Protein AF-H0UPN7-F1 (afdb_monomer_lite)

Sequence (756 aa):
MMDLTPRKIVQYLDRYIVGQDKAKRAVAVALRNRMRRRRLPEELAREVYPKNILMVGPTGVGKTEIARRLAKLVGAPFVKVEATKFTEVGYVGRDVESMIRDLVEVAHQMVKARRLEDVKPEADRLAEERLLDALLPSPRPRGPERGFLRLLGLSEEQSSEEDGGQEAEERRSATREKLRELLRSGKLDDRVVEVEISESPSLGMAVMGPMGMEGLDLGEMLGGLFPKRTKRKSMTVAKAREALAIEEAEKLLDREALSREAVSLAQEEGIVFIDEIDKIASVGGSHGPDVSREGVQRDLLPLIEGSVVNTKHGAVSTEHVLFIAAGAFHKAKPSDLAPELQGRLPIRVELEPLGEEELYRILKEPAGSLTDQYRALLEVDQVSLVFDDSGLREVARLAFEMNRQMEDIGARRLHTLMELLLEEVSFDAPRRRERPGAGGWGLCETAFGRSFGGERSEKVSSLGSKIKDKFQGERSGGMSMNTPSDLVESRPKILDPSAMQDLLEKTRLVARALQNRKDRGAPDYAKLSRLLCDLSAANVYIVSRDGRILGYAWISSYDCPIMVDILSSNTLPSSYMDRLNQYHESVLNHTDNGMCAYTDQPCTYSNKHVLYVPINGGGDRLGTLILARFGCPFDTRDLVLAEYLATVVGLEILHDRSRSIEERGRERLVVQMAMRALSYSEVESVRHIIQDLGGSEGVVVASKVADRVGVTRSVIVNALRKLSSAGIIESRSLGMKGTYIKVISSLFLEELGIEE

Radius of gyration: 37.9 Å; chains: 1; bounding box: 115×78×96 Å

Organism: NCBI:txid926567

Secondary structure (DSSP, 8-state):
-----HHHHHHHHTTT--S-HHHHHHHHHHHHHHHHHTTS-HHHHHT-----EEEE--TTSSHHHHHHHHHHHHT--EEEEEGGGGT--SSS---TTHHHHHHHHHHHHHHHHHHHHHHHHHHHHHHHHHHHHHHSPPPPPP-THHHHHHHTT--------SSHHHHHHHHHHHHHHHHHHHHHTTTTTTSEEEEEEE----------PPS--TT--HHHHHHTTSPP-EEEEEEEHHHHHHHHHHHHHHHT--HHHHHHHHHHHHHHH-EEEEE-GGGSS--SS-SSTHHHHHHHHHHHHHHHH--EEEETTEEEE-TTPEEEEEE--SSS-GGGS-HHHHHH--EEEEPPPP-HHHHHHHHHSSTT-HHHHHHHHHHTTT------HHHHHHHHHHHHHHHHHS---TTHHHHHHHHHHHHHHHHHHHHHHT-TTS----SSSSSSTTTSSS-SSSSHHHHHHHHHHHHH--S-----S---HHHHHTSPP-S-HHHHHHHHHHHHHHHHHHHT--S-PPP-HHHHHHHHHHHHTSEEEEEETTSBEEEEE-SS----HHHHHHHHHTB--HHHHHHHHH--S-EEEE--TTB-SSSSSB-S-TTEEEEEEEEEETTEEEEEEEEEEESS---HHHHHHHHHHHHHHHHHHHHHHHHHHHHHHHHHHHHHHHHHTS-HHHHHHHHHHHHHH-SSEEEE-HHHHHHHHT--HHHHHHHHHHHHHTTSEEEEE-GGG-EEEEE--HHHHHHTT---

Structure (mmCIF, N/CA/C/O backbone):
data_AF-H0UPN7-F1
#
_entry.id   AF-H0UPN7-F1
#
loop_
_atom_site.group_PDB
_atom_site.id
_atom_site.type_symbol
_atom_site.label_atom_id
_atom_site.label_alt_id
_atom_site.label_comp_id
_atom_site.label_asym_id
_atom_site.label_entity_id
_atom_site.label_seq_id
_atom_site.pdbx_PDB_ins_code
_atom_site.Cartn_x
_atom_site.Cartn_y
_atom_site.Cartn_z
_atom_site.occupancy
_atom_site.B_iso_or_equiv
_atom_site.auth_seq_id
_atom_site.auth_comp_id
_atom_site.auth_asym_id
_atom_site.auth_atom_id
_atom_site.pdbx_PDB_model_num
ATOM 1 N N . MET A 1 1 ? -20.649 -23.785 6.262 1.00 47.03 1 MET A N 1
ATOM 2 C CA . MET A 1 1 ? -19.305 -23.465 5.729 1.00 47.03 1 MET A CA 1
ATOM 3 C C . MET A 1 1 ? -18.817 -24.678 4.941 1.00 47.03 1 MET A C 1
ATOM 5 O O . MET A 1 1 ? -18.725 -25.750 5.525 1.00 47.03 1 MET A O 1
ATOM 9 N N . MET A 1 2 ? -18.644 -24.570 3.618 1.00 46.78 2 MET A N 1
ATOM 10 C CA . MET A 1 2 ? -18.218 -25.704 2.779 1.00 46.78 2 MET A CA 1
ATOM 11 C C . MET A 1 2 ? -16.89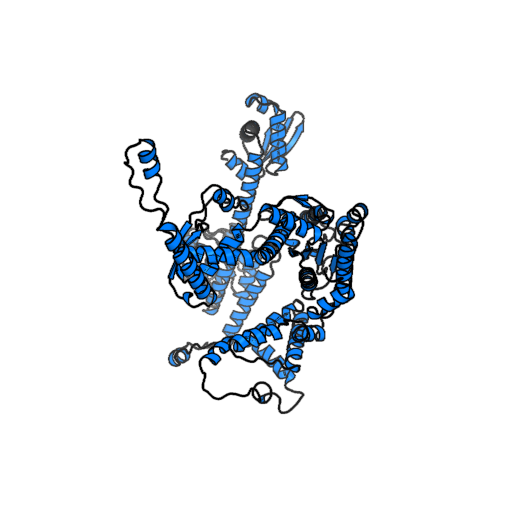9 -26.286 3.306 1.00 46.78 2 MET A C 1
ATOM 13 O O . MET A 1 2 ? -15.991 -25.525 3.631 1.00 46.78 2 MET A O 1
ATOM 17 N N . ASP A 1 3 ? -16.775 -27.616 3.384 1.00 74.38 3 ASP A N 1
ATOM 18 C CA . ASP A 1 3 ? -15.517 -28.264 3.774 1.00 74.38 3 ASP A CA 1
ATOM 19 C C . ASP A 1 3 ? -14.477 -28.062 2.654 1.00 74.38 3 ASP A C 1
ATOM 21 O O . ASP A 1 3 ? -14.363 -28.855 1.713 1.00 74.38 3 ASP A O 1
ATOM 25 N N . LEU A 1 4 ? -13.776 -26.925 2.700 1.00 87.88 4 LEU A N 1
ATOM 26 C CA . LEU A 1 4 ? -12.759 -26.543 1.726 1.00 87.88 4 LEU A CA 1
ATOM 27 C C . LEU A 1 4 ? -11.551 -27.469 1.888 1.00 87.88 4 LEU A C 1
ATOM 29 O O . LEU A 1 4 ? -10.789 -27.389 2.854 1.00 87.88 4 LEU A O 1
ATOM 33 N N . THR A 1 5 ? -11.389 -28.390 0.940 1.00 92.88 5 THR A N 1
ATOM 34 C CA . THR A 1 5 ? -10.208 -29.253 0.858 1.00 92.88 5 THR A CA 1
ATOM 35 C C . THR A 1 5 ? -9.060 -28.500 0.179 1.00 92.88 5 THR A C 1
ATOM 37 O O . THR A 1 5 ? -9.322 -27.630 -0.656 1.00 92.88 5 THR A O 1
ATOM 40 N N . PRO A 1 6 ? -7.786 -28.855 0.440 1.00 94.62 6 PRO A N 1
ATOM 41 C CA . PRO A 1 6 ? -6.653 -28.225 -0.239 1.00 94.62 6 PRO A CA 1
ATOM 42 C C . PRO A 1 6 ? -6.774 -28.242 -1.768 1.00 94.62 6 PRO A C 1
ATOM 44 O O . PRO A 1 6 ? -6.463 -27.256 -2.422 1.00 94.62 6 PRO A O 1
ATOM 47 N N . ARG A 1 7 ? -7.309 -29.329 -2.345 1.00 95.31 7 ARG A N 1
ATOM 48 C CA . ARG A 1 7 ? -7.553 -29.431 -3.793 1.00 95.31 7 ARG A CA 1
ATOM 49 C C . ARG A 1 7 ? -8.583 -28.413 -4.287 1.00 95.31 7 ARG A C 1
ATOM 51 O O . ARG A 1 7 ? -8.350 -27.790 -5.312 1.00 95.31 7 ARG A O 1
ATOM 58 N N . LYS A 1 8 ? -9.687 -28.215 -3.556 1.00 95.44 8 LYS A N 1
ATOM 59 C CA . LYS A 1 8 ? -10.699 -27.201 -3.899 1.00 95.44 8 LYS A CA 1
ATOM 60 C C . LYS A 1 8 ? -10.147 -25.779 -3.779 1.00 95.44 8 LYS A C 1
ATOM 62 O O . LYS A 1 8 ? -10.489 -24.934 -4.596 1.00 95.44 8 LYS A O 1
ATOM 67 N N . ILE A 1 9 ? -9.283 -25.525 -2.792 1.00 95.06 9 ILE A N 1
ATOM 68 C CA . ILE A 1 9 ? -8.608 -24.228 -2.642 1.00 95.06 9 ILE A CA 1
ATOM 69 C C . ILE A 1 9 ? -7.698 -23.968 -3.848 1.00 95.06 9 ILE A C 1
ATOM 71 O O . ILE A 1 9 ? -7.796 -22.908 -4.453 1.00 95.06 9 ILE A O 1
ATOM 75 N N . VAL A 1 10 ? -6.873 -24.944 -4.248 1.00 96.56 10 VAL A N 1
ATOM 76 C CA . VAL A 1 10 ? -6.023 -24.824 -5.448 1.00 96.56 10 VAL A CA 1
ATOM 77 C C . VAL A 1 10 ? -6.873 -24.586 -6.698 1.00 96.56 10 VAL A C 1
ATOM 79 O O . VAL A 1 10 ? -6.632 -23.610 -7.392 1.00 96.56 10 VAL A O 1
ATOM 82 N N . GLN A 1 11 ? -7.940 -25.364 -6.909 1.00 95.31 11 GLN A N 1
ATOM 83 C CA . GLN A 1 11 ? -8.864 -25.171 -8.037 1.00 95.31 11 GLN A CA 1
ATOM 84 C C . GLN A 1 11 ? -9.516 -23.785 -8.065 1.00 95.31 11 GLN A C 1
ATOM 86 O O . GLN A 1 11 ? -9.829 -23.271 -9.135 1.00 95.31 11 GLN A O 1
ATOM 91 N N . TYR A 1 12 ? -9.781 -23.187 -6.903 1.00 95.31 12 TYR A N 1
ATOM 92 C CA . TYR A 1 12 ? -10.262 -21.812 -6.840 1.00 95.31 12 TYR A CA 1
ATOM 93 C C . TYR A 1 12 ? -9.162 -20.823 -7.239 1.00 95.31 12 TYR A C 1
ATOM 95 O O . TYR A 1 12 ? -9.422 -19.916 -8.025 1.00 95.31 12 TYR A O 1
ATOM 103 N N . LEU A 1 13 ? -7.938 -21.005 -6.731 1.00 95.94 13 LEU A N 1
ATOM 104 C CA . LEU A 1 13 ? -6.791 -20.161 -7.076 1.00 95.94 13 LEU A CA 1
ATOM 105 C C . LEU A 1 13 ? -6.425 -20.271 -8.565 1.00 95.94 13 LEU A C 1
ATOM 107 O O . LEU A 1 13 ? -6.067 -19.264 -9.166 1.00 95.94 13 LEU A O 1
ATOM 111 N N . ASP A 1 14 ? -6.581 -21.443 -9.181 1.00 95.94 14 ASP A N 1
ATOM 112 C CA . ASP A 1 14 ? -6.337 -21.670 -10.614 1.00 95.94 14 ASP A CA 1
ATOM 113 C C . ASP A 1 14 ? -7.228 -20.814 -11.521 1.00 95.94 14 ASP A C 1
ATOM 115 O O . ASP A 1 14 ? -6.839 -20.503 -12.640 1.00 95.94 14 ASP A O 1
ATOM 119 N N . ARG A 1 15 ? -8.393 -20.363 -11.035 1.00 95.38 15 ARG A N 1
ATOM 120 C CA . ARG A 1 15 ? -9.272 -19.456 -11.794 1.00 95.38 15 ARG A CA 1
ATOM 121 C C . ARG A 1 15 ? -8.729 -18.036 -11.907 1.00 95.38 15 ARG A C 1
ATOM 123 O O . ARG A 1 15 ? -9.258 -17.268 -12.697 1.00 95.38 15 ARG A O 1
ATOM 130 N N . TYR A 1 16 ? -7.757 -17.655 -11.081 1.00 94.94 16 TYR A N 1
ATOM 131 C CA . TYR A 1 16 ? -7.263 -16.274 -11.001 1.00 94.94 16 TYR A CA 1
ATOM 132 C C . TYR A 1 16 ? -5.748 -16.164 -11.163 1.00 94.94 16 TYR A C 1
ATOM 134 O O . TYR A 1 16 ? -5.251 -15.102 -11.521 1.00 94.94 16 TYR A O 1
ATOM 142 N N . ILE A 1 17 ? -5.004 -17.230 -10.870 1.00 96.12 17 ILE A N 1
ATOM 143 C CA . ILE A 1 17 ? -3.545 -17.250 -10.921 1.00 96.12 17 ILE A CA 1
ATOM 144 C C . ILE A 1 17 ? -3.109 -18.342 -11.891 1.00 96.12 17 ILE A C 1
ATOM 146 O O . ILE A 1 17 ? -3.473 -19.505 -11.722 1.00 96.12 17 ILE A O 1
ATOM 150 N N . VAL A 1 18 ? -2.276 -17.988 -12.865 1.00 95.94 18 VAL A N 1
ATOM 151 C CA . VAL A 1 18 ? -1.658 -18.938 -13.799 1.00 95.94 18 VAL A CA 1
ATOM 152 C C . VAL A 1 18 ? -0.379 -19.513 -13.180 1.00 95.94 18 VAL A C 1
ATOM 154 O O . VAL A 1 18 ? 0.422 -18.778 -12.605 1.00 95.94 18 VAL A O 1
ATOM 157 N N . GLY A 1 19 ? -0.188 -20.832 -13.283 1.00 94.75 19 GLY A N 1
ATOM 158 C CA . GLY A 1 19 ? 1.012 -21.521 -12.785 1.00 94.75 19 GLY A CA 1
ATOM 159 C C . GLY A 1 19 ? 1.161 -21.484 -11.258 1.00 94.75 19 GLY A C 1
ATOM 160 O O . GLY A 1 19 ? 0.169 -21.489 -10.530 1.00 94.75 19 GLY A O 1
ATOM 161 N N . GLN A 1 20 ? 2.402 -21.442 -10.759 1.00 96.12 20 GLN A N 1
ATOM 162 C CA . GLN A 1 20 ? 2.728 -21.324 -9.325 1.00 96.12 20 GLN A CA 1
ATOM 163 C C . GLN A 1 20 ? 2.133 -22.435 -8.433 1.00 96.12 20 GLN A C 1
ATOM 165 O O . GLN A 1 20 ? 1.735 -22.202 -7.286 1.00 96.12 20 GLN A O 1
ATOM 170 N N . ASP A 1 21 ? 2.081 -23.671 -8.936 1.00 95.12 21 ASP A N 1
ATOM 171 C CA . ASP A 1 21 ? 1.388 -24.789 -8.279 1.00 95.12 21 ASP A CA 1
ATOM 172 C C . ASP A 1 21 ? 1.935 -25.117 -6.887 1.00 95.12 21 ASP A C 1
ATOM 174 O O . ASP A 1 21 ? 1.174 -25.458 -5.975 1.00 95.12 21 ASP A O 1
ATOM 178 N N . LYS A 1 22 ? 3.254 -24.995 -6.696 1.00 94.38 22 LYS A N 1
ATOM 179 C CA . LYS A 1 22 ? 3.906 -25.211 -5.395 1.00 94.38 22 LYS A CA 1
ATOM 180 C C . LYS A 1 22 ? 3.389 -24.212 -4.358 1.00 94.38 22 LYS A C 1
ATOM 182 O O . LYS A 1 22 ? 2.973 -24.621 -3.273 1.00 94.38 22 LYS A O 1
ATOM 187 N N . ALA A 1 23 ? 3.333 -22.926 -4.716 1.00 95.31 23 ALA A N 1
ATOM 188 C CA . ALA A 1 23 ? 2.827 -21.861 -3.852 1.00 95.31 23 ALA A CA 1
ATOM 189 C C . ALA A 1 23 ? 1.345 -22.052 -3.524 1.00 95.31 23 ALA A C 1
ATOM 191 O O . ALA A 1 23 ? 0.973 -22.027 -2.350 1.00 95.31 23 ALA A O 1
ATOM 192 N N . LYS A 1 24 ? 0.511 -22.353 -4.529 1.00 96.50 24 LYS A N 1
ATOM 193 C CA . LYS A 1 24 ? -0.921 -22.639 -4.335 1.00 96.50 24 LYS A CA 1
ATOM 194 C C . LYS A 1 24 ? -1.155 -23.812 -3.381 1.00 96.50 24 LYS A C 1
ATOM 196 O O . LYS A 1 24 ? -2.004 -23.731 -2.494 1.00 96.50 24 LYS A O 1
ATOM 201 N N . ARG A 1 25 ? -0.393 -24.901 -3.523 1.00 95.56 25 ARG A N 1
ATOM 202 C CA . ARG A 1 25 ? -0.486 -26.065 -2.625 1.00 95.56 25 ARG A CA 1
ATOM 203 C C . ARG A 1 25 ? -0.062 -25.716 -1.202 1.00 95.56 25 ARG A C 1
ATOM 205 O O . ARG A 1 25 ? -0.763 -26.098 -0.267 1.00 95.56 25 ARG A O 1
ATOM 212 N N . ALA A 1 26 ? 1.036 -24.982 -1.038 1.00 93.75 26 ALA A N 1
ATOM 213 C CA . ALA A 1 26 ? 1.541 -24.576 0.271 1.00 93.75 26 ALA A CA 1
ATOM 214 C C . ALA A 1 26 ? 0.510 -23.730 1.041 1.00 93.75 26 ALA A C 1
ATOM 216 O O . ALA A 1 26 ? 0.153 -24.076 2.171 1.00 93.75 26 ALA A O 1
ATOM 217 N N . VAL A 1 27 ? -0.053 -22.693 0.406 1.00 93.75 27 VAL A N 1
ATOM 218 C CA . VAL A 1 27 ? -1.079 -21.845 1.042 1.00 93.75 27 VAL A CA 1
ATOM 219 C C . VAL A 1 27 ? -2.374 -22.611 1.323 1.00 93.75 27 VAL A C 1
ATOM 221 O O . VAL A 1 27 ? -2.999 -22.413 2.364 1.00 93.75 27 VAL A O 1
ATOM 224 N N . ALA A 1 28 ? -2.761 -23.541 0.444 1.00 93.81 28 ALA A N 1
ATOM 225 C CA . ALA A 1 28 ? -3.949 -24.367 0.635 1.00 93.81 28 ALA A CA 1
ATOM 226 C C . ALA A 1 28 ? -3.816 -25.313 1.838 1.00 93.81 28 ALA A C 1
ATOM 228 O O . ALA A 1 28 ? -4.782 -25.530 2.573 1.00 93.81 28 ALA A O 1
ATOM 229 N N . VAL A 1 29 ? -2.622 -25.869 2.063 1.00 91.81 29 VAL A N 1
ATOM 230 C CA . VAL A 1 29 ? -2.330 -26.697 3.240 1.00 91.81 29 VAL A CA 1
ATOM 231 C C . VAL A 1 29 ? -2.314 -25.850 4.512 1.00 91.81 29 VAL A C 1
ATOM 233 O O . VAL A 1 29 ? -2.923 -26.260 5.501 1.00 91.81 29 VAL A O 1
ATOM 236 N N . ALA A 1 30 ? -1.688 -24.669 4.486 1.00 90.44 30 ALA A N 1
ATOM 237 C CA . ALA A 1 30 ? -1.672 -23.749 5.624 1.00 90.44 30 ALA A CA 1
ATOM 238 C C . ALA A 1 30 ? -3.097 -23.361 6.057 1.00 90.44 30 ALA A C 1
ATOM 240 O O . ALA A 1 30 ? -3.463 -23.517 7.224 1.00 90.44 30 ALA A O 1
ATOM 241 N N . LEU A 1 31 ? -3.945 -22.979 5.097 1.00 90.56 31 LEU A N 1
ATOM 242 C CA . LEU A 1 31 ? -5.344 -22.648 5.354 1.00 90.56 31 LEU A CA 1
ATOM 243 C C . LEU A 1 31 ? -6.143 -23.858 5.865 1.00 90.56 31 LEU A C 1
ATOM 245 O O . LEU A 1 31 ? -6.938 -23.742 6.798 1.00 90.56 31 LEU A O 1
ATOM 249 N N . ARG A 1 32 ? -5.911 -25.056 5.310 1.00 90.62 32 ARG A N 1
ATOM 250 C CA . ARG A 1 32 ? -6.562 -26.277 5.807 1.00 90.62 32 ARG A CA 1
ATOM 251 C C . ARG A 1 32 ? -6.145 -26.605 7.239 1.00 90.62 32 ARG A C 1
ATOM 253 O O . ARG A 1 32 ? -6.979 -27.083 8.002 1.00 90.62 32 ARG A O 1
ATOM 260 N N . ASN A 1 33 ? -4.892 -26.362 7.616 1.00 88.69 33 ASN A N 1
ATOM 261 C CA . ASN A 1 33 ? -4.426 -26.558 8.990 1.00 88.69 33 ASN A CA 1
ATOM 262 C C . ASN A 1 33 ? -5.130 -25.615 9.968 1.00 88.69 33 ASN A C 1
ATOM 264 O O . ASN A 1 33 ? -5.541 -26.067 11.034 1.00 88.69 33 ASN A O 1
ATOM 268 N N . ARG A 1 34 ? -5.393 -24.366 9.570 1.00 88.44 34 ARG A N 1
ATOM 269 C CA . ARG A 1 34 ? -6.234 -23.446 10.348 1.00 88.44 34 ARG A CA 1
ATOM 270 C C . ARG A 1 34 ? -7.633 -24.015 10.598 1.00 88.44 34 ARG A C 1
ATOM 272 O O . ARG A 1 34 ? -8.114 -24.034 11.726 1.00 88.44 34 ARG A O 1
ATOM 279 N N . MET A 1 35 ? -8.269 -24.556 9.559 1.00 88.44 35 MET A N 1
ATOM 280 C CA . MET A 1 35 ? -9.587 -25.193 9.689 1.00 88.44 35 MET A CA 1
ATOM 281 C C . MET A 1 35 ? -9.558 -26.451 10.562 1.00 88.44 35 MET A C 1
ATOM 283 O O . MET A 1 35 ? -10.526 -26.732 11.264 1.00 88.44 35 MET A O 1
ATOM 287 N N . ARG A 1 36 ? -8.462 -27.220 10.514 1.00 90.88 36 ARG A N 1
ATOM 288 C CA . ARG A 1 36 ? -8.258 -28.385 11.386 1.00 90.88 36 ARG A CA 1
ATOM 289 C C . ARG A 1 36 ? -8.157 -27.958 12.846 1.00 90.88 36 ARG A C 1
ATOM 291 O O . ARG A 1 36 ? -8.831 -28.573 13.662 1.00 90.88 36 ARG A O 1
ATOM 298 N N . ARG A 1 37 ? -7.405 -26.889 13.150 1.00 89.81 37 ARG A N 1
ATOM 299 C CA . ARG A 1 37 ? -7.254 -26.346 14.512 1.00 89.81 37 ARG A CA 1
ATOM 300 C C . ARG A 1 37 ? -8.604 -26.095 15.178 1.00 89.81 37 ARG A C 1
ATOM 302 O O . ARG A 1 37 ? -8.812 -26.520 16.300 1.00 89.81 37 ARG A O 1
ATOM 309 N N . ARG A 1 38 ? -9.551 -25.491 14.460 1.00 85.56 38 ARG A N 1
ATOM 310 C CA . ARG A 1 38 ? -10.899 -25.190 14.982 1.00 85.56 38 ARG A CA 1
ATOM 311 C C . ARG A 1 38 ? -11.735 -26.399 15.374 1.00 85.56 38 ARG A C 1
ATOM 313 O O . ARG A 1 38 ? -12.736 -26.246 16.060 1.00 85.56 38 ARG A O 1
ATOM 320 N N . ARG A 1 39 ? -11.384 -27.580 14.870 1.00 89.12 39 ARG A N 1
ATOM 321 C CA . ARG A 1 39 ? -12.060 -28.834 15.210 1.00 89.12 39 ARG A CA 1
ATOM 322 C C . ARG A 1 39 ? -11.338 -29.591 16.324 1.00 89.12 39 ARG A C 1
ATOM 324 O O . ARG A 1 39 ? -11.811 -30.656 16.709 1.00 89.12 39 ARG A O 1
ATOM 331 N N . LEU A 1 40 ? -10.191 -29.094 16.791 1.00 91.69 40 LEU A N 1
ATOM 332 C CA . LEU A 1 40 ? -9.480 -29.675 17.922 1.00 91.69 40 LEU A CA 1
ATOM 333 C C . LEU A 1 40 ? -10.138 -29.244 19.242 1.00 91.69 40 LEU A C 1
ATOM 335 O O . LEU A 1 40 ? -10.756 -28.179 19.294 1.00 91.69 40 LEU A O 1
ATOM 339 N N . PRO A 1 41 ? -9.986 -30.046 20.310 1.00 94.06 41 PRO A N 1
ATOM 340 C CA . PRO A 1 41 ? -10.282 -29.610 21.671 1.00 94.06 41 PRO A CA 1
ATOM 341 C C . PRO A 1 41 ? -9.528 -28.322 22.015 1.00 94.06 41 PRO A C 1
ATOM 343 O O . PRO A 1 41 ? -8.402 -28.140 21.558 1.00 94.06 41 PRO A O 1
ATOM 346 N N . GLU A 1 42 ? -10.124 -27.458 22.836 1.00 88.06 42 GLU A N 1
ATOM 347 C CA . GLU A 1 42 ? -9.604 -26.111 23.113 1.00 88.06 42 GLU A CA 1
ATOM 348 C C . GLU A 1 42 ? -8.161 -26.114 23.646 1.00 88.06 42 GLU A C 1
ATOM 350 O O . GLU A 1 42 ? -7.335 -25.340 23.167 1.00 88.06 42 GLU A O 1
ATOM 355 N N . GLU A 1 43 ? -7.830 -27.036 24.554 1.00 89.94 43 GLU A N 1
ATOM 356 C CA . GLU A 1 43 ? -6.470 -27.193 25.093 1.00 89.94 43 GLU A CA 1
ATOM 357 C C . GLU A 1 43 ? -5.442 -27.480 23.990 1.00 89.94 43 GLU A C 1
ATOM 359 O O . GLU A 1 43 ? -4.400 -26.837 23.922 1.00 89.94 43 GLU A O 1
ATOM 364 N N . LEU A 1 44 ? -5.763 -28.393 23.067 1.00 90.38 44 LEU A N 1
ATOM 365 C CA . LEU A 1 44 ? -4.886 -28.725 21.942 1.00 90.38 44 LEU A CA 1
ATOM 366 C C . LEU A 1 44 ? -4.893 -27.644 20.859 1.00 90.38 44 LEU A C 1
ATOM 368 O O . LEU A 1 44 ? -3.904 -27.480 20.153 1.00 90.38 44 LEU A O 1
ATOM 372 N N . ALA A 1 45 ? -6.004 -26.931 20.683 1.00 87.50 45 ALA A N 1
ATOM 373 C CA . ALA A 1 45 ? -6.123 -25.880 19.683 1.00 87.50 45 ALA A CA 1
ATOM 374 C C . ALA A 1 45 ? -5.193 -24.698 19.992 1.00 87.50 45 ALA A C 1
ATOM 376 O O . ALA A 1 45 ? -4.591 -24.170 19.055 1.00 87.50 45 ALA A O 1
ATOM 377 N N . ARG A 1 46 ? -5.048 -24.330 21.275 1.00 84.62 46 ARG A N 1
ATOM 378 C CA . ARG A 1 46 ? -4.155 -23.249 21.734 1.00 84.62 46 ARG A CA 1
ATOM 379 C C . ARG A 1 46 ? -2.681 -23.552 21.448 1.00 84.62 46 ARG A C 1
ATOM 381 O O . ARG A 1 46 ? -1.970 -22.698 20.941 1.00 84.62 46 ARG A O 1
ATOM 388 N N . GLU A 1 47 ? -2.255 -24.800 21.631 1.00 86.19 47 GLU A N 1
ATOM 389 C CA . GLU A 1 47 ? -0.875 -25.247 21.357 1.00 86.19 47 GLU A CA 1
ATOM 390 C C . GLU A 1 47 ? -0.518 -25.292 19.852 1.00 86.19 47 GLU A C 1
ATOM 392 O O . GLU A 1 47 ? 0.643 -25.454 19.459 1.00 86.19 47 GLU A O 1
ATOM 397 N N . VAL A 1 48 ? -1.509 -25.178 18.959 1.00 87.69 48 VAL A N 1
ATOM 398 C CA . VAL A 1 48 ? -1.301 -25.265 17.508 1.00 87.69 48 VAL A CA 1
ATOM 399 C C . VAL A 1 48 ? -1.140 -23.872 16.901 1.00 87.69 48 VAL A C 1
ATOM 401 O O . VAL A 1 48 ? -2.098 -23.230 16.463 1.00 87.69 48 VAL A O 1
ATOM 404 N N . TYR A 1 49 ? 0.120 -23.459 16.770 1.00 85.19 49 TYR A N 1
ATOM 405 C CA . TYR A 1 49 ? 0.485 -22.214 16.097 1.00 85.19 49 TYR A CA 1
ATOM 406 C C . TYR A 1 49 ? 0.192 -22.225 14.585 1.00 85.19 49 TYR A C 1
ATOM 408 O O . TYR A 1 49 ? 0.376 -23.259 13.913 1.00 85.19 49 TYR A O 1
ATOM 416 N N . PRO A 1 50 ? -0.192 -21.066 14.009 1.00 88.31 50 PRO A N 1
ATOM 417 C CA . PRO A 1 50 ? -0.283 -20.879 12.568 1.00 88.31 50 PRO A CA 1
ATOM 418 C C . PRO A 1 50 ? 1.016 -21.270 11.860 1.00 88.31 50 PRO A C 1
ATOM 420 O O . PRO A 1 50 ? 2.127 -21.010 12.319 1.00 88.31 50 PRO A O 1
ATOM 423 N N . LYS A 1 51 ? 0.882 -21.904 10.695 1.00 90.88 51 LYS A N 1
ATOM 424 C CA . LYS A 1 51 ? 2.028 -22.205 9.833 1.00 90.88 51 LYS A CA 1
ATOM 425 C C . LYS A 1 51 ? 2.233 -21.036 8.877 1.00 90.88 51 LYS A C 1
ATOM 427 O O . LYS A 1 51 ? 1.741 -21.073 7.750 1.00 90.88 51 LYS A O 1
ATOM 432 N N . ASN A 1 52 ? 2.910 -20.000 9.367 1.00 95.38 52 ASN A N 1
ATOM 433 C CA . ASN A 1 52 ? 3.218 -18.807 8.582 1.00 95.38 52 ASN A CA 1
ATOM 434 C C . ASN A 1 52 ? 4.097 -19.150 7.374 1.00 95.38 52 ASN A C 1
ATOM 436 O O . ASN A 1 52 ? 4.812 -20.162 7.358 1.00 95.38 52 ASN A O 1
ATOM 440 N N . ILE A 1 53 ? 4.010 -18.309 6.348 1.00 96.50 53 ILE A N 1
ATOM 441 C CA . ILE A 1 53 ? 4.502 -18.618 5.006 1.00 96.50 53 ILE A CA 1
ATOM 442 C C . ILE A 1 53 ? 5.512 -17.562 4.573 1.00 96.50 53 ILE A C 1
ATOM 444 O O . ILE A 1 53 ? 5.240 -16.373 4.689 1.00 96.50 53 ILE A O 1
ATOM 448 N N . LEU A 1 54 ? 6.638 -17.999 4.015 1.00 97.25 54 LEU A N 1
ATOM 449 C CA . LEU A 1 54 ? 7.586 -17.162 3.293 1.00 97.25 54 LEU A CA 1
ATOM 450 C C . LEU A 1 54 ? 7.527 -17.494 1.798 1.00 97.25 54 LEU A C 1
ATOM 452 O O . LEU A 1 54 ? 7.884 -18.597 1.380 1.00 97.25 54 LEU A O 1
ATOM 456 N N . MET A 1 55 ? 7.078 -16.529 0.999 1.00 97.50 55 MET A N 1
ATOM 457 C CA . MET A 1 55 ? 7.059 -16.581 -0.460 1.00 97.50 55 MET A CA 1
ATOM 458 C C . MET A 1 55 ? 8.318 -15.923 -1.029 1.00 97.50 55 MET A C 1
ATOM 460 O O . MET A 1 55 ? 8.536 -14.722 -0.864 1.00 97.50 55 MET A O 1
ATOM 464 N N . VAL A 1 56 ? 9.118 -16.699 -1.747 1.00 95.56 56 VAL A N 1
ATOM 465 C CA . VAL A 1 56 ? 10.355 -16.250 -2.396 1.00 95.56 56 VAL A CA 1
ATOM 466 C C . VAL A 1 56 ? 10.141 -16.255 -3.903 1.00 95.56 56 VAL A C 1
ATOM 468 O O . VAL A 1 56 ? 9.632 -17.229 -4.437 1.00 95.56 56 VAL A O 1
ATOM 471 N N . GLY A 1 57 ? 10.502 -15.193 -4.613 1.00 93.19 57 GLY A N 1
ATOM 472 C CA . GLY A 1 57 ? 10.468 -15.187 -6.082 1.00 93.19 57 GLY A CA 1
ATOM 473 C C . GLY A 1 57 ? 10.426 -13.775 -6.659 1.00 93.19 57 GLY A C 1
ATOM 474 O O . GLY A 1 57 ? 10.170 -12.833 -5.908 1.00 93.19 57 GLY A O 1
ATOM 475 N N . PRO A 1 58 ? 10.633 -13.587 -7.973 1.00 90.19 58 PRO A N 1
ATOM 476 C CA . PRO A 1 58 ? 10.746 -12.258 -8.573 1.00 90.19 58 PRO A CA 1
ATOM 477 C C . PRO A 1 58 ? 9.453 -11.436 -8.481 1.00 90.19 58 PRO A C 1
ATOM 479 O O . PRO A 1 58 ? 8.382 -11.911 -8.075 1.00 90.19 58 PRO A O 1
ATOM 482 N N . THR A 1 59 ? 9.547 -10.143 -8.767 1.00 89.56 59 THR A N 1
ATOM 483 C CA . THR A 1 59 ? 8.391 -9.238 -8.781 1.00 89.56 59 THR A CA 1
ATOM 484 C C . THR A 1 59 ? 7.389 -9.657 -9.867 1.00 89.56 59 THR A C 1
ATOM 486 O O . THR A 1 59 ? 7.728 -10.288 -10.860 1.00 89.56 59 THR A O 1
ATOM 489 N N . GLY A 1 60 ? 6.100 -9.386 -9.646 1.00 89.50 60 GLY A N 1
ATOM 490 C CA . GLY A 1 60 ? 5.077 -9.618 -10.675 1.00 89.50 60 GLY A CA 1
ATOM 491 C C . GLY A 1 60 ? 4.716 -11.078 -10.998 1.00 89.50 60 GLY A C 1
ATOM 492 O O . GLY A 1 60 ? 3.938 -11.281 -11.920 1.00 89.50 60 GLY A O 1
ATOM 493 N N . VAL A 1 61 ? 5.196 -12.080 -10.246 1.00 94.25 61 VAL A N 1
ATOM 494 C CA . VAL A 1 61 ? 4.849 -13.512 -10.458 1.00 94.25 61 VAL A CA 1
ATOM 495 C C . VAL A 1 61 ? 3.565 -13.991 -9.759 1.00 94.25 61 VAL A C 1
ATOM 497 O O . VAL A 1 61 ? 3.171 -15.143 -9.908 1.00 94.25 61 VAL A O 1
ATOM 500 N N . GLY A 1 62 ? 2.912 -13.133 -8.964 1.00 93.81 62 GLY A N 1
ATOM 501 C CA . GLY A 1 62 ? 1.627 -13.449 -8.314 1.00 93.81 62 GLY A CA 1
ATOM 502 C C . GLY A 1 62 ? 1.653 -13.681 -6.796 1.00 93.81 62 GLY A C 1
ATOM 503 O O . GLY A 1 62 ? 0.638 -14.100 -6.247 1.00 93.81 62 GLY A O 1
ATOM 504 N N . LYS A 1 63 ? 2.752 -13.362 -6.089 1.00 95.88 63 LYS A N 1
ATOM 505 C CA . LYS A 1 63 ? 2.868 -13.497 -4.613 1.00 95.88 63 LYS A CA 1
ATOM 506 C C . LYS A 1 63 ? 1.685 -12.871 -3.855 1.00 95.88 63 LYS A C 1
ATOM 508 O O . LYS A 1 63 ? 0.965 -13.551 -3.127 1.00 95.88 63 LYS A O 1
ATOM 513 N N . THR A 1 64 ? 1.447 -11.577 -4.076 1.00 95.19 64 THR A N 1
ATOM 514 C CA . THR A 1 64 ? 0.353 -10.833 -3.430 1.00 95.19 64 THR A CA 1
ATOM 515 C C . THR A 1 64 ? -1.022 -11.308 -3.899 1.00 95.19 64 THR A C 1
ATOM 517 O O . THR A 1 64 ? -1.965 -11.325 -3.111 1.00 95.19 64 THR A O 1
ATOM 520 N N . GLU A 1 65 ? -1.148 -11.721 -5.163 1.00 95.19 65 GLU A N 1
ATOM 521 C CA . GLU A 1 65 ? -2.432 -12.141 -5.735 1.00 95.19 65 GLU A CA 1
ATOM 522 C C . GLU A 1 65 ? -2.903 -13.475 -5.145 1.00 95.19 65 GLU A C 1
ATOM 524 O O . GLU A 1 65 ? -4.076 -13.611 -4.799 1.00 95.19 65 GLU A O 1
ATOM 529 N N . ILE A 1 66 ? -1.988 -14.424 -4.914 1.00 96.44 66 ILE A N 1
ATOM 530 C CA . ILE A 1 66 ? -2.290 -15.676 -4.207 1.00 96.44 66 ILE A CA 1
ATOM 531 C C . ILE A 1 66 ? -2.853 -15.381 -2.811 1.00 96.44 66 ILE A C 1
ATOM 533 O O . ILE A 1 66 ? -3.912 -15.901 -2.456 1.00 96.44 66 ILE A O 1
ATOM 537 N N . ALA A 1 67 ? -2.185 -14.525 -2.031 1.00 95.75 67 ALA A N 1
ATOM 538 C CA . ALA A 1 67 ? -2.616 -14.185 -0.674 1.00 95.75 67 ALA A CA 1
ATOM 539 C C . ALA A 1 67 ? -3.966 -13.442 -0.656 1.00 95.75 67 ALA A C 1
ATOM 541 O O . ALA A 1 67 ? -4.864 -13.798 0.109 1.00 95.75 67 ALA A O 1
ATOM 542 N N . ARG A 1 68 ? -4.153 -12.469 -1.558 1.00 95.94 68 ARG A N 1
ATOM 543 C CA . ARG A 1 68 ? -5.406 -11.713 -1.700 1.00 95.94 68 ARG A CA 1
ATOM 544 C C . ARG A 1 68 ? -6.582 -12.621 -2.071 1.00 95.94 68 ARG A C 1
ATOM 546 O O . ARG A 1 68 ? -7.659 -12.514 -1.482 1.00 95.94 68 ARG A O 1
ATOM 553 N N . ARG A 1 69 ? -6.399 -13.530 -3.037 1.00 95.62 69 ARG A N 1
ATOM 554 C CA . ARG A 1 69 ? -7.452 -14.469 -3.465 1.00 95.62 69 ARG A CA 1
ATOM 555 C C . ARG A 1 69 ? -7.766 -15.496 -2.389 1.00 95.62 69 ARG A C 1
ATOM 557 O O . ARG A 1 69 ? -8.937 -15.836 -2.226 1.00 95.62 69 ARG A O 1
ATOM 564 N N . LEU A 1 70 ? -6.759 -15.939 -1.638 1.00 93.44 70 LEU A N 1
ATOM 565 C CA . LEU A 1 70 ? -6.945 -16.811 -0.483 1.00 93.44 70 LEU A CA 1
ATOM 566 C C . LEU A 1 70 ? -7.835 -16.145 0.572 1.00 93.44 70 LEU A C 1
ATOM 568 O O . LEU A 1 70 ? -8.816 -16.751 0.989 1.00 93.44 70 LEU A O 1
ATOM 572 N N . ALA A 1 71 ? -7.543 -14.895 0.946 1.00 95.00 71 ALA A N 1
ATOM 573 C CA . ALA A 1 71 ? -8.350 -14.156 1.913 1.00 95.00 71 ALA A CA 1
ATOM 574 C C . ALA A 1 71 ? -9.801 -13.982 1.442 1.00 95.00 71 ALA A C 1
ATOM 576 O O . ALA A 1 71 ? -10.738 -14.264 2.189 1.00 95.00 71 ALA A O 1
ATOM 577 N N . LYS A 1 72 ? -9.990 -13.620 0.165 1.00 94.56 72 LYS A N 1
ATOM 578 C CA . LYS A 1 72 ? -11.322 -13.489 -0.444 1.00 94.56 72 LYS A CA 1
ATOM 579 C C . LYS A 1 72 ? -12.106 -14.809 -0.443 1.00 94.56 72 LYS A C 1
ATOM 581 O O . LYS A 1 72 ? -13.310 -14.780 -0.220 1.00 94.56 72 LYS A O 1
ATOM 586 N N . LEU A 1 73 ? -11.448 -15.954 -0.664 1.00 93.38 73 LEU A N 1
ATOM 587 C CA . LEU A 1 73 ? -12.095 -17.276 -0.661 1.00 93.38 73 LEU A CA 1
ATOM 588 C C . LEU A 1 73 ? -12.725 -17.615 0.693 1.00 93.38 73 LEU A C 1
ATOM 590 O O . LEU A 1 73 ? -13.797 -18.213 0.736 1.00 93.38 73 LEU A O 1
ATOM 594 N N . VAL A 1 74 ? -12.041 -17.278 1.786 1.00 91.25 74 VAL A N 1
ATOM 595 C CA . VAL A 1 74 ? -12.502 -17.608 3.143 1.00 91.25 74 VAL A CA 1
ATOM 596 C C . VAL A 1 74 ? -13.222 -16.462 3.842 1.00 91.25 74 VAL A C 1
ATOM 598 O O . VAL A 1 74 ? -13.687 -16.645 4.961 1.00 91.25 74 VAL A O 1
ATOM 601 N N . GLY A 1 75 ? -13.344 -15.300 3.193 1.00 92.69 75 GLY A N 1
ATOM 602 C CA . GLY A 1 75 ? -13.935 -14.110 3.803 1.00 92.69 75 GLY A CA 1
ATOM 603 C C . GLY A 1 75 ? -13.131 -13.611 5.006 1.00 92.69 75 GLY A C 1
ATOM 604 O O . GLY A 1 75 ? -13.719 -13.174 5.992 1.00 92.69 75 GLY A O 1
ATOM 605 N N . ALA A 1 76 ? -11.802 -13.714 4.938 1.00 94.62 76 ALA A N 1
ATOM 606 C CA . ALA A 1 76 ? -10.891 -13.267 5.986 1.00 94.62 76 ALA A CA 1
ATOM 607 C C . ALA A 1 76 ? -10.512 -11.784 5.819 1.00 94.62 76 ALA A C 1
ATOM 609 O O . ALA A 1 76 ? -10.302 -11.351 4.678 1.00 94.62 76 ALA A O 1
ATOM 610 N N . PRO A 1 77 ? -10.346 -11.026 6.921 1.00 97.62 77 PRO A N 1
ATOM 611 C CA . PRO A 1 77 ? -9.760 -9.695 6.860 1.00 97.62 77 PRO A CA 1
ATOM 612 C C . PRO A 1 77 ? -8.293 -9.795 6.423 1.00 97.62 77 PRO A C 1
ATOM 614 O O . PRO A 1 77 ? -7.548 -10.669 6.874 1.00 97.62 77 PRO A O 1
ATOM 617 N N . PHE A 1 78 ? -7.900 -8.918 5.499 1.00 98.00 78 PHE A N 1
ATOM 618 C CA . PHE A 1 78 ? -6.603 -8.960 4.827 1.00 98.00 78 PHE A CA 1
ATOM 619 C C . PHE A 1 78 ? -5.966 -7.581 4.773 1.00 98.00 78 PHE A C 1
ATOM 621 O O . PHE A 1 78 ? -6.571 -6.639 4.260 1.00 98.00 78 PHE A O 1
ATOM 628 N N . VAL A 1 79 ? -4.713 -7.494 5.216 1.00 97.56 79 VAL A N 1
ATOM 629 C CA . VAL A 1 79 ? -3.904 -6.273 5.136 1.00 97.56 79 VAL A CA 1
ATOM 630 C C . VAL A 1 79 ? -2.598 -6.563 4.410 1.00 97.56 79 VAL A C 1
ATOM 632 O O . VAL A 1 79 ? -1.931 -7.559 4.687 1.00 97.56 79 VAL A O 1
ATOM 635 N N . LYS A 1 80 ? -2.229 -5.675 3.479 1.00 97.06 80 LYS A N 1
ATOM 636 C CA . LYS A 1 80 ? -0.920 -5.664 2.817 1.00 97.06 80 LYS A CA 1
ATOM 637 C C . LYS A 1 80 ? -0.084 -4.525 3.397 1.00 97.06 80 LYS A C 1
ATOM 639 O O . LYS A 1 80 ? -0.459 -3.365 3.243 1.00 97.06 80 LYS A O 1
ATOM 644 N N . VAL A 1 81 ? 1.070 -4.849 3.969 1.00 94.94 81 VAL A N 1
ATOM 645 C CA . VAL A 1 81 ? 2.088 -3.879 4.393 1.00 94.94 81 VAL A CA 1
ATOM 646 C C . VAL A 1 81 ? 3.397 -4.124 3.652 1.00 94.94 81 VAL A C 1
ATOM 648 O O . VAL A 1 81 ? 3.649 -5.225 3.172 1.00 94.94 81 VAL A O 1
ATOM 651 N N . GLU A 1 82 ? 4.218 -3.088 3.532 1.00 93.44 82 GLU A N 1
ATOM 652 C CA . GLU A 1 82 ? 5.573 -3.175 2.978 1.00 93.44 82 GLU A CA 1
ATOM 653 C C . GLU A 1 82 ? 6.554 -3.060 4.138 1.00 93.44 82 GLU A C 1
ATOM 655 O O . GLU A 1 82 ? 6.452 -2.123 4.929 1.00 93.44 82 GLU A O 1
ATOM 660 N N . ALA A 1 83 ? 7.478 -4.013 4.262 1.00 90.81 83 ALA A N 1
ATOM 661 C CA . ALA A 1 83 ? 8.402 -4.085 5.394 1.00 90.81 83 ALA A CA 1
ATOM 662 C C . ALA A 1 83 ? 9.311 -2.847 5.503 1.00 90.81 83 ALA A C 1
ATOM 664 O O . ALA A 1 83 ? 9.695 -2.437 6.596 1.00 90.81 83 ALA A O 1
ATOM 665 N N . THR A 1 84 ? 9.616 -2.218 4.369 1.00 87.44 84 THR A N 1
ATOM 666 C CA . THR A 1 84 ? 10.438 -1.006 4.267 1.00 87.44 84 THR A CA 1
ATOM 667 C C . THR A 1 84 ? 9.818 0.204 4.965 1.00 87.44 84 THR A C 1
ATOM 669 O O . THR A 1 84 ? 10.567 1.027 5.491 1.00 87.44 84 THR A O 1
ATOM 672 N N . LYS A 1 85 ? 8.483 0.270 5.091 1.00 85.25 85 LYS A N 1
ATOM 673 C CA . LYS A 1 85 ? 7.772 1.363 5.787 1.00 85.25 85 LYS A CA 1
ATOM 674 C C . LYS A 1 85 ? 8.156 1.503 7.258 1.00 85.25 85 LYS A C 1
ATOM 676 O O . LYS A 1 85 ? 7.980 2.567 7.836 1.00 85.25 85 LYS A O 1
ATOM 681 N N . PHE A 1 86 ? 8.674 0.435 7.856 1.00 83.25 86 PHE A N 1
ATOM 682 C CA . PHE A 1 86 ? 9.088 0.410 9.257 1.00 83.25 86 PHE A CA 1
ATOM 683 C C . PHE A 1 86 ? 10.569 0.780 9.442 1.00 83.25 86 PHE A C 1
ATOM 685 O O . PHE A 1 86 ? 11.010 1.000 10.563 1.00 83.25 86 PHE A O 1
ATOM 692 N N . THR A 1 87 ? 11.342 0.875 8.351 1.00 71.62 87 THR A N 1
ATOM 693 C CA . THR A 1 87 ? 12.775 1.238 8.378 1.00 71.62 87 THR A CA 1
ATOM 694 C C . THR A 1 87 ? 13.047 2.723 8.121 1.00 71.62 87 THR A C 1
ATOM 696 O O . THR A 1 87 ? 14.189 3.171 8.262 1.00 71.62 87 THR A O 1
ATOM 699 N N . GLU A 1 88 ? 12.033 3.491 7.710 1.00 55.56 88 GLU A N 1
ATOM 700 C CA . GLU A 1 88 ? 12.181 4.897 7.331 1.00 55.56 88 GLU A CA 1
ATOM 701 C C . GLU A 1 88 ? 12.367 5.783 8.573 1.00 55.56 88 GLU A C 1
ATOM 703 O O . GLU A 1 88 ? 11.452 6.035 9.354 1.00 55.56 88 GLU A O 1
ATOM 708 N N . VAL A 1 89 ? 13.603 6.256 8.761 1.00 47.34 89 VAL A N 1
ATOM 709 C CA . VAL A 1 89 ? 14.002 7.179 9.832 1.00 47.34 89 VAL A CA 1
ATOM 710 C C . VAL A 1 89 ? 13.544 8.597 9.464 1.00 47.34 89 VAL A C 1
ATOM 712 O O . VAL A 1 89 ? 14.345 9.423 9.038 1.00 47.34 89 VAL A O 1
ATOM 715 N N . GLY A 1 90 ? 12.245 8.877 9.556 1.00 38.28 90 GLY A N 1
ATOM 716 C CA . GLY A 1 90 ? 11.700 10.210 9.292 1.00 38.28 90 GLY A CA 1
ATOM 717 C C . GLY A 1 90 ? 10.182 10.190 9.185 1.00 38.28 90 GLY A C 1
ATOM 718 O O . GLY A 1 90 ? 9.649 9.523 8.311 1.00 38.28 90 GLY A O 1
ATOM 719 N N . TYR A 1 91 ? 9.523 10.946 10.068 1.00 35.19 91 TYR A N 1
ATOM 720 C CA . TYR A 1 91 ? 8.084 10.927 10.359 1.00 35.19 91 TYR A CA 1
ATOM 721 C C . TYR A 1 91 ? 7.628 9.666 11.097 1.00 35.19 91 TYR A C 1
ATOM 723 O O . TYR A 1 91 ? 7.297 8.673 10.469 1.00 35.19 91 TYR A O 1
ATOM 731 N N . VAL A 1 92 ? 7.642 9.737 12.442 1.00 42.16 92 VAL A N 1
ATOM 732 C CA . VAL A 1 92 ? 6.945 8.825 13.375 1.00 42.16 92 VAL A CA 1
ATOM 733 C C . VAL A 1 92 ? 6.848 7.414 12.799 1.00 42.16 92 VAL A C 1
ATOM 735 O O . VAL A 1 92 ? 5.800 7.055 12.261 1.00 42.16 92 VAL A O 1
ATOM 738 N N . GLY A 1 93 ? 7.965 6.670 12.811 1.00 45.34 93 GLY A N 1
ATOM 739 C CA . GLY A 1 93 ? 8.018 5.329 12.224 1.00 45.34 93 GLY A CA 1
ATOM 740 C C . GLY A 1 93 ? 6.748 4.586 12.607 1.00 45.34 93 GLY A C 1
ATOM 741 O O . GLY A 1 93 ? 6.428 4.517 13.797 1.00 45.34 93 GLY A O 1
ATOM 742 N N . ARG A 1 94 ? 5.947 4.178 11.609 1.00 56.03 94 ARG A N 1
ATOM 743 C CA . ARG A 1 94 ? 4.679 3.510 11.898 1.00 56.03 94 ARG A CA 1
ATOM 744 C C . ARG A 1 94 ? 5.020 2.342 12.798 1.00 56.03 94 ARG A C 1
ATOM 746 O O . ARG A 1 94 ? 5.781 1.467 12.417 1.00 56.03 94 ARG A O 1
ATOM 753 N N . ASP A 1 95 ? 4.477 2.363 13.997 1.00 81.19 95 ASP A N 1
ATOM 754 C CA . ASP A 1 95 ? 4.529 1.236 14.904 1.00 81.19 95 ASP A CA 1
ATOM 755 C C . ASP A 1 95 ? 4.106 -0.029 14.136 1.00 81.19 95 ASP A C 1
ATOM 757 O O . ASP A 1 95 ? 3.092 -0.009 13.429 1.00 81.19 95 ASP A O 1
ATOM 761 N N . VAL A 1 96 ? 4.892 -1.106 14.211 1.00 88.25 96 VAL A N 1
ATOM 762 C CA . VAL A 1 96 ? 4.585 -2.377 13.536 1.00 88.25 96 VAL A CA 1
ATOM 763 C C . VAL A 1 96 ? 3.196 -2.883 13.925 1.00 88.25 96 VAL A C 1
ATOM 765 O O . VAL A 1 96 ? 2.509 -3.470 13.093 1.00 88.25 96 VAL A O 1
ATOM 768 N N . GLU A 1 97 ? 2.711 -2.563 15.128 1.00 92.12 97 GLU A N 1
ATOM 769 C CA . GLU A 1 97 ? 1.355 -2.890 15.572 1.00 92.12 97 GLU A CA 1
ATOM 770 C C . GLU A 1 97 ? 0.258 -2.227 14.721 1.00 92.12 97 GLU A C 1
ATOM 772 O O . GLU A 1 97 ? -0.882 -2.700 14.702 1.00 92.12 97 GLU A O 1
ATOM 777 N N . SER A 1 98 ? 0.574 -1.164 13.970 1.00 92.44 98 SER A N 1
ATOM 778 C CA . SER A 1 98 ? -0.367 -0.520 13.042 1.00 92.44 98 SER A CA 1
ATOM 779 C C . SER A 1 98 ? -0.953 -1.501 12.028 1.00 92.44 98 SER A C 1
ATOM 781 O O . SER A 1 98 ? -2.134 -1.393 11.714 1.00 92.44 98 SER A O 1
ATOM 783 N N . MET A 1 99 ? -0.203 -2.527 11.600 1.00 94.81 99 MET A N 1
ATOM 784 C CA . MET A 1 99 ? -0.737 -3.548 10.689 1.00 94.81 99 MET A CA 1
ATOM 785 C C . MET A 1 99 ? -1.883 -4.352 11.313 1.00 94.81 99 MET A C 1
ATOM 787 O O . MET A 1 99 ? -2.797 -4.778 10.609 1.00 94.81 99 MET A O 1
ATOM 791 N N . ILE A 1 100 ? -1.851 -4.541 12.635 1.00 96.62 100 ILE A N 1
ATOM 792 C CA . ILE A 1 100 ? -2.907 -5.226 13.382 1.00 96.62 100 ILE A CA 1
ATOM 793 C C . ILE A 1 100 ? -4.090 -4.286 13.604 1.00 96.62 100 ILE A C 1
ATOM 795 O O . ILE A 1 100 ? -5.234 -4.707 13.457 1.00 96.62 100 ILE A O 1
ATOM 799 N N . ARG A 1 101 ? -3.843 -2.999 13.877 1.00 95.50 101 ARG A N 1
ATOM 800 C CA . ARG A 1 101 ? -4.912 -1.987 13.961 1.00 95.50 101 ARG A CA 1
ATOM 801 C C . ARG A 1 101 ? -5.673 -1.878 12.634 1.00 95.50 101 ARG A C 1
ATOM 803 O O . ARG A 1 101 ? -6.901 -1.945 12.640 1.00 95.50 101 ARG A O 1
ATOM 810 N N . ASP A 1 102 ? -4.955 -1.825 11.513 1.00 96.12 102 ASP A N 1
ATOM 811 C CA . ASP A 1 102 ? -5.532 -1.824 10.164 1.00 96.12 102 ASP A CA 1
ATOM 812 C C . ASP A 1 102 ? -6.323 -3.115 9.889 1.00 96.12 102 ASP A C 1
ATOM 814 O O . ASP A 1 102 ? -7.403 -3.082 9.299 1.00 96.12 102 ASP A O 1
ATOM 818 N N . LEU A 1 103 ? -5.825 -4.267 10.355 1.00 97.62 103 LEU A N 1
ATOM 819 C CA . LEU A 1 103 ? -6.494 -5.561 10.185 1.00 97.62 103 LEU A CA 1
ATOM 820 C C . LEU A 1 103 ? -7.838 -5.609 10.914 1.00 97.62 103 LEU A C 1
ATOM 822 O O . LEU A 1 103 ? -8.822 -6.110 10.363 1.00 97.62 103 LEU A O 1
ATOM 826 N N . VAL A 1 104 ? -7.885 -5.078 12.135 1.00 97.69 104 VAL A N 1
ATOM 827 C CA . VAL A 1 104 ? -9.112 -4.999 12.934 1.00 97.69 104 VAL A CA 1
ATOM 828 C C . VAL A 1 104 ? -10.089 -4.000 12.323 1.00 97.69 104 VAL A C 1
ATOM 830 O O . VAL A 1 104 ? -11.289 -4.260 12.325 1.00 97.69 104 VAL A O 1
ATOM 833 N N . GLU A 1 105 ? -9.606 -2.909 11.726 1.00 97.06 105 GLU A N 1
ATOM 834 C CA . GLU A 1 105 ? -10.471 -1.971 11.007 1.00 97.06 105 GLU A CA 1
ATOM 835 C C . GLU A 1 105 ? -11.129 -2.621 9.785 1.00 97.06 105 GLU A C 1
ATOM 837 O O . GLU A 1 105 ? -12.344 -2.516 9.603 1.00 97.06 105 GLU A O 1
ATOM 842 N N . VAL A 1 106 ? -10.358 -3.369 8.990 1.00 97.56 106 VAL A N 1
ATOM 843 C CA . VAL A 1 106 ? -10.900 -4.152 7.870 1.00 97.56 106 VAL A CA 1
ATOM 844 C C . VAL A 1 106 ? -11.919 -5.178 8.377 1.00 97.56 106 VAL A C 1
ATOM 846 O O . VAL A 1 106 ? -12.999 -5.308 7.800 1.00 97.56 106 VAL A O 1
ATOM 849 N N . ALA A 1 107 ? -11.628 -5.873 9.481 1.00 97.69 107 ALA A N 1
ATOM 850 C CA . ALA A 1 107 ? -12.564 -6.815 10.093 1.00 97.69 107 ALA A CA 1
ATOM 851 C C . ALA A 1 107 ? -13.863 -6.125 10.545 1.00 97.69 107 ALA A C 1
ATOM 853 O O . ALA A 1 107 ? -14.952 -6.638 10.284 1.00 97.69 107 ALA A O 1
ATOM 854 N N . HIS A 1 108 ? -13.765 -4.944 11.159 1.00 96.81 108 HIS A N 1
ATOM 855 C CA . HIS A 1 108 ? -14.916 -4.156 11.592 1.00 96.81 108 HIS A CA 1
ATOM 856 C C . HIS A 1 108 ? -15.794 -3.739 10.414 1.00 96.81 108 HIS A C 1
ATOM 858 O O . HIS A 1 108 ? -17.009 -3.922 10.463 1.00 96.81 108 HIS A O 1
ATOM 864 N N . GLN A 1 109 ? -15.198 -3.258 9.321 1.00 96.25 109 GLN A N 1
ATOM 865 C CA . GLN A 1 109 ? -15.936 -2.913 8.103 1.00 96.25 109 GLN A CA 1
ATOM 866 C C . GLN A 1 109 ? -16.649 -4.130 7.500 1.00 96.25 109 GLN A C 1
ATOM 868 O O . GLN A 1 109 ? -17.811 -4.030 7.104 1.00 96.25 109 GLN A O 1
ATOM 873 N N . MET A 1 110 ? -15.992 -5.294 7.480 1.00 95.75 110 MET A N 1
ATOM 874 C CA . MET A 1 110 ? -16.587 -6.541 6.985 1.00 95.75 110 MET A CA 1
ATOM 875 C C . MET A 1 110 ? -17.773 -7.002 7.839 1.00 95.75 110 MET A C 1
ATOM 877 O O . MET A 1 110 ? -18.802 -7.407 7.295 1.00 95.75 110 MET A O 1
ATOM 881 N N . VAL A 1 111 ? -17.649 -6.937 9.167 1.00 96.06 111 VAL A N 1
ATOM 882 C CA . VAL A 1 111 ? -18.738 -7.287 10.089 1.00 96.06 111 VAL A CA 1
ATOM 883 C C . VAL A 1 111 ? -19.877 -6.276 9.976 1.00 96.06 111 VAL A C 1
ATOM 885 O O . VAL A 1 111 ? -21.028 -6.686 9.843 1.00 96.06 111 VAL A O 1
ATOM 888 N N . LYS A 1 112 ? -19.579 -4.969 9.947 1.00 94.50 112 LYS A N 1
ATOM 889 C CA . LYS A 1 112 ? -20.584 -3.910 9.769 1.00 94.50 112 LYS A CA 1
ATOM 890 C C . LYS A 1 112 ? -21.379 -4.121 8.480 1.00 94.50 112 LYS A C 1
ATOM 892 O O . LYS A 1 112 ? -22.602 -4.078 8.529 1.00 94.50 112 LYS A O 1
ATOM 897 N N . ALA A 1 113 ? -20.713 -4.402 7.358 1.00 93.88 113 ALA A N 1
ATOM 898 C CA . ALA A 1 113 ? -21.380 -4.669 6.082 1.00 93.88 113 ALA A CA 1
ATOM 899 C C . ALA A 1 113 ? -22.335 -5.873 6.165 1.00 93.88 113 ALA A C 1
ATOM 901 O O . ALA A 1 113 ? -23.489 -5.764 5.761 1.00 93.88 113 ALA A O 1
ATOM 902 N N . ARG A 1 114 ? -21.896 -6.987 6.770 1.00 92.88 114 ARG A N 1
ATOM 903 C CA . ARG A 1 114 ? -22.747 -8.171 6.976 1.00 92.88 114 ARG A CA 1
ATOM 904 C C . ARG A 1 114 ? -23.956 -7.861 7.860 1.00 92.88 114 ARG A C 1
ATOM 906 O O . ARG A 1 114 ? -25.075 -8.212 7.516 1.00 92.88 114 ARG A O 1
ATOM 913 N N . ARG A 1 115 ? -23.743 -7.175 8.987 1.00 92.62 115 ARG A N 1
ATOM 914 C CA . ARG A 1 115 ? -24.827 -6.825 9.915 1.00 92.62 115 ARG A CA 1
ATOM 915 C C . ARG A 1 115 ? -25.818 -5.844 9.301 1.00 92.62 115 ARG A C 1
ATOM 917 O O . ARG A 1 115 ? -27.006 -5.971 9.561 1.00 92.62 115 ARG A O 1
ATOM 924 N N . LEU A 1 116 ? -25.353 -4.909 8.471 1.00 91.12 116 LEU A N 1
ATOM 925 C CA . LEU A 1 116 ? -26.225 -4.016 7.705 1.00 91.12 116 LEU A CA 1
ATOM 926 C C . LEU A 1 116 ? -27.125 -4.793 6.739 1.00 91.12 116 LEU A C 1
ATOM 928 O O . LEU A 1 116 ? -28.304 -4.472 6.631 1.00 91.12 116 LEU A O 1
ATOM 932 N N . GLU A 1 117 ? -26.600 -5.823 6.072 1.00 92.06 117 GLU A N 1
ATOM 933 C CA . GLU A 1 117 ? -27.412 -6.714 5.234 1.00 92.06 117 GLU A CA 1
ATOM 934 C C . GLU A 1 117 ? -28.440 -7.501 6.062 1.00 92.06 117 GLU A C 1
ATOM 936 O O . GLU A 1 117 ? -29.598 -7.587 5.654 1.00 92.06 117 GLU A O 1
ATOM 941 N N . ASP A 1 118 ? -28.053 -8.004 7.241 1.00 92.31 118 ASP A N 1
ATOM 942 C CA . ASP A 1 118 ? -28.946 -8.750 8.140 1.00 92.31 118 ASP A CA 1
ATOM 943 C C . ASP A 1 118 ? -30.124 -7.892 8.645 1.00 92.31 118 ASP A C 1
ATOM 945 O O . ASP A 1 118 ? -31.256 -8.374 8.721 1.00 92.31 118 ASP A O 1
ATOM 949 N N . VAL A 1 119 ? -29.879 -6.618 8.989 1.00 94.12 119 VAL A N 1
ATOM 950 C CA . VAL A 1 119 ? -30.916 -5.705 9.515 1.00 94.12 119 VAL A CA 1
ATOM 951 C C . VAL A 1 119 ? -31.702 -4.981 8.423 1.00 94.12 119 VAL A C 1
ATOM 953 O O . VAL A 1 119 ? -32.718 -4.357 8.729 1.00 94.12 119 VAL A O 1
ATOM 956 N N . LYS A 1 120 ? -31.278 -5.067 7.157 1.00 91.38 120 LYS A N 1
ATOM 957 C CA . LYS A 1 120 ? -31.895 -4.348 6.033 1.00 91.38 120 LYS A CA 1
ATOM 958 C C . LYS A 1 120 ? -33.417 -4.543 5.928 1.00 91.38 120 LYS A C 1
ATOM 960 O O . LYS A 1 120 ? -34.106 -3.535 5.810 1.00 91.38 120 LYS A O 1
ATOM 965 N N . PRO A 1 121 ? -33.982 -5.765 6.035 1.00 93.69 121 PRO A N 1
ATOM 966 C CA . PRO A 1 121 ? -35.433 -5.948 5.928 1.00 93.69 121 PRO A CA 1
ATOM 967 C C . PRO A 1 121 ? -36.218 -5.220 7.028 1.00 93.69 121 PRO A C 1
ATOM 969 O O . PRO A 1 121 ? -37.305 -4.700 6.785 1.00 93.69 121 PRO A O 1
ATOM 972 N N . GLU A 1 122 ? -35.664 -5.178 8.240 1.00 93.50 122 GLU A N 1
ATOM 973 C CA . GLU A 1 122 ? -36.275 -4.500 9.384 1.00 93.50 122 GLU A CA 1
ATOM 974 C C . GLU A 1 122 ? -36.110 -2.978 9.280 1.00 93.50 122 GLU A C 1
ATOM 976 O O . GLU A 1 122 ? -37.057 -2.232 9.525 1.00 93.50 122 GLU A O 1
ATOM 981 N N . ALA A 1 123 ? -34.939 -2.515 8.841 1.00 92.50 123 ALA A N 1
ATOM 982 C CA . ALA A 1 123 ? -34.668 -1.106 8.584 1.00 92.50 123 ALA A CA 1
ATOM 983 C C . ALA A 1 123 ? -35.579 -0.532 7.487 1.00 92.50 123 ALA A C 1
ATOM 985 O O . ALA A 1 123 ? -36.151 0.541 7.672 1.00 92.50 123 ALA A O 1
ATOM 986 N N . ASP A 1 124 ? -35.777 -1.267 6.387 1.00 91.62 124 ASP A N 1
ATOM 987 C CA . ASP A 1 124 ? -36.684 -0.884 5.300 1.00 91.62 124 ASP A CA 1
ATOM 988 C C . ASP A 1 124 ? -38.132 -0.756 5.808 1.00 91.62 124 ASP A C 1
ATOM 990 O O . ASP A 1 124 ? -38.840 0.189 5.453 1.00 91.62 124 ASP A O 1
ATOM 994 N N . ARG A 1 125 ? -38.563 -1.658 6.704 1.00 92.12 125 ARG A N 1
ATOM 995 C CA . ARG A 1 125 ? -39.887 -1.599 7.343 1.00 92.12 125 ARG A CA 1
ATOM 996 C C . ARG A 1 125 ? -40.042 -0.359 8.226 1.00 92.12 125 ARG A C 1
ATOM 998 O O . ARG A 1 125 ? -41.045 0.342 8.122 1.00 92.12 125 ARG A O 1
ATOM 1005 N N . LEU A 1 126 ? -39.064 -0.069 9.083 1.00 91.75 126 LEU A N 1
ATOM 1006 C CA . LEU A 1 126 ? -39.094 1.108 9.963 1.00 91.75 126 LEU A CA 1
ATOM 1007 C C . LEU A 1 126 ? -39.027 2.422 9.170 1.00 91.75 126 LEU A C 1
ATOM 1009 O O . LEU A 1 126 ? -39.709 3.393 9.508 1.00 91.75 126 LEU A O 1
ATOM 1013 N N . ALA A 1 127 ? -38.256 2.444 8.084 1.00 91.44 127 ALA A N 1
ATOM 1014 C CA . ALA A 1 127 ? -38.203 3.566 7.158 1.00 91.44 127 ALA A CA 1
ATOM 1015 C C . ALA A 1 127 ? -39.549 3.791 6.451 1.00 91.44 127 ALA A C 1
ATOM 1017 O O . ALA A 1 127 ? -39.986 4.937 6.332 1.00 91.44 127 ALA A O 1
ATOM 1018 N N . GLU A 1 128 ? -40.234 2.718 6.033 1.00 91.12 128 GLU A N 1
ATOM 1019 C CA . GLU A 1 128 ? -41.591 2.777 5.473 1.00 91.12 128 GLU A CA 1
ATOM 1020 C C . GLU A 1 128 ? -42.580 3.391 6.478 1.00 91.12 128 GLU A C 1
ATOM 1022 O O . GLU A 1 128 ? -43.336 4.290 6.107 1.00 91.12 128 GLU A O 1
ATOM 1027 N N . GLU A 1 129 ? -42.535 2.994 7.756 1.00 89.62 129 GLU A N 1
ATOM 1028 C CA . GLU A 1 129 ? -43.390 3.583 8.800 1.00 89.62 129 GLU A CA 1
ATOM 1029 C C . GLU A 1 129 ? -43.132 5.081 9.003 1.00 89.62 129 GLU A C 1
ATOM 1031 O O . GLU A 1 129 ? -44.079 5.871 9.004 1.00 89.62 129 GLU A O 1
ATOM 1036 N N . ARG A 1 130 ? -41.862 5.499 9.104 1.00 88.56 130 ARG A N 1
ATOM 1037 C CA . ARG A 1 130 ? -41.506 6.925 9.240 1.00 88.56 130 ARG A CA 1
ATOM 1038 C C . ARG A 1 130 ? -41.939 7.745 8.024 1.00 88.56 130 ARG A C 1
ATOM 1040 O O . ARG A 1 130 ? -42.340 8.901 8.159 1.00 88.56 130 ARG A O 1
ATOM 1047 N N . LEU A 1 131 ? -41.865 7.159 6.832 1.00 89.19 131 LEU A N 1
ATOM 1048 C CA . LEU A 1 131 ? -42.287 7.803 5.591 1.00 89.19 131 LEU A CA 1
ATOM 1049 C C . LEU A 1 131 ? -43.815 7.929 5.510 1.00 89.19 131 LEU A C 1
ATOM 1051 O O . LEU A 1 131 ? -44.324 8.965 5.082 1.00 89.19 131 LEU A O 1
ATOM 1055 N N . LEU A 1 132 ? -44.550 6.913 5.972 1.00 88.12 132 LEU A N 1
ATOM 1056 C CA . LEU A 1 132 ? -46.005 6.966 6.127 1.00 88.12 132 LEU A CA 1
ATOM 1057 C C . LEU A 1 132 ? -46.427 8.045 7.129 1.00 88.12 132 LEU A C 1
ATOM 1059 O O . LEU A 1 132 ? -47.376 8.776 6.850 1.00 88.12 132 LEU A O 1
ATOM 1063 N N . ASP A 1 133 ? -45.710 8.199 8.244 1.00 86.44 133 ASP A N 1
ATOM 1064 C CA . ASP A 1 133 ? -45.969 9.261 9.226 1.00 86.44 133 ASP A CA 1
ATOM 1065 C C . ASP A 1 133 ? -45.749 10.662 8.644 1.00 86.44 133 ASP A C 1
ATOM 1067 O O . ASP A 1 133 ? -46.515 11.583 8.933 1.00 86.44 133 ASP A O 1
ATOM 1071 N N . ALA A 1 134 ? -44.741 10.827 7.784 1.00 85.00 134 ALA A N 1
ATOM 1072 C CA . ALA A 1 134 ? -44.493 12.086 7.085 1.00 85.00 134 ALA A CA 1
ATOM 1073 C C . ALA A 1 134 ? -45.565 12.393 6.018 1.00 85.00 134 ALA A C 1
ATOM 1075 O O . ALA A 1 134 ? -45.902 13.556 5.790 1.00 85.00 134 ALA A O 1
ATOM 1076 N N . LEU A 1 135 ? -46.132 11.365 5.375 1.00 83.44 135 LEU A N 1
ATOM 1077 C CA . LEU A 1 135 ? -47.200 11.503 4.374 1.00 83.44 135 LEU A CA 1
ATOM 1078 C C . LEU A 1 135 ? -48.601 11.668 4.988 1.00 83.44 135 LEU A C 1
ATOM 1080 O O . LEU A 1 135 ? -49.471 12.281 4.364 1.00 83.44 135 LEU A O 1
ATOM 1084 N N . LEU A 1 136 ? -48.816 11.132 6.192 1.00 82.56 136 LEU A N 1
ATOM 1085 C CA . LEU A 1 136 ? -50.042 11.219 6.991 1.00 82.56 136 LEU A CA 1
ATOM 1086 C C . LEU A 1 136 ? -49.726 11.720 8.413 1.00 82.56 136 LEU A C 1
ATOM 1088 O O . LEU A 1 136 ? -49.830 10.953 9.383 1.00 82.56 136 LEU A O 1
ATOM 1092 N N . PRO A 1 137 ? -49.376 13.008 8.570 1.00 67.44 137 PRO A N 1
ATOM 1093 C CA . PRO A 1 137 ? -49.073 13.566 9.878 1.00 67.44 137 PRO A CA 1
ATOM 1094 C C . PRO A 1 137 ? -50.263 13.398 10.830 1.00 67.44 137 PRO A C 1
ATOM 1096 O O . PRO A 1 137 ? -51.405 13.720 10.497 1.00 67.44 137 PRO A O 1
ATOM 1099 N N . SER A 1 138 ? -49.998 12.884 12.034 1.00 59.22 138 SER A N 1
ATOM 1100 C CA . SER A 1 138 ? -51.019 12.799 13.082 1.00 59.22 138 SER A CA 1
ATOM 1101 C C . SER A 1 138 ? -51.484 14.186 13.499 1.00 59.22 138 SER A C 1
ATOM 1103 O O . SER A 1 138 ? -50.635 15.061 13.704 1.00 59.22 138 SER A O 1
ATOM 1105 N N . PRO A 1 139 ? -52.787 14.385 13.767 1.00 54.69 139 PRO A N 1
ATOM 1106 C CA . PRO A 1 139 ? -53.192 15.428 14.693 1.00 54.69 139 PRO A CA 1
ATOM 1107 C C . PRO A 1 139 ? -52.415 15.182 15.993 1.00 54.69 139 PRO A C 1
ATOM 1109 O O . PRO A 1 139 ? -52.459 14.083 16.550 1.00 54.69 139 PRO A O 1
ATOM 1112 N N . ARG A 1 140 ? -51.603 16.153 16.421 1.00 46.53 140 ARG A N 1
ATOM 1113 C CA . ARG A 1 140 ? -50.844 16.058 17.677 1.00 46.53 140 ARG A CA 1
ATOM 1114 C C . ARG A 1 140 ? -51.820 15.827 18.841 1.00 46.53 140 ARG A C 1
ATOM 1116 O O . ARG A 1 140 ? -52.887 16.448 18.833 1.00 46.53 140 ARG A O 1
ATOM 1123 N N . PRO A 1 141 ? -51.465 15.054 19.884 1.00 43.56 141 PRO A N 1
ATOM 1124 C CA . PRO A 1 141 ? -52.167 15.185 21.152 1.00 43.56 141 PRO A CA 1
ATOM 1125 C C . PRO A 1 141 ? -52.009 16.639 21.625 1.00 43.56 141 PRO A C 1
ATOM 1127 O O . PRO A 1 141 ? -50.904 17.191 21.624 1.00 43.56 141 PRO A O 1
ATOM 1130 N N . ARG A 1 142 ? -53.132 17.294 21.949 1.00 43.09 142 ARG A N 1
ATOM 1131 C CA . ARG A 1 142 ? -53.160 18.643 22.537 1.00 43.09 142 ARG A CA 1
ATOM 1132 C C . ARG A 1 142 ? -52.209 18.667 23.747 1.00 43.09 142 ARG A C 1
ATOM 1134 O O . ARG A 1 142 ? -52.261 17.762 24.572 1.00 43.09 142 ARG A O 1
ATOM 1141 N N . GLY A 1 143 ? -51.332 19.671 23.807 1.00 41.56 143 GLY A N 1
ATOM 1142 C CA . GLY A 1 143 ? -50.243 19.775 24.784 1.00 41.56 143 GLY A CA 1
ATOM 1143 C C . GLY A 1 143 ? -50.669 19.822 26.268 1.00 41.56 143 GLY A C 1
ATOM 1144 O O . GLY A 1 143 ? -51.860 19.847 26.584 1.00 41.56 143 GLY A O 1
ATOM 1145 N N . PRO A 1 144 ? -49.688 19.876 27.192 1.00 44.41 144 PRO A N 1
ATOM 1146 C CA . PRO A 1 144 ? -49.872 19.718 28.643 1.00 44.41 144 PRO A CA 1
ATOM 1147 C C . PRO A 1 144 ? -50.686 20.827 29.340 1.00 44.41 144 PRO A C 1
ATOM 1149 O O . PRO A 1 144 ? -50.978 20.717 30.529 1.00 44.41 144 PRO A O 1
ATOM 1152 N N . GLU A 1 145 ? -51.122 21.866 28.626 1.00 43.50 145 GLU A N 1
ATOM 1153 C CA . GLU A 1 145 ? -51.860 23.000 29.203 1.00 43.50 145 GLU A CA 1
ATOM 1154 C C . GLU A 1 145 ? -53.277 22.642 29.686 1.00 43.50 145 GLU A C 1
ATOM 1156 O O . GLU A 1 145 ? -53.807 23.292 30.586 1.00 43.50 145 GLU A O 1
ATOM 1161 N N . ARG A 1 146 ? -53.887 21.561 29.176 1.00 45.62 146 ARG A N 1
ATOM 1162 C CA . ARG A 1 146 ? -55.200 21.093 29.668 1.00 45.62 146 ARG A CA 1
ATOM 1163 C C . ARG A 1 146 ? -55.132 20.300 30.979 1.00 45.62 146 ARG A C 1
ATOM 1165 O O . ARG A 1 146 ? -56.147 20.196 31.660 1.00 45.62 146 ARG A O 1
ATOM 1172 N N . GLY A 1 147 ? -53.966 19.766 31.354 1.00 46.22 147 GLY A N 1
ATOM 1173 C CA . GLY A 1 147 ? -53.802 18.997 32.597 1.00 46.22 147 GLY A CA 1
ATOM 1174 C C . GLY A 1 147 ? -53.844 19.877 33.848 1.00 46.22 147 GLY A C 1
ATOM 1175 O O . GLY A 1 147 ? -54.438 19.499 34.854 1.00 46.22 147 GLY A O 1
ATOM 1176 N N . PHE A 1 148 ? -53.286 21.086 33.753 1.00 45.53 148 PHE A N 1
ATOM 1177 C CA . PHE A 1 148 ? -53.254 22.048 34.855 1.00 45.53 148 PHE A CA 1
ATOM 1178 C C . PHE A 1 148 ? -54.638 22.659 35.135 1.00 45.53 148 PHE A C 1
ATOM 1180 O O . PHE A 1 148 ? -55.028 22.812 36.289 1.00 45.53 148 PHE A O 1
ATOM 1187 N N . LEU A 1 149 ? -55.427 22.924 34.085 1.00 49.88 149 LEU A N 1
ATOM 1188 C CA . LEU A 1 149 ? -56.784 23.470 34.217 1.00 49.88 149 LEU A CA 1
ATOM 1189 C C . LEU A 1 149 ? -57.791 22.447 34.784 1.00 49.88 149 LEU A C 1
ATOM 1191 O O . LEU A 1 149 ? -58.701 22.822 35.519 1.00 49.88 149 LEU A O 1
ATOM 1195 N N . ARG A 1 150 ? -57.604 21.150 34.483 1.00 50.28 150 ARG A N 1
ATOM 1196 C CA . ARG A 1 150 ? -58.451 20.052 34.987 1.00 50.28 150 ARG A CA 1
ATOM 1197 C C . ARG A 1 150 ? -58.183 19.739 36.465 1.00 50.28 150 ARG A C 1
ATOM 1199 O O . ARG A 1 150 ? -59.110 19.395 37.188 1.00 50.28 150 ARG A O 1
ATOM 1206 N N . LEU A 1 151 ? -56.937 19.908 36.920 1.00 49.66 151 LEU A N 1
ATOM 1207 C CA . LEU A 1 151 ? -56.537 19.745 38.325 1.00 49.66 151 LEU A CA 1
ATOM 1208 C C . LEU A 1 151 ? -57.090 20.862 39.233 1.00 49.66 151 LEU A C 1
ATOM 1210 O O . LEU A 1 151 ? -57.260 20.656 40.430 1.00 49.66 151 LEU A O 1
ATOM 1214 N N . LEU A 1 152 ? -57.402 22.027 38.656 1.00 50.88 152 LEU A N 1
ATOM 1215 C CA . LEU A 1 152 ? -57.971 23.187 39.349 1.00 50.88 152 LEU A CA 1
ATOM 1216 C C . LEU A 1 152 ? -59.509 23.184 39.428 1.00 50.88 152 LEU A C 1
ATOM 1218 O O . LEU A 1 152 ? -60.076 24.111 39.996 1.00 50.88 152 LEU A O 1
ATOM 1222 N N . GLY A 1 153 ? -60.197 22.176 38.879 1.00 45.62 153 GLY A N 1
ATOM 1223 C CA . GLY A 1 153 ? -61.660 22.067 38.969 1.00 45.62 153 GLY A CA 1
ATOM 1224 C C . GLY A 1 153 ? -62.442 23.152 38.213 1.00 45.62 153 GLY A C 1
ATOM 1225 O O . GLY A 1 153 ? -63.607 23.377 38.517 1.00 45.62 153 GLY A O 1
ATOM 1226 N N . LEU A 1 154 ? -61.827 23.829 37.234 1.00 47.62 154 LEU A N 1
ATOM 1227 C CA . LEU A 1 154 ? -62.419 24.970 36.514 1.00 47.62 154 LEU A CA 1
ATOM 1228 C C . LEU A 1 154 ? -62.924 24.620 35.104 1.00 47.62 154 LEU A C 1
ATOM 1230 O O . LEU A 1 154 ? -62.792 25.409 34.169 1.00 47.62 154 LEU A O 1
ATOM 1234 N N . SER A 1 155 ? -63.522 23.444 34.933 1.00 37.72 155 SER A N 1
ATOM 1235 C CA . SER A 1 155 ? -64.278 23.124 33.719 1.00 37.72 155 SER A CA 1
ATOM 1236 C C . SER A 1 155 ? -65.497 22.286 34.077 1.00 37.72 155 SER A C 1
ATOM 1238 O O . SER A 1 155 ? -65.342 21.134 34.482 1.00 37.72 155 SER A O 1
ATOM 1240 N N . GLU A 1 156 ? -66.683 22.881 33.937 1.00 39.84 156 GLU A N 1
ATOM 1241 C CA . GLU A 1 156 ? -67.959 22.174 34.028 1.00 39.84 156 GLU A CA 1
ATOM 1242 C C . GLU A 1 156 ? -68.059 21.078 32.964 1.00 39.84 156 GLU A C 1
ATOM 1244 O O . GLU A 1 156 ? -67.557 21.191 31.842 1.00 39.84 156 GLU A O 1
ATOM 1249 N N . GLU A 1 157 ? -68.712 19.998 33.372 1.00 42.19 157 GLU A N 1
ATOM 1250 C CA . GLU A 1 157 ? -69.015 18.821 32.583 1.00 42.19 157 GLU A CA 1
ATOM 1251 C C . GLU A 1 157 ? -69.900 19.179 31.381 1.00 42.19 157 GLU A C 1
ATOM 1253 O O . GLU A 1 157 ? -71.075 19.511 31.520 1.00 42.19 157 GLU A O 1
ATOM 1258 N N . GLN A 1 158 ? -69.352 19.025 30.176 1.00 32.34 158 GLN A N 1
ATOM 1259 C CA . GLN A 1 158 ? -70.127 18.569 29.026 1.00 32.34 158 GLN A CA 1
ATOM 1260 C C . GLN A 1 158 ? -69.442 17.331 28.454 1.00 32.34 158 GLN A C 1
ATOM 1262 O O . GLN A 1 158 ? -68.448 17.391 27.729 1.00 32.34 158 GLN A O 1
ATOM 1267 N N . SER A 1 159 ? -69.980 16.186 28.859 1.00 40.28 159 SER A N 1
ATOM 1268 C CA . SER A 1 159 ? -69.775 14.875 28.268 1.00 40.28 159 SER A CA 1
ATOM 1269 C C . SER A 1 159 ? -70.475 14.814 26.910 1.00 40.28 159 SER A C 1
ATOM 1271 O O . SER A 1 159 ? -71.646 14.464 26.799 1.00 40.28 159 SER A O 1
ATOM 1273 N N . SER A 1 160 ? -69.743 15.143 25.852 1.00 35.06 160 SER A N 1
ATOM 1274 C CA . SER A 1 160 ? -70.090 14.739 24.490 1.00 35.06 160 SER A CA 1
ATOM 1275 C C . SER A 1 160 ? -68.842 14.802 23.615 1.00 35.06 160 SER A C 1
ATOM 1277 O O . SER A 1 160 ? -68.531 15.869 23.103 1.00 35.06 160 SER A O 1
ATOM 1279 N N . GLU A 1 161 ? -68.104 13.691 23.521 1.00 35.84 161 GLU A N 1
ATOM 1280 C CA . GLU A 1 161 ? -67.218 13.302 22.400 1.00 35.84 161 GLU A CA 1
ATOM 1281 C C . GLU A 1 161 ? -66.413 12.037 22.787 1.00 35.84 161 GLU A C 1
ATOM 1283 O O . GLU A 1 161 ? -65.186 12.031 22.786 1.00 35.84 161 GLU A O 1
ATOM 1288 N N . GLU A 1 162 ? -67.094 10.943 23.149 1.00 36.00 162 GLU A N 1
ATOM 1289 C CA . GLU A 1 162 ? -66.457 9.609 23.233 1.00 36.00 162 GLU A CA 1
ATOM 1290 C C . GLU A 1 162 ? -66.744 8.724 22.001 1.00 36.00 162 GLU A C 1
ATOM 1292 O O . GLU A 1 162 ? -66.082 7.708 21.828 1.00 36.00 162 GLU A O 1
ATOM 1297 N N . ASP A 1 163 ? -67.602 9.154 21.063 1.00 37.53 163 ASP A N 1
ATOM 1298 C CA . ASP A 1 163 ? -67.963 8.365 19.863 1.00 37.53 163 ASP A CA 1
ATOM 1299 C C . ASP A 1 163 ? -67.229 8.770 18.563 1.00 37.53 163 ASP A C 1
ATOM 1301 O O . ASP A 1 163 ? -67.249 8.046 17.573 1.00 37.53 163 ASP A O 1
ATOM 1305 N N . GLY A 1 164 ? -66.535 9.915 18.531 1.00 43.59 164 GLY A N 1
ATOM 1306 C CA . GLY A 1 164 ? -65.834 10.395 17.323 1.00 43.59 164 GLY A CA 1
ATOM 1307 C C . GLY A 1 164 ? -64.408 9.856 17.142 1.00 43.59 164 GLY A C 1
ATOM 1308 O O . GLY A 1 164 ? -63.818 10.008 16.072 1.00 43.59 164 GLY A O 1
ATOM 1309 N N . GLY A 1 165 ? -63.835 9.252 18.188 1.00 51.06 165 GLY A N 1
ATOM 1310 C CA . GLY A 1 165 ? -62.449 8.778 18.197 1.00 51.06 165 GLY A CA 1
ATOM 1311 C C . GLY A 1 165 ? -62.257 7.473 17.427 1.00 51.06 165 GLY A C 1
ATOM 1312 O O . GLY A 1 165 ? -61.316 7.363 16.648 1.00 51.06 165 GLY A O 1
ATOM 1313 N N . GLN A 1 166 ? -63.170 6.510 17.585 1.00 50.81 166 GLN A N 1
ATOM 1314 C CA . GLN A 1 166 ? -63.038 5.179 16.978 1.00 50.81 166 GLN A CA 1
ATOM 1315 C C . GLN A 1 166 ? -63.228 5.206 15.452 1.00 50.81 166 GLN A C 1
ATOM 1317 O O . GLN A 1 166 ? -62.377 4.685 14.734 1.00 50.81 166 GLN A O 1
ATOM 1322 N N . GLU A 1 167 ? -64.246 5.904 14.929 1.00 53.16 167 GLU A N 1
ATOM 1323 C CA . GLU A 1 167 ? -64.432 6.042 13.471 1.00 53.16 167 GLU A CA 1
ATOM 1324 C C . GLU A 1 167 ? -63.282 6.808 12.787 1.00 53.16 167 GLU A C 1
ATOM 1326 O O . GLU A 1 167 ? -62.910 6.514 11.645 1.00 53.16 167 GLU A O 1
ATOM 1331 N N . ALA A 1 168 ? -62.720 7.820 13.456 1.00 59.62 168 ALA A N 1
ATOM 1332 C CA . ALA A 1 168 ? -61.614 8.611 12.918 1.00 59.62 168 ALA A CA 1
ATOM 1333 C C . ALA A 1 168 ? -60.300 7.811 12.890 1.00 59.62 168 ALA A C 1
ATOM 1335 O O . ALA A 1 168 ? -59.556 7.889 11.907 1.00 59.62 168 ALA A O 1
ATOM 1336 N N . GLU A 1 169 ? -60.040 7.013 13.929 1.00 61.75 169 GLU A N 1
ATOM 1337 C CA . GLU A 1 169 ? -58.901 6.092 14.012 1.00 61.75 169 GLU A CA 1
ATOM 1338 C C . GLU A 1 169 ? -59.003 4.993 12.934 1.00 61.75 169 GLU A C 1
ATOM 1340 O O . GLU A 1 169 ? -58.033 4.727 12.220 1.00 61.75 169 GLU A O 1
ATOM 1345 N N . GLU A 1 170 ? -60.197 4.423 12.726 1.00 64.69 170 GLU A N 1
ATOM 1346 C CA . GLU A 1 170 ? -60.459 3.406 11.697 1.00 64.69 170 GLU A CA 1
ATOM 1347 C C . GLU A 1 170 ? -60.279 3.945 10.271 1.00 64.69 170 GLU A C 1
ATOM 1349 O O . GLU A 1 170 ? -59.569 3.341 9.458 1.00 64.69 170 GLU A O 1
ATOM 1354 N N . ARG A 1 171 ? -60.848 5.119 9.950 1.00 69.19 171 ARG A N 1
ATOM 1355 C CA . ARG A 1 171 ? -60.656 5.769 8.635 1.00 69.19 171 ARG A CA 1
ATOM 1356 C C . ARG A 1 171 ? -59.189 6.097 8.372 1.00 69.19 171 ARG A C 1
ATOM 1358 O O . ARG A 1 171 ? -58.719 5.995 7.234 1.00 69.19 171 ARG A O 1
ATOM 1365 N N . ARG A 1 172 ? -58.447 6.480 9.410 1.00 72.81 172 ARG A N 1
ATOM 1366 C CA . ARG A 1 172 ? -57.021 6.790 9.315 1.00 72.81 172 ARG A CA 1
ATOM 1367 C C . ARG A 1 172 ? -56.175 5.538 9.111 1.00 72.81 172 ARG A C 1
ATOM 1369 O O . ARG A 1 172 ? -55.292 5.561 8.256 1.00 72.81 172 ARG A O 1
ATOM 1376 N N . SER A 1 173 ? -56.482 4.452 9.816 1.00 75.88 173 SER A N 1
ATOM 1377 C CA . SER A 1 173 ? -55.862 3.139 9.613 1.00 75.88 173 SER A CA 1
ATOM 1378 C C . SER A 1 173 ? -56.078 2.639 8.178 1.00 75.88 173 SER A C 1
ATOM 1380 O O . SER A 1 173 ? -55.118 2.324 7.474 1.00 75.88 173 SER A O 1
ATOM 1382 N N . ALA A 1 174 ? -57.314 2.721 7.672 1.00 81.12 174 ALA A N 1
ATOM 1383 C CA . ALA A 1 174 ? -57.641 2.365 6.290 1.00 81.12 174 ALA A CA 1
ATOM 1384 C C . ALA A 1 174 ? -56.925 3.252 5.248 1.00 81.12 174 ALA A C 1
ATOM 1386 O O . ALA A 1 174 ? -56.527 2.781 4.181 1.00 81.12 174 ALA A O 1
ATOM 1387 N N . THR A 1 175 ? -56.737 4.543 5.545 1.00 82.31 175 THR A N 1
ATOM 1388 C CA . THR A 1 175 ? -55.993 5.473 4.676 1.00 82.31 175 THR A CA 1
ATOM 1389 C C . THR A 1 175 ? -54.487 5.194 4.705 1.00 82.31 175 THR A C 1
ATOM 1391 O O . THR A 1 175 ? -53.834 5.266 3.662 1.00 82.31 175 THR A O 1
ATOM 1394 N N . ARG A 1 176 ? -53.934 4.831 5.871 1.00 84.25 176 ARG A N 1
ATOM 1395 C CA . ARG A 1 176 ? -52.527 4.438 6.033 1.00 84.25 176 ARG A CA 1
ATOM 1396 C C . ARG A 1 176 ? -52.217 3.165 5.252 1.00 84.25 176 ARG A C 1
ATOM 1398 O O . ARG A 1 176 ? -51.208 3.136 4.555 1.00 84.25 176 ARG A O 1
ATOM 1405 N N . GLU A 1 177 ? -53.102 2.170 5.294 1.00 84.81 177 GLU A N 1
ATOM 1406 C CA . GLU A 1 177 ? -52.916 0.917 4.553 1.00 84.81 177 GLU A CA 1
ATOM 1407 C C . GLU A 1 177 ? -52.945 1.138 3.034 1.00 84.81 177 GLU A C 1
ATOM 1409 O O . GLU A 1 177 ? -52.053 0.686 2.320 1.00 84.81 177 GLU A O 1
ATOM 1414 N N . LYS A 1 178 ? -53.880 1.954 2.528 1.00 84.75 178 LYS A N 1
ATOM 1415 C CA . LYS A 1 178 ? -53.891 2.342 1.104 1.00 84.75 178 LYS A CA 1
ATOM 1416 C C . LYS A 1 178 ? -52.615 3.074 0.685 1.00 84.75 178 LYS A C 1
ATOM 1418 O O . LYS A 1 178 ? -52.092 2.837 -0.400 1.00 84.75 178 LYS A O 1
ATOM 1423 N N . LEU A 1 179 ? -52.102 3.980 1.520 1.00 84.44 179 LEU A N 1
ATOM 1424 C CA . LEU A 1 179 ? -50.851 4.684 1.224 1.00 84.44 179 LEU A CA 1
ATOM 1425 C C . LEU A 1 179 ? -49.633 3.761 1.284 1.00 84.44 179 LEU A C 1
ATOM 1427 O O . LEU A 1 179 ? -48.711 3.943 0.491 1.00 84.44 179 LEU A O 1
ATOM 1431 N N . ARG A 1 180 ? -49.653 2.744 2.149 1.00 86.88 180 ARG A N 1
ATOM 1432 C CA . ARG A 1 180 ? -48.640 1.687 2.194 1.00 86.88 180 ARG A CA 1
ATOM 1433 C C . ARG A 1 180 ? -48.601 0.900 0.882 1.00 86.88 180 ARG A C 1
ATOM 1435 O O . ARG A 1 180 ? -47.531 0.744 0.297 1.00 86.88 180 ARG A O 1
ATOM 1442 N N . GLU A 1 181 ? -49.755 0.495 0.353 1.00 87.19 181 GLU A N 1
ATOM 1443 C CA . GLU A 1 181 ? -49.847 -0.155 -0.965 1.00 87.19 181 GLU A CA 1
ATOM 1444 C C . GLU A 1 181 ? -49.345 0.752 -2.105 1.00 87.19 181 GLU A C 1
ATOM 1446 O O . GLU A 1 181 ? -48.626 0.312 -3.008 1.00 87.19 181 GLU A O 1
ATOM 1451 N N . LEU A 1 182 ? -49.681 2.045 -2.063 1.00 85.12 182 LEU A N 1
ATOM 1452 C CA . LEU A 1 182 ? -49.227 3.024 -3.056 1.00 85.12 182 LEU A CA 1
ATOM 1453 C C . LEU A 1 182 ? -47.716 3.304 -2.979 1.00 85.12 182 LEU A C 1
ATOM 1455 O O . LEU A 1 182 ? -47.086 3.503 -4.018 1.00 85.12 182 LEU A O 1
ATOM 1459 N N . LEU A 1 183 ? -47.128 3.282 -1.779 1.00 85.31 183 LEU A N 1
ATOM 1460 C CA . LEU A 1 183 ? -45.680 3.374 -1.574 1.00 85.31 183 LEU A CA 1
ATOM 1461 C C . LEU A 1 183 ? -44.964 2.144 -2.131 1.00 85.31 183 LEU A C 1
ATOM 1463 O O . LEU A 1 183 ? -44.006 2.292 -2.883 1.00 85.31 183 LEU A O 1
ATOM 1467 N N . ARG A 1 184 ? -45.447 0.940 -1.808 1.00 86.56 184 ARG A N 1
ATOM 1468 C CA . ARG A 1 184 ? -44.847 -0.318 -2.283 1.00 86.56 184 ARG A CA 1
ATOM 1469 C C . ARG A 1 184 ? -44.960 -0.498 -3.792 1.00 86.56 184 ARG A C 1
ATOM 1471 O O . ARG A 1 184 ? -44.080 -1.092 -4.402 1.00 86.56 184 ARG A O 1
ATOM 1478 N N . SER A 1 185 ? -46.019 0.035 -4.400 1.00 87.69 185 SER A N 1
ATOM 1479 C CA . SER A 1 185 ? -46.195 0.038 -5.859 1.00 87.69 185 SER A CA 1
ATOM 1480 C C . SER A 1 185 ? -45.431 1.155 -6.585 1.00 87.69 185 SER A C 1
ATOM 1482 O O . SER A 1 185 ? -45.565 1.272 -7.801 1.00 87.69 185 SER A O 1
ATOM 1484 N N . GLY A 1 186 ? -44.652 1.984 -5.874 1.00 85.31 186 GLY A N 1
ATOM 1485 C CA . GLY A 1 186 ? -43.812 3.041 -6.458 1.00 85.31 186 GLY A CA 1
ATOM 1486 C C . GLY A 1 186 ? -44.576 4.252 -7.005 1.00 85.31 186 GLY A C 1
ATOM 1487 O O . GLY A 1 186 ? -43.979 5.200 -7.504 1.00 85.31 186 GLY A O 1
ATOM 1488 N N . LYS A 1 187 ? -45.910 4.287 -6.883 1.00 86.94 187 LYS A N 1
ATOM 1489 C CA . LYS A 1 187 ? -46.757 5.356 -7.452 1.00 86.94 187 LYS A CA 1
ATOM 1490 C C . LYS A 1 187 ? -46.577 6.719 -6.782 1.00 86.94 187 LYS A C 1
ATOM 1492 O O . LYS A 1 187 ? -47.092 7.718 -7.277 1.00 86.94 187 LYS A O 1
ATOM 1497 N N . LEU A 1 188 ? -45.906 6.753 -5.634 1.00 85.88 188 LEU A N 1
ATOM 1498 C CA . LEU A 1 188 ? -45.659 7.961 -4.851 1.00 85.88 188 LEU A CA 1
ATOM 1499 C C . LEU A 1 188 ? -44.204 8.427 -4.912 1.00 85.88 188 LEU A C 1
ATOM 1501 O O . LEU A 1 188 ? -43.893 9.428 -4.278 1.00 85.88 188 LEU A O 1
ATOM 1505 N N . ASP A 1 189 ? -43.334 7.741 -5.653 1.00 86.81 189 ASP A N 1
ATOM 1506 C CA . ASP A 1 189 ? -41.882 7.939 -5.604 1.00 86.81 189 ASP A CA 1
ATOM 1507 C C . ASP A 1 189 ? -41.441 9.368 -5.979 1.00 86.81 189 ASP A C 1
ATOM 1509 O O . ASP A 1 189 ? -40.517 9.896 -5.354 1.00 86.81 189 ASP A O 1
ATOM 1513 N N . ASP A 1 190 ? -42.150 10.024 -6.906 1.00 88.00 190 ASP A N 1
ATOM 1514 C CA . ASP A 1 190 ? -41.891 11.406 -7.346 1.00 88.00 190 ASP A CA 1
ATOM 1515 C C . ASP A 1 190 ? -42.470 12.481 -6.413 1.00 88.00 190 ASP A C 1
ATOM 1517 O O . ASP A 1 190 ? -42.137 13.665 -6.520 1.00 88.00 190 ASP A O 1
ATOM 1521 N N . ARG A 1 191 ? -43.353 12.101 -5.482 1.00 85.94 191 ARG A N 1
ATOM 1522 C CA . ARG A 1 191 ? -43.978 13.053 -4.561 1.00 85.94 191 ARG A CA 1
ATOM 1523 C C . ARG A 1 191 ? -42.920 13.618 -3.618 1.00 85.94 191 ARG A C 1
ATOM 1525 O O . ARG A 1 191 ? -42.080 12.888 -3.101 1.00 85.94 191 ARG A O 1
ATOM 1532 N N . VAL A 1 192 ? -42.980 14.920 -3.364 1.00 87.94 192 VAL A N 1
ATOM 1533 C CA . VAL A 1 192 ? -42.082 15.589 -2.418 1.00 87.94 192 VAL A CA 1
ATOM 1534 C C . VAL A 1 192 ? -42.636 15.460 -0.999 1.00 87.94 192 VAL A C 1
ATOM 1536 O O . VAL A 1 192 ? -43.826 15.682 -0.766 1.00 87.94 192 VAL A O 1
ATOM 1539 N N . VAL A 1 193 ? -41.769 15.096 -0.060 1.00 88.31 193 VAL A N 1
ATOM 1540 C CA . VAL A 1 193 ? -42.061 14.941 1.365 1.00 88.31 193 VAL A CA 1
ATOM 1541 C C . VAL A 1 193 ? -40.981 15.637 2.189 1.00 88.31 193 VAL A C 1
ATOM 1543 O O . VAL A 1 193 ? -39.810 15.673 1.807 1.00 88.31 193 VAL A O 1
ATOM 1546 N N . GLU A 1 194 ? -41.374 16.203 3.326 1.00 86.19 194 GLU A N 1
ATOM 1547 C CA . GLU A 1 194 ? -40.432 16.720 4.314 1.00 86.19 194 GLU A CA 1
ATOM 1548 C C . GLU A 1 194 ? -40.152 15.651 5.361 1.00 86.19 194 GLU A C 1
ATOM 1550 O O . GLU A 1 194 ? -41.057 15.196 6.059 1.00 86.19 194 GLU A O 1
ATOM 1555 N N . VAL A 1 195 ? -38.887 15.260 5.478 1.00 86.38 195 VAL A N 1
ATOM 1556 C CA . VAL A 1 195 ? -38.432 14.277 6.464 1.00 86.38 195 VAL A CA 1
ATOM 1557 C C . VAL A 1 195 ? -37.343 14.878 7.344 1.00 86.38 195 VAL A C 1
ATOM 1559 O O . VAL A 1 195 ? -36.525 15.688 6.901 1.00 86.38 195 VAL A O 1
ATOM 1562 N N . GLU A 1 196 ? -37.359 14.505 8.621 1.00 84.25 196 GLU A N 1
ATOM 1563 C CA . GLU A 1 196 ? -36.304 14.842 9.575 1.00 84.25 196 GLU A CA 1
ATOM 1564 C C . GLU A 1 196 ? -35.199 13.795 9.472 1.00 84.25 196 GLU A C 1
ATOM 1566 O O . GLU A 1 196 ? -35.401 12.637 9.839 1.00 84.25 196 GLU A O 1
ATOM 1571 N N . ILE A 1 197 ? -34.041 14.206 8.960 1.00 81.31 197 ILE A N 1
ATOM 1572 C CA . ILE A 1 197 ? -32.869 13.341 8.824 1.00 81.31 197 ILE A CA 1
ATOM 1573 C C . ILE A 1 197 ? -31.797 13.839 9.784 1.00 81.31 197 ILE A C 1
ATOM 1575 O O . ILE A 1 197 ? -31.611 15.048 9.976 1.00 81.31 197 ILE A O 1
ATOM 1579 N N . SER A 1 198 ? -31.109 12.893 10.412 1.00 73.94 198 SER A N 1
ATOM 1580 C CA . SER A 1 198 ? -29.958 13.185 11.259 1.00 73.94 198 SER A CA 1
ATOM 1581 C C . SER A 1 198 ? -28.759 13.539 10.374 1.00 73.94 198 SER A C 1
ATOM 1583 O O . SER A 1 198 ? -28.226 12.670 9.692 1.00 73.94 198 SER A O 1
ATOM 1585 N N . GLU A 1 199 ? -28.306 14.794 10.377 1.00 59.66 199 GLU A N 1
ATOM 1586 C CA . GLU A 1 199 ? -27.016 15.135 9.765 1.00 59.66 199 GLU A CA 1
ATOM 1587 C C . GLU A 1 199 ? -25.910 14.880 10.798 1.00 59.66 199 GLU A C 1
ATOM 1589 O O . GLU A 1 199 ? -25.865 15.505 11.861 1.00 59.66 199 GLU A O 1
ATOM 1594 N N . SER A 1 200 ? -24.989 13.965 10.490 1.00 51.06 200 SER A N 1
ATOM 1595 C CA . SER A 1 200 ? -23.660 14.012 11.094 1.00 51.06 200 SER A CA 1
ATOM 1596 C C . SER A 1 200 ? -23.015 15.321 10.643 1.00 51.06 200 SER A C 1
ATOM 1598 O O . SER A 1 200 ? -23.012 15.583 9.436 1.00 51.06 200 SER A O 1
ATOM 1600 N N . PRO A 1 201 ? -22.491 16.160 11.550 1.00 43.69 201 PRO A N 1
ATOM 1601 C CA . PRO A 1 201 ? -21.809 17.368 11.134 1.00 43.69 201 PRO A CA 1
ATOM 1602 C C . PRO A 1 201 ? -20.618 16.977 10.258 1.00 43.69 201 PRO A C 1
ATOM 1604 O O . PRO A 1 201 ? -19.578 16.560 10.757 1.00 43.69 201 PRO A O 1
ATOM 1607 N N . SER A 1 202 ? -20.747 17.146 8.944 1.00 40.56 202 SER A N 1
ATOM 1608 C CA . SER A 1 202 ? -19.599 17.323 8.068 1.00 40.56 202 SER A CA 1
ATOM 1609 C C . SER A 1 202 ? -19.047 18.712 8.379 1.00 40.56 202 SER A C 1
ATOM 1611 O O . SER A 1 202 ? -19.295 19.678 7.653 1.00 40.56 202 SER A O 1
ATOM 1613 N N . LEU A 1 203 ? -18.387 18.857 9.530 1.00 38.62 203 LEU A N 1
ATOM 1614 C CA . LEU A 1 203 ? -17.601 20.047 9.792 1.00 38.62 203 LEU A CA 1
ATOM 1615 C C . LEU A 1 203 ? -16.443 20.011 8.794 1.00 38.62 203 LEU A C 1
ATOM 1617 O O . LEU A 1 203 ? -15.417 19.383 9.025 1.00 38.62 203 LEU A O 1
ATOM 1621 N N . GLY A 1 204 ? -16.604 20.734 7.687 1.00 38.91 204 GLY A N 1
ATOM 1622 C CA . GLY A 1 204 ? -15.503 21.260 6.883 1.00 38.91 204 GLY A CA 1
ATOM 1623 C C . GLY A 1 204 ? -14.729 22.326 7.660 1.00 38.91 204 GLY A C 1
ATOM 1624 O O . GLY A 1 204 ? -14.508 23.421 7.158 1.00 38.91 204 GLY A O 1
ATOM 1625 N N . MET A 1 205 ? -14.368 22.028 8.908 1.00 35.38 205 MET A N 1
ATOM 1626 C CA . MET A 1 205 ? -13.502 22.850 9.728 1.00 35.38 205 MET A CA 1
ATOM 1627 C C . MET A 1 205 ? -12.238 22.040 9.957 1.00 35.38 205 MET A C 1
ATOM 1629 O O . MET A 1 205 ? -12.172 21.194 10.845 1.00 35.38 205 MET A O 1
ATOM 1633 N N . ALA A 1 206 ? -11.241 22.297 9.114 1.00 35.81 206 ALA A N 1
ATOM 1634 C CA . ALA A 1 206 ? -9.868 21.980 9.445 1.00 35.81 206 ALA A CA 1
ATOM 1635 C C . ALA A 1 206 ? -9.564 22.690 10.769 1.00 35.81 206 ALA A C 1
ATOM 1637 O O . ALA A 1 206 ? -9.411 23.912 10.815 1.00 35.81 206 ALA A O 1
ATOM 1638 N N . VAL A 1 207 ? -9.555 21.936 11.867 1.00 38.03 207 VAL A N 1
ATOM 1639 C CA . VAL A 1 207 ? -8.995 22.413 13.124 1.00 38.03 207 VAL A CA 1
ATOM 1640 C C . VAL A 1 207 ? -7.507 22.571 12.857 1.00 38.03 207 VAL A C 1
ATOM 1642 O O . VAL A 1 207 ? -6.751 21.604 12.837 1.00 38.03 207 VAL A O 1
ATOM 1645 N N . MET A 1 208 ? -7.105 23.809 12.590 1.00 42.47 208 MET A N 1
ATOM 1646 C CA . MET A 1 208 ? -5.715 24.229 12.581 1.00 42.47 208 MET A CA 1
ATOM 1647 C C . MET A 1 208 ? -5.229 24.196 14.038 1.00 42.47 208 MET A C 1
ATOM 1649 O O . MET A 1 208 ? -5.212 25.204 14.737 1.00 42.47 208 MET A O 1
ATOM 1653 N N . GLY A 1 209 ? -4.953 22.989 14.532 1.00 43.38 209 GLY A N 1
ATOM 1654 C CA . GLY A 1 209 ? -4.246 22.755 15.785 1.00 43.38 209 GLY A CA 1
ATOM 1655 C C . GLY A 1 209 ? -2.732 22.853 15.570 1.00 43.38 209 GLY A C 1
ATOM 1656 O O . GLY A 1 209 ? -2.271 22.741 14.430 1.00 43.38 209 GLY A O 1
ATOM 1657 N N . PRO A 1 210 ? -1.934 23.055 16.635 1.00 40.97 210 PRO A N 1
ATOM 1658 C CA . PRO A 1 210 ? -0.481 23.023 16.531 1.00 40.97 210 PRO A CA 1
ATOM 1659 C C . PRO A 1 210 ? -0.066 21.660 15.969 1.00 40.97 210 PRO A C 1
ATOM 1661 O O . PRO A 1 210 ? -0.440 20.621 16.512 1.00 40.97 210 PRO A O 1
ATOM 1664 N N . MET A 1 211 ? 0.649 21.676 14.847 1.00 42.78 211 MET A N 1
ATOM 1665 C CA . MET A 1 211 ? 1.076 20.481 14.118 1.00 42.78 211 MET A CA 1
ATOM 1666 C C . MET A 1 211 ? 1.852 19.542 15.055 1.00 42.78 211 MET A C 1
ATOM 1668 O O . MET A 1 211 ? 2.887 19.931 15.595 1.00 42.78 211 MET A O 1
ATOM 1672 N N . GLY A 1 212 ? 1.340 18.324 15.269 1.00 45.44 212 GLY A N 1
ATOM 1673 C CA . GLY A 1 212 ? 1.998 17.328 16.126 1.00 45.44 212 GLY A CA 1
ATOM 1674 C C . GLY A 1 212 ? 1.121 16.222 16.723 1.00 45.44 212 GLY A C 1
ATOM 1675 O O . GLY A 1 212 ? 1.634 15.417 17.494 1.00 45.44 212 GLY A O 1
ATOM 1676 N N . MET A 1 213 ? -0.174 16.149 16.403 1.00 39.56 213 MET A N 1
ATOM 1677 C CA . MET A 1 213 ? -1.058 15.109 16.941 1.00 39.56 213 MET A CA 1
ATOM 1678 C C . MET A 1 213 ? -1.966 14.531 15.846 1.00 39.56 213 MET A C 1
ATOM 1680 O O . MET A 1 213 ? -3.165 14.787 15.797 1.00 39.56 213 MET A O 1
ATOM 1684 N N . GLU A 1 214 ? -1.382 13.752 14.936 1.00 38.84 214 GLU A N 1
ATOM 1685 C CA . GLU A 1 214 ? -2.151 12.844 14.081 1.00 38.84 214 GLU A CA 1
ATOM 1686 C C . GLU A 1 214 ? -2.480 11.581 14.887 1.00 38.84 214 GLU A C 1
ATOM 1688 O O . GLU A 1 214 ? -1.579 10.861 15.314 1.00 38.84 214 GLU A O 1
ATOM 1693 N N . GLY A 1 215 ? -3.769 11.320 15.128 1.00 42.50 215 GLY A N 1
ATOM 1694 C CA . GLY A 1 215 ? -4.221 10.040 15.691 1.00 42.50 215 GLY A CA 1
ATOM 1695 C C . GLY A 1 215 ? -5.396 10.088 16.668 1.00 42.50 215 GLY A C 1
ATOM 1696 O O . GLY A 1 215 ? -5.909 9.032 17.026 1.00 42.50 215 GLY A O 1
ATOM 1697 N N . LEU A 1 216 ? -5.863 11.267 17.085 1.00 41.38 216 LEU A N 1
ATOM 1698 C CA . LEU A 1 216 ? -7.082 11.395 17.888 1.00 41.38 216 LEU A CA 1
ATOM 1699 C C . LEU A 1 216 ? -8.149 12.119 17.080 1.00 41.38 216 LEU A C 1
ATOM 1701 O O . LEU A 1 216 ? -8.120 13.340 16.934 1.00 41.38 216 LEU A O 1
ATOM 1705 N N . ASP A 1 217 ? -9.096 11.342 16.563 1.00 44.69 217 ASP A N 1
ATOM 1706 C CA . ASP A 1 217 ? -10.295 11.853 15.913 1.00 44.69 217 ASP A CA 1
ATOM 1707 C C . ASP A 1 217 ? -11.224 12.469 16.978 1.00 44.69 217 ASP A C 1
ATOM 1709 O O . ASP A 1 217 ? -12.186 11.870 17.464 1.00 44.69 217 ASP A O 1
ATOM 1713 N N . LEU A 1 218 ? -10.882 13.689 17.409 1.00 49.25 218 LEU A N 1
ATOM 1714 C CA . LEU A 1 218 ? -11.658 14.507 18.350 1.00 49.25 218 LEU A CA 1
ATOM 1715 C C . LEU A 1 218 ? -13.099 14.739 17.861 1.00 49.25 218 LEU A C 1
ATOM 1717 O O . LEU A 1 218 ? -13.971 15.059 18.672 1.00 49.25 218 LEU A O 1
ATOM 1721 N N . GLY A 1 219 ? -13.361 14.549 16.561 1.00 53.50 219 GLY A N 1
ATOM 1722 C CA . GLY A 1 219 ? -14.687 14.638 15.960 1.00 53.50 219 GLY A CA 1
ATOM 1723 C C . GLY A 1 219 ? -15.661 13.576 16.476 1.00 53.50 219 GLY A C 1
ATOM 1724 O O . GLY A 1 219 ? -16.800 13.911 16.807 1.00 53.50 219 GLY A O 1
ATOM 1725 N N . GLU A 1 220 ? -15.228 12.319 16.626 1.00 49.53 220 GLU A N 1
ATOM 1726 C CA . GLU A 1 220 ? -16.098 11.241 17.124 1.00 49.53 220 GLU A CA 1
ATOM 1727 C C . GLU A 1 220 ? -16.344 11.332 18.636 1.00 49.53 220 GLU A C 1
ATOM 1729 O O . GLU A 1 220 ? -17.473 11.110 19.084 1.00 49.53 220 GLU A O 1
ATOM 1734 N N . MET A 1 221 ? -15.337 11.725 19.430 1.00 46.84 221 MET A N 1
ATOM 1735 C CA . MET A 1 221 ? -15.503 11.883 20.884 1.00 46.84 221 MET A CA 1
ATOM 1736 C C . MET A 1 221 ? -16.417 13.063 21.250 1.00 46.84 221 MET A C 1
ATOM 1738 O O . MET A 1 221 ? -17.205 12.957 22.190 1.00 46.84 221 MET A O 1
ATOM 1742 N N . LEU A 1 222 ? -16.366 14.174 20.503 1.00 47.88 222 LEU A N 1
ATOM 1743 C CA . LEU A 1 222 ? -17.278 15.309 20.707 1.00 47.88 222 LEU A CA 1
ATOM 1744 C C . LEU A 1 222 ? -18.677 15.054 20.125 1.00 47.88 222 LEU A C 1
ATOM 1746 O O . LEU A 1 222 ? -19.659 15.570 20.658 1.00 47.88 222 LEU A O 1
ATOM 1750 N N . GLY A 1 223 ? -18.799 14.224 19.085 1.00 52.66 223 GLY A N 1
ATOM 1751 C CA . GLY A 1 223 ? -20.083 13.873 18.469 1.00 52.66 223 GLY A CA 1
ATOM 1752 C C . GLY A 1 223 ? -21.032 13.071 19.369 1.00 52.66 223 GLY A C 1
ATOM 1753 O O . GLY A 1 223 ? -22.240 13.092 19.140 1.00 52.66 223 GLY A O 1
ATOM 1754 N N . GLY A 1 224 ? -20.515 12.392 20.401 1.00 52.25 224 GLY A N 1
ATOM 1755 C CA . GLY A 1 224 ? -21.321 11.653 21.384 1.00 52.25 224 GLY A CA 1
ATOM 1756 C C . GLY A 1 224 ? -21.907 12.508 22.518 1.00 52.25 224 GLY A C 1
ATOM 1757 O O . GLY A 1 224 ? -22.874 12.092 23.150 1.00 52.25 224 GLY A O 1
ATOM 1758 N N . LEU A 1 225 ? -21.344 13.697 22.769 1.00 44.09 225 LEU A N 1
ATOM 1759 C CA . LEU A 1 225 ? -21.747 14.607 23.855 1.00 44.09 225 LEU A CA 1
ATOM 1760 C C . LEU A 1 225 ? -22.784 15.656 23.421 1.00 44.09 225 LEU A C 1
ATOM 1762 O O . LEU A 1 225 ? -23.489 16.205 24.266 1.00 44.09 225 LEU A O 1
ATOM 1766 N N . PHE A 1 226 ? -22.906 15.923 22.118 1.00 49.16 226 PHE A N 1
ATOM 1767 C CA . PHE A 1 226 ? -23.911 16.835 21.572 1.00 49.16 226 PHE A CA 1
ATOM 1768 C C . PHE A 1 226 ? -25.102 16.058 20.988 1.00 49.16 226 PHE A C 1
ATOM 1770 O O . PHE A 1 226 ? -24.898 15.097 20.245 1.00 49.16 226 PHE A O 1
ATOM 1777 N N . PRO A 1 227 ? -26.357 16.467 21.259 1.00 51.97 227 PRO A N 1
ATOM 1778 C CA . PRO A 1 227 ? -27.517 15.848 20.627 1.00 51.97 227 PRO A CA 1
ATOM 1779 C C . PRO A 1 227 ? -27.411 15.989 19.104 1.00 51.97 227 PRO A C 1
ATOM 1781 O O . PRO A 1 227 ? -27.182 17.090 18.592 1.00 51.97 227 PRO A O 1
ATOM 1784 N N . LYS A 1 228 ? -27.568 14.869 18.380 1.00 57.94 228 LYS A N 1
ATOM 1785 C CA . LYS A 1 228 ? -27.582 14.846 16.909 1.00 57.94 228 LYS A CA 1
ATOM 1786 C C . LYS A 1 228 ? -28.575 15.898 16.413 1.00 57.94 228 LYS A C 1
ATOM 1788 O O . LYS A 1 228 ? -29.762 15.832 16.730 1.00 57.94 228 LYS A O 1
ATOM 1793 N N . ARG A 1 229 ? -28.095 16.889 15.657 1.00 62.50 229 ARG A N 1
ATOM 1794 C CA . ARG A 1 229 ? -28.962 17.908 15.060 1.00 62.50 229 ARG A CA 1
ATOM 1795 C C . ARG A 1 229 ? -29.754 17.255 13.931 1.00 62.50 229 ARG A C 1
ATOM 1797 O O . ARG A 1 229 ? -29.188 16.886 12.906 1.00 62.50 229 ARG A O 1
ATOM 1804 N N . THR A 1 230 ? -31.059 17.103 14.121 1.00 71.19 230 THR A N 1
ATOM 1805 C CA . THR A 1 230 ? -31.970 16.706 13.048 1.00 71.19 230 THR A CA 1
ATOM 1806 C C . THR A 1 230 ? -32.336 17.938 12.230 1.00 71.19 230 THR A C 1
ATOM 1808 O O . THR A 1 230 ? -32.628 19.007 12.774 1.00 71.19 230 THR A O 1
ATOM 1811 N N . LYS A 1 231 ? -32.288 17.817 10.903 1.00 77.44 231 LYS A N 1
ATOM 1812 C CA . LYS A 1 231 ? -32.666 18.895 9.987 1.00 77.44 231 LYS A CA 1
ATOM 1813 C C . LYS A 1 231 ? -33.818 18.422 9.114 1.00 77.44 231 LYS A C 1
ATOM 1815 O O . LYS A 1 231 ? -33.793 17.316 8.577 1.00 77.44 231 LYS A O 1
ATOM 1820 N N . ARG A 1 232 ? -34.837 19.271 8.972 1.00 82.12 232 ARG A N 1
ATOM 1821 C CA . ARG A 1 232 ? -35.943 19.032 8.041 1.00 82.12 232 ARG A CA 1
ATOM 1822 C C . ARG A 1 232 ? -35.455 19.266 6.626 1.00 82.12 232 ARG A C 1
ATOM 1824 O O . ARG A 1 232 ? -34.952 20.347 6.316 1.00 82.12 232 ARG A O 1
ATOM 1831 N N . LYS A 1 233 ? -35.595 18.252 5.780 1.00 83.75 233 LYS A N 1
ATOM 1832 C CA . LYS A 1 233 ? -35.199 18.319 4.380 1.00 83.75 233 LYS A CA 1
ATOM 1833 C C . LYS A 1 233 ? -36.354 17.852 3.509 1.00 83.75 233 LYS A C 1
ATOM 1835 O O . LYS A 1 233 ? -36.934 16.795 3.741 1.00 83.75 233 LYS A O 1
ATOM 1840 N N . SER A 1 234 ? -36.673 18.671 2.516 1.00 86.19 234 SER A N 1
ATOM 1841 C CA . SER A 1 234 ? -37.667 18.361 1.497 1.00 86.19 234 SER A CA 1
ATOM 1842 C C . SER A 1 234 ? -36.998 17.572 0.373 1.00 86.19 234 SER A C 1
ATOM 1844 O O . SER A 1 234 ? -35.976 18.006 -0.167 1.00 86.19 234 SER A O 1
ATOM 1846 N N . MET A 1 235 ? -37.512 16.386 0.063 1.00 91.31 235 MET A N 1
ATOM 1847 C CA . MET A 1 235 ? -36.991 15.521 -1.000 1.00 91.31 235 MET A CA 1
ATOM 1848 C C . MET A 1 235 ? -38.075 14.591 -1.544 1.00 91.31 235 MET A C 1
ATOM 1850 O O . MET A 1 235 ? -39.168 14.515 -0.993 1.00 91.31 235 MET A O 1
ATOM 1854 N N . THR A 1 236 ? -37.790 13.887 -2.639 1.00 92.81 236 THR A N 1
ATOM 1855 C CA . THR A 1 236 ? -38.727 12.903 -3.194 1.00 92.81 236 THR A CA 1
ATOM 1856 C C . THR A 1 236 ? -38.869 11.695 -2.270 1.00 92.81 236 THR A C 1
ATOM 1858 O O . THR A 1 236 ? -37.917 11.317 -1.585 1.00 92.81 236 THR A O 1
ATOM 1861 N N . VAL A 1 237 ? -40.042 11.065 -2.270 1.00 90.69 237 VAL A N 1
ATOM 1862 C CA . VAL A 1 237 ? -40.346 9.848 -1.500 1.00 90.69 237 VAL A CA 1
ATOM 1863 C C . VAL A 1 237 ? -39.327 8.739 -1.777 1.00 90.69 2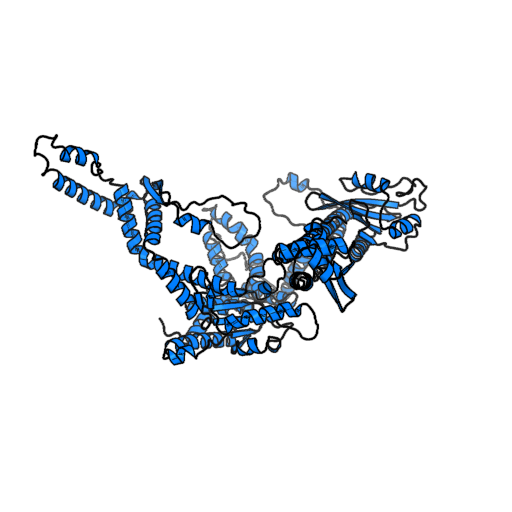37 VAL A C 1
ATOM 1865 O O . VAL A 1 237 ? -38.900 8.079 -0.833 1.00 90.69 237 VAL A O 1
ATOM 1868 N N . ALA A 1 238 ? -38.868 8.576 -3.023 1.00 89.38 238 ALA A N 1
ATOM 1869 C CA . ALA A 1 238 ? -37.826 7.602 -3.358 1.00 89.38 238 ALA A CA 1
ATOM 1870 C C . ALA A 1 238 ? -36.504 7.860 -2.610 1.00 89.38 238 ALA A C 1
ATOM 1872 O O . ALA A 1 238 ? -35.960 6.956 -1.979 1.00 89.38 238 ALA A O 1
ATOM 1873 N N . LYS A 1 239 ? -36.016 9.109 -2.620 1.00 89.62 239 LYS A N 1
ATOM 1874 C CA . LYS A 1 239 ? -34.782 9.495 -1.912 1.00 89.62 239 LYS A CA 1
ATOM 1875 C C . LYS A 1 239 ? -34.958 9.458 -0.395 1.00 89.62 239 LYS A C 1
ATOM 1877 O O . LYS A 1 239 ? -34.038 9.065 0.316 1.00 89.62 239 LYS A O 1
ATOM 1882 N N . ALA A 1 240 ? -36.135 9.845 0.097 1.00 89.94 240 ALA A N 1
ATOM 1883 C CA . ALA A 1 240 ? -36.470 9.781 1.514 1.00 89.94 240 ALA A CA 1
ATOM 1884 C C . ALA A 1 240 ? -36.470 8.334 2.023 1.00 89.94 240 ALA A C 1
ATOM 1886 O O . ALA A 1 240 ? -35.916 8.077 3.086 1.00 89.94 240 ALA A O 1
ATOM 1887 N N . ARG A 1 241 ? -37.035 7.391 1.254 1.00 89.44 241 ARG A N 1
ATOM 1888 C CA . ARG A 1 241 ? -37.049 5.959 1.585 1.00 89.44 241 ARG A CA 1
ATOM 1889 C C . ARG A 1 241 ? -35.631 5.418 1.765 1.00 89.44 241 ARG A C 1
ATOM 1891 O O . ARG A 1 241 ? -35.349 4.811 2.790 1.00 89.44 241 ARG A O 1
ATOM 1898 N N . GLU A 1 242 ? -34.739 5.684 0.811 1.00 89.50 242 GLU A N 1
ATOM 1899 C CA . GLU A 1 242 ? -33.342 5.233 0.869 1.00 89.50 242 GLU A CA 1
ATOM 1900 C C . GLU A 1 242 ? -32.577 5.865 2.044 1.00 89.50 242 GLU A C 1
ATOM 1902 O O . GLU A 1 242 ? -31.928 5.161 2.817 1.00 89.50 242 GLU A O 1
ATOM 1907 N N . ALA A 1 243 ? -32.699 7.183 2.236 1.00 89.00 243 ALA A N 1
ATOM 1908 C CA . ALA A 1 243 ? -32.015 7.884 3.322 1.00 89.00 243 ALA A CA 1
ATOM 1909 C C . ALA A 1 243 ? -32.491 7.430 4.714 1.00 89.00 243 ALA A C 1
ATOM 1911 O O . ALA A 1 243 ? -31.673 7.235 5.613 1.00 89.00 243 ALA A O 1
ATOM 1912 N N . LEU A 1 244 ? -33.804 7.236 4.889 1.00 90.69 244 LEU A N 1
ATOM 1913 C CA . LEU A 1 244 ? -34.378 6.735 6.138 1.00 90.69 244 LEU A CA 1
ATOM 1914 C C . LEU A 1 244 ? -33.976 5.280 6.395 1.00 90.69 244 LEU A C 1
ATOM 1916 O O . LEU A 1 244 ? -33.648 4.954 7.530 1.00 90.69 244 LEU A O 1
ATOM 1920 N N . ALA A 1 245 ? -33.947 4.427 5.367 1.00 89.88 245 ALA A N 1
ATOM 1921 C CA . ALA A 1 245 ? -33.519 3.034 5.507 1.00 89.88 245 ALA A CA 1
ATOM 1922 C C . ALA A 1 245 ? -32.069 2.929 5.997 1.00 89.88 245 ALA A C 1
ATOM 1924 O O . ALA A 1 245 ? -31.784 2.149 6.903 1.00 89.88 245 ALA A O 1
ATOM 1925 N N . ILE A 1 246 ? -31.163 3.761 5.469 1.00 88.81 246 ILE A N 1
ATOM 1926 C CA . ILE A 1 246 ? -29.773 3.826 5.944 1.00 88.81 246 ILE A CA 1
ATOM 1927 C C . ILE A 1 246 ? -29.722 4.279 7.413 1.00 88.81 246 ILE A C 1
ATOM 1929 O O . ILE A 1 246 ? -29.034 3.657 8.221 1.00 88.81 246 ILE A O 1
ATOM 1933 N N . GLU A 1 247 ? -30.468 5.326 7.784 1.00 89.31 247 GLU A N 1
ATOM 1934 C CA . GLU A 1 247 ? -30.485 5.845 9.159 1.00 89.31 247 GLU A CA 1
ATOM 1935 C C . GLU A 1 247 ? -31.045 4.821 10.165 1.00 89.31 247 GLU A C 1
ATOM 1937 O O . GLU A 1 247 ? -30.475 4.639 11.242 1.00 89.31 247 GLU A O 1
ATOM 1942 N N . GLU A 1 248 ? -32.145 4.142 9.828 1.00 91.19 248 GLU A N 1
ATOM 1943 C CA . GLU A 1 248 ? -32.734 3.106 10.682 1.00 91.19 248 GLU A CA 1
ATOM 1944 C C . GLU A 1 248 ? -31.828 1.875 10.777 1.00 91.19 248 GLU A C 1
ATOM 1946 O O . GLU A 1 248 ? -31.633 1.348 11.872 1.00 91.19 248 GLU A O 1
ATOM 1951 N N . ALA A 1 249 ? -31.185 1.469 9.677 1.00 89.88 249 ALA A N 1
ATOM 1952 C CA . ALA A 1 249 ? -30.213 0.381 9.699 1.00 89.88 249 ALA A CA 1
ATOM 1953 C C . ALA A 1 249 ? -29.059 0.683 10.663 1.00 89.88 249 ALA A C 1
ATOM 1955 O O . ALA A 1 249 ? -28.694 -0.177 11.459 1.00 89.88 249 ALA A O 1
ATOM 1956 N N . GLU A 1 250 ? -28.521 1.908 10.661 1.00 88.88 250 GLU A N 1
ATOM 1957 C CA . GLU A 1 250 ? -27.452 2.291 11.591 1.00 88.88 250 GLU A CA 1
ATOM 1958 C C . GLU A 1 250 ? -27.896 2.333 13.060 1.00 88.88 250 GLU A C 1
ATOM 1960 O O . GLU A 1 250 ? -27.081 2.053 13.941 1.00 88.88 250 GLU A O 1
ATOM 1965 N N . LYS A 1 251 ? -29.163 2.660 13.345 1.00 90.19 251 LYS A N 1
ATOM 1966 C CA . LYS A 1 251 ? -29.712 2.643 14.715 1.00 90.19 251 LYS A CA 1
ATOM 1967 C C . LYS A 1 251 ? -29.885 1.230 15.264 1.00 90.19 251 LYS A C 1
ATOM 1969 O O . LYS A 1 251 ? -29.755 1.040 16.469 1.00 90.19 251 LYS A O 1
ATOM 1974 N N . LEU A 1 252 ? -30.180 0.261 14.398 1.00 90.31 252 LEU A N 1
ATOM 1975 C CA . LEU A 1 252 ? -30.363 -1.142 14.781 1.00 90.31 252 LEU A CA 1
ATOM 1976 C C . LEU A 1 252 ? -29.041 -1.854 15.115 1.00 90.31 252 LEU A C 1
ATOM 1978 O O . LEU A 1 252 ? -29.060 -2.951 15.672 1.00 90.31 252 LEU A O 1
ATOM 1982 N N . LEU A 1 253 ? -27.893 -1.256 14.784 1.00 90.62 253 LEU A N 1
ATOM 1983 C CA . LEU A 1 253 ? -26.584 -1.848 15.040 1.00 90.62 253 LEU A CA 1
ATOM 1984 C C . LEU A 1 253 ? -26.123 -1.641 16.489 1.00 90.62 253 LEU A C 1
ATOM 1986 O O . LEU A 1 253 ? -25.924 -0.516 16.947 1.00 90.62 253 LEU A O 1
ATOM 1990 N N . ASP A 1 254 ? -25.822 -2.744 17.173 1.00 92.31 254 ASP A N 1
ATOM 1991 C CA . ASP A 1 254 ? -25.103 -2.729 18.448 1.00 92.31 254 ASP A CA 1
ATOM 1992 C C . ASP A 1 254 ? -23.595 -2.548 18.204 1.00 92.31 254 ASP A C 1
ATOM 1994 O O . ASP A 1 254 ? -22.899 -3.451 17.730 1.00 92.31 254 ASP A O 1
ATOM 1998 N N . ARG A 1 255 ? -23.080 -1.363 18.552 1.00 90.06 255 ARG A N 1
ATOM 1999 C CA . ARG A 1 255 ? -21.663 -1.008 18.387 1.00 90.06 255 ARG A CA 1
ATOM 2000 C C . ARG A 1 255 ? -20.724 -1.897 19.207 1.00 90.06 255 ARG A C 1
ATOM 2002 O O . ARG A 1 255 ? -19.649 -2.232 18.719 1.00 90.06 255 ARG A O 1
ATOM 2009 N N . GLU A 1 256 ? -21.109 -2.309 20.413 1.00 91.50 256 GLU A N 1
ATOM 2010 C CA . GLU A 1 256 ? -20.266 -3.165 21.255 1.00 91.50 256 GLU A CA 1
ATOM 2011 C C . GLU A 1 256 ? -20.224 -4.600 20.726 1.00 91.50 256 GLU A C 1
ATOM 2013 O O . GLU A 1 256 ? -19.171 -5.245 20.730 1.00 91.50 256 GLU A O 1
ATOM 2018 N N . ALA A 1 257 ? -21.358 -5.120 20.248 1.00 93.31 257 ALA A N 1
ATOM 2019 C CA . ALA A 1 257 ? -21.397 -6.420 19.582 1.00 93.31 257 ALA A CA 1
ATOM 2020 C C . ALA A 1 257 ? -20.564 -6.421 18.290 1.00 93.31 257 ALA A C 1
ATOM 2022 O O . ALA A 1 257 ? -19.794 -7.358 18.072 1.00 93.31 257 ALA A O 1
ATOM 2023 N N . LEU A 1 258 ? -20.657 -5.356 17.482 1.00 94.44 258 LEU A N 1
ATOM 2024 C CA . LEU A 1 258 ? -19.849 -5.185 16.271 1.00 94.44 258 LEU A CA 1
ATOM 2025 C C . LEU A 1 258 ? -18.351 -5.219 16.574 1.00 94.44 258 LEU A C 1
ATOM 2027 O O . LEU A 1 258 ? -17.617 -5.964 15.928 1.00 94.44 258 LEU A O 1
ATOM 2031 N N . SER A 1 259 ? -17.894 -4.445 17.560 1.00 94.75 259 SER A N 1
ATOM 2032 C CA . SER A 1 259 ? -16.477 -4.403 17.932 1.00 94.75 259 SER A CA 1
ATOM 2033 C C . SER A 1 259 ? -15.981 -5.753 18.452 1.00 94.75 259 SER A C 1
ATOM 2035 O O . SER A 1 259 ? -14.928 -6.220 18.020 1.00 94.75 259 SER A O 1
ATOM 2037 N N . ARG A 1 260 ? -16.762 -6.444 19.295 1.00 95.81 260 ARG A N 1
ATOM 2038 C CA . ARG A 1 260 ? -16.408 -7.789 19.786 1.00 95.81 260 ARG A CA 1
ATOM 2039 C C . ARG A 1 260 ? -16.305 -8.820 18.662 1.00 95.81 260 ARG A C 1
ATOM 2041 O O . ARG A 1 260 ? -15.351 -9.597 18.631 1.00 95.81 260 ARG A O 1
ATOM 2048 N N . GLU A 1 261 ? -17.260 -8.830 17.732 1.00 96.44 261 GLU A N 1
ATOM 2049 C CA . GLU A 1 261 ? -17.230 -9.742 16.584 1.00 96.44 261 GLU A CA 1
ATOM 2050 C C . GLU A 1 261 ? -16.069 -9.411 15.634 1.00 96.44 261 GLU A C 1
ATOM 2052 O O . GLU A 1 261 ? -15.392 -10.323 15.163 1.00 96.44 261 GLU A O 1
ATOM 2057 N N . ALA A 1 262 ? -15.787 -8.127 15.400 1.00 97.00 262 ALA A N 1
ATOM 2058 C CA . ALA A 1 262 ? -14.664 -7.678 14.579 1.00 97.00 262 ALA A CA 1
ATOM 2059 C C . ALA A 1 262 ? -13.310 -8.119 15.152 1.00 97.00 262 ALA A C 1
ATOM 2061 O O . ALA A 1 262 ? -12.480 -8.661 14.421 1.00 97.00 262 ALA A O 1
ATOM 2062 N N . VAL A 1 263 ? -13.110 -7.940 16.462 1.00 97.38 263 VAL A N 1
ATOM 2063 C CA . VAL A 1 263 ? -11.912 -8.405 17.173 1.00 97.38 263 VAL A CA 1
ATOM 2064 C C . VAL A 1 263 ? -11.776 -9.922 17.043 1.00 97.38 263 VAL A C 1
ATOM 2066 O O . VAL A 1 263 ? -10.735 -10.404 16.601 1.00 97.38 263 VAL A O 1
ATOM 2069 N N . SER A 1 264 ? -12.840 -10.682 17.323 1.00 95.88 264 SER A N 1
ATOM 2070 C CA . SER A 1 264 ? -12.823 -12.143 17.179 1.00 95.88 264 SER A CA 1
ATOM 2071 C C . SER A 1 264 ? -12.493 -12.583 15.747 1.00 95.88 264 SER A C 1
ATOM 2073 O O . SER A 1 264 ? -11.654 -13.463 15.549 1.00 95.88 264 SER A O 1
ATOM 2075 N N . LEU A 1 265 ? -13.080 -11.930 14.738 1.00 96.00 265 LEU A N 1
ATOM 2076 C CA . LEU A 1 265 ? -12.810 -12.210 13.330 1.00 96.00 265 LEU A CA 1
ATOM 2077 C C . LEU A 1 265 ? -11.349 -11.916 12.958 1.00 96.00 265 LEU A C 1
ATOM 2079 O O . LEU A 1 265 ? -10.736 -12.708 12.247 1.00 96.00 265 LEU A O 1
ATOM 2083 N N . ALA A 1 266 ? -10.770 -10.817 13.441 1.00 96.94 266 ALA A N 1
ATOM 2084 C CA . ALA A 1 266 ? -9.367 -10.494 13.196 1.00 96.94 266 ALA A CA 1
ATOM 2085 C C . ALA A 1 266 ? -8.419 -11.524 13.835 1.00 96.94 266 ALA A C 1
ATOM 2087 O O . ALA A 1 266 ? -7.499 -11.990 13.167 1.00 96.94 266 ALA A O 1
ATOM 2088 N N . GLN A 1 267 ? -8.678 -11.943 15.078 1.00 95.06 267 GLN A N 1
ATOM 2089 C CA . GLN A 1 267 ? -7.867 -12.950 15.777 1.00 95.06 267 GLN A CA 1
ATOM 2090 C C . GLN A 1 267 ? -7.930 -14.321 15.096 1.00 95.06 267 GLN A C 1
ATOM 2092 O O . GLN A 1 267 ? -6.917 -14.993 14.900 1.00 95.06 267 GLN A O 1
ATOM 2097 N N . GLU A 1 268 ? -9.139 -14.749 14.735 1.00 90.56 268 GLU A N 1
ATOM 2098 C CA . GLU A 1 268 ? -9.392 -16.111 14.275 1.00 90.56 268 GLU A CA 1
ATOM 2099 C C . GLU A 1 268 ? -9.254 -16.279 12.767 1.00 90.56 268 GLU A C 1
ATOM 2101 O O . GLU A 1 268 ? -8.921 -17.385 12.330 1.00 90.56 268 GLU A O 1
ATOM 2106 N N . GLU A 1 269 ? -9.532 -15.232 11.980 1.00 92.69 269 GLU A N 1
ATOM 2107 C CA . GLU A 1 269 ? -9.501 -15.243 10.511 1.00 92.69 269 GLU A CA 1
ATOM 2108 C C . GLU A 1 269 ? -8.486 -14.293 9.874 1.00 92.69 269 GLU A C 1
ATOM 2110 O O . GLU A 1 269 ? -8.196 -14.448 8.689 1.00 92.69 269 GLU A O 1
ATOM 2115 N N . GLY A 1 270 ? -7.855 -13.395 10.625 1.00 96.06 270 GLY A N 1
ATOM 2116 C CA . GLY A 1 270 ? -6.920 -12.414 10.080 1.00 96.06 270 GLY A CA 1
ATOM 2117 C C . GLY A 1 270 ? -5.768 -12.997 9.268 1.00 96.06 270 GLY A C 1
ATOM 2118 O O . GLY A 1 270 ? -5.207 -14.045 9.615 1.00 96.06 270 GLY A O 1
ATOM 2119 N N . ILE A 1 271 ? -5.437 -12.306 8.175 1.00 97.25 271 ILE A N 1
ATOM 2120 C CA . ILE A 1 271 ? -4.279 -12.573 7.322 1.00 97.25 271 ILE A CA 1
ATOM 2121 C C . ILE A 1 271 ? -3.500 -11.269 7.128 1.00 97.25 271 ILE A C 1
ATOM 2123 O O . ILE A 1 271 ? -4.033 -10.287 6.607 1.00 97.25 271 ILE A O 1
ATOM 2127 N N . VAL A 1 272 ? -2.219 -11.281 7.486 1.00 97.88 272 VAL A N 1
ATOM 2128 C CA . VAL A 1 272 ? -1.297 -10.160 7.270 1.00 97.88 272 VAL A CA 1
ATOM 2129 C C . VAL A 1 272 ? -0.285 -10.550 6.200 1.00 97.88 272 VAL A C 1
ATOM 2131 O O . VAL A 1 272 ? 0.410 -11.559 6.324 1.00 97.88 272 VAL A O 1
ATOM 2134 N N . PHE A 1 273 ? -0.201 -9.753 5.136 1.00 98.19 273 PHE A N 1
ATOM 2135 C CA . PHE A 1 273 ? 0.778 -9.918 4.069 1.00 98.19 273 PHE A CA 1
ATOM 2136 C C . PHE A 1 273 ? 1.889 -8.875 4.197 1.00 98.19 273 PHE A C 1
ATOM 2138 O O . PHE A 1 273 ? 1.639 -7.683 4.017 1.00 98.19 273 PHE A O 1
ATOM 2145 N N . ILE A 1 274 ? 3.109 -9.334 4.474 1.00 97.25 274 ILE A N 1
ATOM 2146 C CA . ILE A 1 274 ? 4.305 -8.498 4.622 1.00 97.25 274 ILE A CA 1
ATOM 2147 C C . ILE A 1 274 ? 5.118 -8.601 3.331 1.00 97.25 274 ILE A C 1
ATOM 2149 O O . ILE A 1 274 ? 5.800 -9.598 3.094 1.00 97.25 274 ILE A O 1
ATOM 2153 N N . ASP A 1 275 ? 5.016 -7.590 2.475 1.00 95.81 275 ASP A N 1
ATOM 2154 C CA . ASP A 1 275 ? 5.755 -7.499 1.216 1.00 95.81 275 ASP A CA 1
ATOM 2155 C C . ASP A 1 275 ? 7.171 -6.952 1.444 1.00 95.81 275 ASP A C 1
ATOM 2157 O O . ASP A 1 275 ? 7.426 -6.235 2.413 1.00 95.81 275 ASP A O 1
ATOM 2161 N N . GLU A 1 276 ? 8.080 -7.262 0.523 1.00 93.75 276 GLU A N 1
ATOM 2162 C CA . GLU A 1 276 ? 9.473 -6.792 0.530 1.00 93.75 276 GLU A CA 1
ATOM 2163 C C . GLU A 1 276 ? 10.267 -7.108 1.813 1.00 93.75 276 GLU A C 1
ATOM 2165 O O . GLU A 1 276 ? 11.165 -6.360 2.208 1.00 93.75 276 GLU A O 1
ATOM 2170 N N . ILE A 1 277 ? 9.994 -8.250 2.455 1.00 94.19 277 ILE A N 1
ATOM 2171 C CA . ILE A 1 277 ? 10.713 -8.665 3.673 1.00 94.19 277 ILE A CA 1
ATOM 2172 C C . ILE A 1 277 ? 12.221 -8.864 3.431 1.00 94.19 277 ILE A C 1
ATOM 2174 O O . ILE A 1 277 ? 13.027 -8.745 4.349 1.00 94.19 277 ILE A O 1
ATOM 2178 N N . ASP A 1 278 ? 12.635 -9.108 2.182 1.00 92.94 278 ASP A N 1
ATOM 2179 C CA . ASP A 1 278 ? 14.050 -9.205 1.809 1.00 92.94 278 ASP A CA 1
ATOM 2180 C C . ASP A 1 278 ? 14.816 -7.885 1.988 1.00 92.94 278 ASP A C 1
ATOM 2182 O O . ASP A 1 278 ? 16.041 -7.901 2.067 1.00 92.94 278 ASP A O 1
ATOM 2186 N N . LYS A 1 279 ? 14.125 -6.740 2.062 1.00 90.38 279 LYS A N 1
ATOM 2187 C CA . LYS A 1 279 ? 14.756 -5.419 2.231 1.00 90.38 279 LYS A CA 1
ATOM 2188 C C . LYS A 1 279 ? 15.166 -5.116 3.667 1.00 90.38 279 LYS A C 1
ATOM 2190 O O . LYS A 1 279 ? 15.997 -4.234 3.872 1.00 90.38 279 LYS A O 1
ATOM 2195 N N . ILE A 1 280 ? 14.594 -5.836 4.632 1.00 89.25 280 ILE A N 1
ATOM 2196 C CA . ILE A 1 280 ? 14.924 -5.703 6.055 1.00 89.25 280 ILE A CA 1
ATOM 2197 C C . ILE A 1 280 ? 15.904 -6.782 6.535 1.00 89.25 280 ILE A C 1
ATOM 2199 O O . ILE A 1 280 ? 16.320 -6.742 7.687 1.00 89.25 280 ILE A O 1
ATOM 2203 N N . ALA A 1 281 ? 16.296 -7.724 5.668 1.00 86.31 281 ALA A N 1
ATOM 2204 C CA . ALA A 1 281 ? 17.353 -8.696 5.949 1.00 86.31 281 ALA A CA 1
ATOM 2205 C C . ALA A 1 281 ? 18.731 -8.005 6.004 1.00 86.31 281 ALA A C 1
ATOM 2207 O O . ALA A 1 281 ? 19.017 -7.127 5.181 1.00 86.31 281 ALA A O 1
ATOM 2208 N N . SER A 1 282 ? 19.584 -8.390 6.957 1.00 74.50 282 SER A N 1
ATOM 2209 C CA . SER A 1 282 ? 20.939 -7.844 7.084 1.00 74.50 282 SER A CA 1
ATOM 2210 C C . SER A 1 282 ? 21.912 -8.639 6.211 1.00 74.50 282 SER A C 1
ATOM 2212 O O . SER A 1 282 ? 21.978 -9.863 6.265 1.00 74.50 282 SER A O 1
ATOM 2214 N N . VAL A 1 283 ? 22.681 -7.948 5.367 1.00 64.25 283 VAL A N 1
ATOM 2215 C CA . VAL A 1 283 ? 23.724 -8.578 4.543 1.00 64.25 283 VAL A CA 1
ATOM 2216 C C . VAL A 1 283 ? 25.041 -8.351 5.278 1.00 64.25 283 VAL A C 1
ATOM 2218 O O . VAL A 1 283 ? 25.563 -7.242 5.270 1.00 64.25 283 VAL A O 1
ATOM 2221 N N . GLY A 1 284 ? 25.515 -9.368 6.001 1.00 49.78 284 GLY A N 1
ATOM 2222 C CA . GLY A 1 284 ? 26.552 -9.221 7.028 1.00 49.78 284 GLY A CA 1
ATOM 2223 C C . GLY A 1 284 ? 27.816 -8.449 6.614 1.00 49.78 284 GLY A C 1
ATOM 2224 O O . GLY A 1 284 ? 28.314 -8.592 5.499 1.00 49.78 284 GLY A O 1
ATOM 2225 N N . GLY A 1 285 ? 28.376 -7.686 7.566 1.00 46.91 285 GLY A N 1
ATOM 2226 C CA . GLY A 1 285 ? 29.767 -7.209 7.521 1.00 46.91 285 GLY A CA 1
ATOM 2227 C C . GLY A 1 285 ? 30.027 -5.716 7.755 1.00 46.91 285 GLY A C 1
ATOM 2228 O O . GLY A 1 285 ? 31.195 -5.338 7.788 1.00 46.91 285 GLY A O 1
ATOM 2229 N N . SER A 1 286 ? 29.022 -4.856 7.948 1.00 40.19 286 SER A N 1
ATOM 2230 C CA . SER A 1 286 ? 29.267 -3.419 8.159 1.00 40.19 286 SER A CA 1
ATOM 2231 C C . SER A 1 286 ? 28.531 -2.882 9.387 1.00 40.19 286 SER A C 1
ATOM 2233 O O . SER A 1 286 ? 27.325 -3.038 9.517 1.00 40.19 286 SER A O 1
ATOM 2235 N N . HIS A 1 287 ? 29.255 -2.253 10.316 1.00 44.09 287 HIS A N 1
ATOM 2236 C CA . HIS A 1 287 ? 28.678 -1.527 11.456 1.00 44.09 287 HIS A CA 1
ATOM 2237 C C . HIS A 1 287 ? 28.051 -0.207 10.960 1.00 44.09 287 HIS A C 1
ATOM 2239 O O . HIS A 1 287 ? 28.616 0.869 11.145 1.00 44.09 287 HIS A O 1
ATOM 2245 N N . GLY A 1 288 ? 26.917 -0.304 10.263 1.00 53.09 288 GLY A N 1
ATOM 2246 C CA . GLY A 1 288 ? 26.191 0.812 9.646 1.00 53.09 288 GLY A CA 1
ATOM 2247 C C . GLY A 1 288 ? 24.662 0.655 9.766 1.00 53.09 288 GLY A C 1
ATOM 2248 O O . GLY A 1 288 ? 24.218 0.002 10.706 1.00 53.09 288 GLY A O 1
ATOM 2249 N N . PRO A 1 289 ? 23.835 1.231 8.860 1.00 51.88 289 PRO A N 1
ATOM 2250 C CA . PRO A 1 289 ? 22.356 1.317 8.942 1.00 51.88 289 PRO A CA 1
ATOM 2251 C C . PRO A 1 289 ? 21.573 -0.011 9.090 1.00 51.88 289 PRO A C 1
ATOM 2253 O O . PRO A 1 289 ? 20.341 -0.010 9.098 1.00 51.88 289 PRO A O 1
ATOM 2256 N N . ASP A 1 290 ? 22.265 -1.134 9.255 1.00 58.41 290 ASP A N 1
ATOM 2257 C CA . ASP A 1 290 ? 21.720 -2.459 9.535 1.00 58.41 290 ASP A CA 1
ATOM 2258 C C . ASP A 1 290 ? 21.034 -2.557 10.912 1.00 58.41 290 ASP A C 1
ATOM 2260 O O . ASP A 1 290 ? 20.093 -3.335 11.051 1.00 58.41 290 ASP A O 1
ATOM 2264 N N . VAL A 1 291 ? 21.385 -1.705 11.891 1.00 57.81 291 VAL A N 1
ATOM 2265 C CA . VAL A 1 291 ? 20.714 -1.677 13.214 1.00 57.81 291 VAL A CA 1
ATOM 2266 C C . VAL A 1 291 ? 19.214 -1.369 13.090 1.00 57.81 291 VAL A C 1
ATOM 2268 O O . VAL A 1 291 ? 18.405 -1.962 13.799 1.00 57.81 291 VAL A O 1
ATOM 2271 N N . SER A 1 292 ? 18.823 -0.486 12.162 1.00 70.25 292 SER A N 1
ATOM 2272 C CA . SER A 1 292 ? 17.409 -0.143 11.925 1.00 70.25 292 SER A CA 1
ATOM 2273 C C . SER A 1 292 ? 16.645 -1.302 11.269 1.00 70.25 292 SER A C 1
ATOM 2275 O O . SER A 1 292 ? 15.525 -1.622 11.659 1.00 70.25 292 SER A O 1
ATOM 2277 N N . ARG A 1 293 ? 17.273 -2.002 10.314 1.00 81.62 293 ARG A N 1
ATOM 2278 C CA . ARG A 1 293 ? 16.661 -3.139 9.605 1.00 81.62 293 ARG A CA 1
ATOM 2279 C C . ARG A 1 293 ? 16.469 -4.354 10.510 1.00 81.62 293 ARG A C 1
ATOM 2281 O O . ARG A 1 293 ? 15.412 -4.982 10.477 1.00 81.62 293 ARG A O 1
ATOM 2288 N N . GLU A 1 294 ? 17.463 -4.659 11.342 1.00 81.69 294 GLU A N 1
ATOM 2289 C CA . GLU A 1 294 ? 17.345 -5.698 12.369 1.00 81.69 294 GLU A CA 1
ATOM 2290 C C . GLU A 1 294 ? 16.344 -5.310 13.463 1.00 81.69 294 GLU A C 1
ATOM 2292 O O . GLU A 1 294 ? 15.618 -6.178 13.947 1.00 81.69 294 GLU A O 1
ATOM 2297 N N . GLY A 1 295 ? 16.251 -4.019 13.808 1.00 84.94 295 GLY A N 1
ATOM 2298 C CA . GLY A 1 295 ? 15.224 -3.483 14.704 1.00 84.94 295 GLY A CA 1
ATOM 2299 C C . GLY A 1 295 ? 13.813 -3.837 14.237 1.00 84.94 295 GLY A C 1
ATOM 2300 O O . GLY A 1 295 ? 13.070 -4.467 14.980 1.00 84.94 295 GLY A O 1
ATOM 2301 N N . VAL A 1 296 ? 13.494 -3.586 12.963 1.00 88.75 296 VAL A N 1
ATOM 2302 C CA . VAL A 1 296 ? 12.183 -3.946 12.392 1.00 88.75 296 VAL A CA 1
ATOM 2303 C C . VAL A 1 296 ? 11.905 -5.445 12.473 1.00 88.75 296 VAL A C 1
ATOM 2305 O O . VAL A 1 296 ? 10.792 -5.849 12.799 1.00 88.75 296 VAL A O 1
ATOM 2308 N N . GLN A 1 297 ? 12.897 -6.296 12.193 1.00 91.25 297 GLN A N 1
ATOM 2309 C CA . GLN A 1 297 ? 12.710 -7.744 12.329 1.00 91.25 297 GLN A CA 1
ATOM 2310 C C . GLN A 1 297 ? 12.385 -8.136 13.776 1.00 91.25 297 GLN A C 1
ATOM 2312 O O . GLN A 1 297 ? 11.515 -8.980 13.988 1.00 91.25 297 GLN A O 1
ATOM 2317 N N . ARG A 1 298 ? 13.047 -7.513 14.758 1.00 88.25 298 ARG A N 1
ATOM 2318 C CA . ARG A 1 298 ? 12.781 -7.736 16.186 1.00 88.25 298 ARG A CA 1
ATOM 2319 C C . ARG A 1 298 ? 11.408 -7.233 16.606 1.00 88.25 298 ARG A C 1
ATOM 2321 O O . ARG A 1 298 ? 10.739 -7.927 17.360 1.00 88.25 298 ARG A O 1
ATOM 2328 N N . ASP A 1 299 ? 10.971 -6.099 16.077 1.00 90.56 299 ASP A N 1
ATOM 2329 C CA . ASP A 1 299 ? 9.652 -5.537 16.372 1.00 90.56 299 ASP A CA 1
ATOM 2330 C C . ASP A 1 299 ? 8.524 -6.391 15.762 1.00 90.56 299 ASP A C 1
ATOM 2332 O O . ASP A 1 299 ? 7.456 -6.544 16.354 1.00 90.56 299 ASP A O 1
ATOM 2336 N N . LEU A 1 300 ? 8.762 -7.028 14.608 1.00 93.56 300 LEU A N 1
ATOM 2337 C CA . LEU A 1 300 ? 7.813 -7.968 13.997 1.00 93.56 300 LEU A CA 1
ATOM 2338 C C . LEU A 1 300 ? 7.671 -9.287 14.773 1.00 93.56 300 LEU A C 1
ATOM 2340 O O . LEU A 1 300 ? 6.621 -9.926 14.679 1.00 93.56 300 LEU A O 1
ATOM 2344 N N . LEU A 1 301 ? 8.697 -9.719 15.516 1.00 92.75 301 LEU A N 1
ATOM 2345 C CA . LEU A 1 301 ? 8.684 -11.007 16.219 1.00 92.75 301 LEU A CA 1
ATOM 2346 C C . LEU A 1 301 ? 7.508 -11.134 17.200 1.00 92.75 301 LEU A C 1
ATOM 2348 O O . LEU A 1 301 ? 6.733 -12.071 17.012 1.00 92.75 301 LEU A O 1
ATOM 2352 N N . PRO A 1 302 ? 7.286 -10.213 18.164 1.00 92.88 302 PRO A N 1
ATOM 2353 C CA . PRO A 1 302 ? 6.153 -10.291 19.087 1.00 92.88 302 PRO A CA 1
ATOM 2354 C C . PRO A 1 302 ? 4.801 -10.514 18.400 1.00 92.88 302 PRO A C 1
ATOM 2356 O O . PRO A 1 302 ? 3.986 -11.294 18.886 1.00 92.88 302 PRO A O 1
ATOM 2359 N N . LEU A 1 303 ? 4.576 -9.883 17.243 1.00 94.94 303 LEU A N 1
ATOM 2360 C CA . LEU A 1 303 ? 3.329 -10.019 16.485 1.00 94.94 303 LEU A CA 1
ATOM 2361 C C . LEU A 1 303 ? 3.164 -11.414 15.870 1.00 94.94 303 LEU A C 1
ATOM 2363 O O . LEU A 1 303 ? 2.051 -11.920 15.780 1.00 94.94 303 LEU A O 1
ATOM 2367 N N . ILE A 1 304 ? 4.258 -12.035 15.426 1.00 94.69 304 ILE A N 1
ATOM 2368 C CA . ILE A 1 304 ? 4.233 -13.367 14.807 1.00 94.69 304 ILE A CA 1
ATOM 2369 C C . ILE A 1 304 ? 4.216 -14.472 15.876 1.00 94.69 304 ILE A C 1
ATOM 2371 O O . ILE A 1 304 ? 3.663 -15.549 15.646 1.00 94.69 304 ILE A O 1
ATOM 2375 N N . GLU A 1 305 ? 4.829 -14.226 17.035 1.00 90.06 305 GLU A N 1
ATOM 2376 C CA . GLU A 1 305 ? 4.841 -15.150 18.175 1.00 90.06 305 GLU A CA 1
ATOM 2377 C C . GLU A 1 305 ? 3.519 -15.165 18.943 1.00 90.06 305 GLU A C 1
ATOM 2379 O O . GLU A 1 305 ? 3.134 -16.210 19.468 1.00 90.06 305 GLU A O 1
ATOM 2384 N N . GLY A 1 306 ? 2.819 -14.032 18.957 1.00 91.62 306 GLY A N 1
ATOM 2385 C CA . GLY A 1 306 ? 1.582 -13.835 19.693 1.00 91.62 306 GLY A CA 1
ATOM 2386 C C . GLY A 1 306 ? 1.763 -12.782 20.780 1.00 91.62 306 GLY A C 1
ATOM 2387 O O . GLY A 1 306 ? 2.330 -13.032 21.840 1.00 91.62 306 GLY A O 1
ATOM 2388 N N . SER A 1 307 ? 1.222 -11.602 20.521 1.00 94.12 307 SER A N 1
ATOM 2389 C CA . SER A 1 307 ? 1.124 -10.483 21.452 1.00 94.12 307 SER A CA 1
ATOM 2390 C C . SER A 1 307 ? -0.286 -9.898 21.445 1.00 94.12 307 SER A C 1
ATOM 2392 O O . SER A 1 307 ? -1.088 -10.155 20.541 1.00 94.12 307 SER A O 1
ATOM 2394 N N . VAL A 1 308 ? -0.594 -9.101 22.467 1.00 96.12 308 VAL A N 1
ATOM 2395 C CA . VAL A 1 308 ? -1.854 -8.362 22.555 1.00 96.12 308 VAL A CA 1
ATOM 2396 C C . VAL A 1 308 ? -1.620 -6.930 22.091 1.00 96.12 308 VAL A C 1
ATOM 2398 O O . VAL A 1 308 ? -0.844 -6.203 22.704 1.00 96.12 308 VAL A O 1
ATOM 2401 N N . VAL A 1 309 ? -2.322 -6.526 21.034 1.00 95.69 309 VAL A N 1
ATOM 2402 C CA . VAL A 1 309 ? -2.280 -5.170 20.479 1.00 95.69 309 VAL A CA 1
ATOM 2403 C C . VAL A 1 309 ? -3.558 -4.427 20.846 1.00 95.69 309 VAL A C 1
ATOM 2405 O O . VAL A 1 309 ? -4.665 -4.928 20.638 1.00 95.69 309 VAL A O 1
ATOM 2408 N N . ASN A 1 310 ? -3.420 -3.206 21.360 1.00 94.12 310 ASN A N 1
ATOM 2409 C CA . ASN A 1 310 ? -4.565 -2.355 21.671 1.00 94.12 310 ASN A CA 1
ATOM 2410 C C . ASN A 1 310 ? -5.050 -1.609 20.422 1.00 94.12 310 ASN A C 1
ATOM 2412 O O . ASN A 1 310 ? -4.278 -0.948 19.721 1.00 94.12 310 ASN A O 1
ATOM 2416 N N . THR A 1 311 ? -6.354 -1.696 20.162 1.00 94.56 311 THR A N 1
ATOM 2417 C CA . THR A 1 311 ? -7.028 -1.012 19.051 1.00 94.56 311 THR A CA 1
ATOM 2418 C C . THR A 1 311 ? -8.226 -0.213 19.562 1.00 94.56 311 THR A C 1
ATOM 2420 O O . THR A 1 311 ? -8.707 -0.449 20.671 1.00 94.56 311 THR A O 1
ATOM 2423 N N . LYS A 1 312 ? -8.768 0.692 18.736 1.00 92.94 312 LYS A N 1
ATOM 2424 C CA . LYS A 1 312 ? -9.992 1.448 19.068 1.00 92.94 312 LYS A CA 1
ATOM 2425 C C . LYS A 1 312 ? -11.227 0.560 19.296 1.00 92.94 312 LYS A C 1
ATOM 2427 O O . LYS A 1 312 ? -12.175 0.993 19.938 1.00 92.94 312 LYS A O 1
ATOM 2432 N N . HIS A 1 313 ? -11.202 -0.680 18.800 1.00 92.25 313 HIS A N 1
ATOM 2433 C CA . HIS A 1 313 ? -12.292 -1.654 18.937 1.00 92.25 313 HIS A CA 1
ATOM 2434 C C . HIS A 1 313 ? -12.078 -2.645 20.091 1.00 92.25 313 HIS A C 1
ATOM 2436 O O . HIS A 1 313 ? -12.947 -3.473 20.350 1.00 92.25 313 HIS A O 1
ATOM 2442 N N . GLY A 1 314 ? -10.936 -2.571 20.782 1.00 91.44 314 GLY A N 1
ATOM 2443 C CA . GLY A 1 314 ? -10.555 -3.478 21.864 1.00 91.44 314 GLY A CA 1
ATOM 2444 C C . GLY A 1 314 ? -9.149 -4.058 21.701 1.00 91.44 314 GLY A C 1
ATOM 2445 O O . GLY A 1 314 ? -8.450 -3.800 20.717 1.00 91.44 314 GLY A O 1
ATOM 2446 N N . ALA A 1 315 ? -8.729 -4.840 22.692 1.00 95.25 315 ALA A N 1
ATOM 2447 C CA . ALA A 1 315 ? -7.463 -5.563 22.677 1.00 95.25 315 ALA A CA 1
ATOM 2448 C C . ALA A 1 315 ? -7.564 -6.813 21.787 1.00 95.25 315 ALA A C 1
ATOM 2450 O O . ALA A 1 315 ? -8.537 -7.559 21.883 1.00 95.25 315 ALA A O 1
ATOM 2451 N N . VAL A 1 316 ? -6.565 -7.041 20.932 1.00 96.56 316 VAL A N 1
ATOM 2452 C CA . VAL A 1 316 ? -6.557 -8.119 19.930 1.00 96.56 316 VAL A CA 1
ATOM 2453 C C . VAL A 1 316 ? -5.312 -8.979 20.098 1.00 96.56 316 VAL A C 1
ATOM 2455 O O . VAL A 1 316 ? -4.198 -8.463 20.068 1.00 96.56 316 VAL A O 1
ATOM 2458 N N . SER A 1 317 ? -5.497 -10.293 20.246 1.00 95.81 317 SER A N 1
ATOM 2459 C CA . SER A 1 317 ? -4.388 -11.260 20.253 1.00 95.81 317 SER A CA 1
ATOM 2460 C C . SER A 1 317 ? -3.953 -11.643 18.834 1.00 95.81 317 SER A C 1
ATOM 2462 O O . SER A 1 317 ? -4.773 -12.016 17.995 1.00 95.81 317 SER A O 1
ATOM 2464 N N . THR A 1 318 ? -2.652 -11.603 18.561 1.00 96.38 318 THR A N 1
ATOM 2465 C CA . THR A 1 318 ? -2.076 -11.956 17.251 1.00 96.38 318 THR A CA 1
ATOM 2466 C C . THR A 1 318 ? -1.691 -13.432 17.113 1.00 96.38 318 THR A C 1
ATOM 2468 O O . THR A 1 318 ? -1.363 -13.876 16.016 1.00 96.38 318 THR A O 1
ATOM 2471 N N . GLU A 1 319 ? -1.822 -14.225 18.181 1.00 92.75 319 GLU A N 1
ATOM 2472 C CA . GLU A 1 319 ? -1.395 -15.636 18.281 1.00 92.75 319 GLU A CA 1
ATOM 2473 C C . GLU A 1 319 ? -1.924 -16.547 17.155 1.00 92.75 319 GLU A C 1
ATOM 2475 O O . GLU A 1 319 ? -1.344 -17.581 16.812 1.00 92.75 319 GLU A O 1
ATOM 2480 N N . HIS A 1 320 ? -3.062 -16.181 16.570 1.00 92.56 320 HIS A N 1
ATOM 2481 C CA . HIS A 1 320 ? -3.781 -16.975 15.579 1.00 92.56 320 HIS A CA 1
ATOM 2482 C C . HIS A 1 320 ? -3.949 -16.281 14.219 1.00 92.56 320 HIS A C 1
ATOM 2484 O O . HIS A 1 320 ? -4.589 -16.837 13.312 1.00 92.56 320 HIS A O 1
ATOM 2490 N N . VAL A 1 321 ? -3.322 -15.116 14.057 1.00 95.25 321 VAL A N 1
ATOM 2491 C CA . VAL A 1 321 ? -3.236 -14.394 12.789 1.00 95.25 321 VAL A CA 1
ATOM 2492 C C . VAL A 1 321 ? -2.262 -15.126 11.865 1.00 95.25 321 VAL A C 1
ATOM 2494 O O . VAL A 1 321 ? -1.194 -15.573 12.278 1.00 95.25 321 VAL A O 1
ATOM 2497 N N . LEU A 1 322 ? -2.636 -15.287 10.593 1.00 95.00 322 LEU A N 1
ATOM 2498 C CA . LEU A 1 322 ? -1.760 -15.904 9.599 1.00 95.00 322 LEU A CA 1
ATOM 2499 C C . LEU A 1 322 ? -0.864 -14.840 8.964 1.00 95.00 322 LEU A C 1
ATOM 2501 O O . LEU A 1 322 ? -1.360 -13.954 8.266 1.00 95.00 322 LEU A O 1
ATOM 2505 N N . PHE A 1 323 ? 0.448 -14.987 9.119 1.00 97.00 323 PHE A N 1
ATOM 2506 C CA . PHE A 1 323 ? 1.421 -14.127 8.452 1.00 97.00 323 PHE A CA 1
ATOM 2507 C C . PHE A 1 323 ? 1.925 -14.770 7.157 1.00 97.00 323 PHE A C 1
ATOM 2509 O O . PHE A 1 323 ? 2.344 -15.933 7.122 1.00 97.00 323 PHE A O 1
ATOM 2516 N N . ILE A 1 324 ? 1.888 -13.995 6.075 1.00 97.44 324 ILE A N 1
ATOM 2517 C CA . ILE A 1 324 ? 2.467 -14.345 4.779 1.00 97.44 324 ILE A CA 1
ATOM 2518 C C . ILE A 1 324 ? 3.501 -13.278 4.444 1.00 97.44 324 ILE A C 1
ATOM 2520 O O . ILE A 1 324 ? 3.159 -12.166 4.053 1.00 97.44 324 ILE A O 1
ATOM 2524 N N . ALA A 1 325 ? 4.771 -13.619 4.597 1.00 97.31 325 ALA A N 1
ATOM 2525 C CA . ALA A 1 325 ? 5.878 -12.774 4.196 1.00 97.31 325 ALA A CA 1
ATOM 2526 C C . ALA A 1 325 ? 6.266 -13.063 2.743 1.00 97.31 325 ALA A C 1
ATOM 2528 O O . ALA A 1 325 ? 6.245 -14.212 2.300 1.00 97.31 325 ALA A O 1
ATOM 2529 N N . ALA A 1 326 ? 6.643 -12.034 1.996 1.00 96.69 326 ALA A N 1
ATOM 2530 C CA . ALA A 1 326 ? 7.046 -12.150 0.606 1.00 96.69 326 ALA A CA 1
ATOM 2531 C C . ALA A 1 326 ? 8.287 -11.304 0.325 1.00 96.69 326 ALA A C 1
ATOM 2533 O O . ALA A 1 326 ? 8.424 -10.195 0.832 1.00 96.69 326 ALA A O 1
ATOM 2534 N N . GLY A 1 327 ? 9.183 -11.819 -0.514 1.00 94.88 327 GLY A N 1
ATOM 2535 C CA . GLY A 1 327 ? 10.385 -11.100 -0.922 1.00 94.88 327 GLY A CA 1
ATOM 2536 C C . GLY A 1 327 ? 10.940 -11.599 -2.247 1.00 94.88 327 GLY A C 1
ATOM 2537 O O . GLY A 1 327 ? 10.653 -12.719 -2.681 1.00 94.88 327 GLY A O 1
ATOM 2538 N N . ALA A 1 328 ? 11.721 -10.747 -2.907 1.00 91.12 328 ALA A N 1
ATOM 2539 C CA . ALA A 1 328 ? 12.404 -11.113 -4.146 1.00 91.12 328 ALA A CA 1
ATOM 2540 C C . ALA A 1 328 ? 13.705 -11.881 -3.891 1.00 91.12 328 ALA A C 1
ATOM 2542 O O . ALA A 1 328 ? 14.047 -12.774 -4.660 1.00 91.12 328 ALA A O 1
ATOM 2543 N N . PHE A 1 329 ? 14.398 -11.550 -2.795 1.00 90.12 329 PHE A N 1
ATOM 2544 C CA . PHE A 1 329 ? 15.644 -12.195 -2.365 1.00 90.12 329 PHE A CA 1
ATOM 2545 C C . PHE A 1 329 ? 16.739 -12.200 -3.453 1.00 90.12 329 PHE A C 1
ATOM 2547 O O . PHE A 1 329 ? 17.499 -13.150 -3.608 1.00 90.12 329 PHE A O 1
ATOM 2554 N N . HIS A 1 330 ? 16.840 -11.104 -4.219 1.00 85.75 330 HIS A N 1
ATOM 2555 C CA . HIS A 1 330 ? 17.904 -10.926 -5.220 1.00 85.75 330 HIS A CA 1
ATOM 2556 C C . HIS A 1 330 ? 19.259 -10.550 -4.605 1.00 85.75 330 HIS A C 1
ATOM 2558 O O . HIS A 1 330 ? 20.300 -10.897 -5.154 1.00 85.75 330 HIS A O 1
ATOM 2564 N N . LYS A 1 331 ? 19.250 -9.799 -3.494 1.00 82.94 331 LYS A N 1
ATOM 2565 C CA . LYS A 1 331 ? 20.462 -9.292 -2.815 1.00 82.94 331 LYS A CA 1
ATOM 2566 C C . LYS A 1 331 ? 20.718 -9.927 -1.451 1.00 82.94 331 LYS A C 1
ATOM 2568 O O . LYS A 1 331 ? 21.843 -9.887 -0.974 1.00 82.94 331 LYS A O 1
ATOM 2573 N N . ALA A 1 332 ? 19.672 -10.471 -0.846 1.00 87.06 332 ALA A N 1
ATOM 2574 C CA . ALA A 1 332 ? 19.701 -11.180 0.420 1.00 87.06 332 ALA A CA 1
ATOM 2575 C C . ALA A 1 332 ? 19.098 -12.562 0.194 1.00 87.06 332 ALA A C 1
ATOM 2577 O O . ALA A 1 332 ? 18.280 -12.743 -0.710 1.00 87.06 332 ALA A O 1
ATOM 2578 N N . LYS A 1 333 ? 19.478 -13.527 1.016 1.00 90.31 333 LYS A N 1
ATOM 2579 C CA . LYS A 1 333 ? 18.904 -14.869 1.047 1.00 90.31 333 LYS A CA 1
ATOM 2580 C C . LYS A 1 333 ? 17.911 -14.980 2.205 1.00 90.31 333 LYS A C 1
ATOM 2582 O O . LYS A 1 333 ? 18.044 -14.269 3.195 1.00 90.31 333 LYS A O 1
ATOM 2587 N N . PRO A 1 334 ? 16.952 -15.920 2.157 1.00 91.06 334 PRO A N 1
ATOM 2588 C CA . PRO A 1 334 ? 16.096 -16.209 3.309 1.00 91.06 334 PRO A CA 1
ATOM 2589 C C . PRO A 1 334 ? 16.865 -16.560 4.595 1.00 91.06 334 PRO A C 1
ATOM 2591 O O . PRO A 1 334 ? 16.337 -16.371 5.685 1.00 91.06 334 PRO A O 1
ATOM 2594 N N . SER A 1 335 ? 18.102 -17.060 4.470 1.00 89.50 335 SER A N 1
ATOM 2595 C CA . SER A 1 335 ? 19.019 -17.325 5.588 1.00 89.50 335 SER A CA 1
ATOM 2596 C C . SER A 1 335 ? 19.535 -16.070 6.289 1.00 89.50 335 SER A C 1
ATOM 2598 O O . SER A 1 335 ? 20.040 -16.188 7.399 1.00 89.50 335 SER A O 1
ATOM 2600 N N . ASP A 1 336 ? 19.423 -14.909 5.643 1.00 90.12 336 ASP A N 1
ATOM 2601 C CA . ASP A 1 336 ? 19.941 -13.623 6.124 1.00 90.12 336 ASP A CA 1
ATOM 2602 C C . ASP A 1 336 ? 18.901 -12.882 6.992 1.00 90.12 336 ASP A C 1
ATOM 2604 O O . ASP A 1 336 ? 19.152 -11.801 7.517 1.00 90.12 336 ASP A O 1
ATOM 2608 N N . LEU A 1 337 ? 17.704 -13.459 7.148 1.00 91.62 337 LEU A N 1
ATOM 2609 C CA . LEU A 1 337 ? 16.740 -13.041 8.165 1.00 91.62 337 LEU A CA 1
ATOM 2610 C C . LEU A 1 337 ? 17.190 -13.524 9.550 1.00 91.62 337 LEU A C 1
ATOM 2612 O O . LEU A 1 337 ? 17.853 -14.557 9.665 1.00 91.62 337 LEU A O 1
ATOM 2616 N N . ALA A 1 338 ? 16.763 -12.836 10.607 1.00 89.44 338 ALA A N 1
ATOM 2617 C CA . ALA A 1 338 ? 17.034 -13.233 11.985 1.00 89.44 338 ALA A CA 1
ATOM 2618 C C . ALA A 1 338 ? 16.611 -14.703 12.229 1.00 89.44 338 ALA A C 1
ATOM 2620 O O . ALA A 1 338 ? 15.523 -15.103 11.786 1.00 89.44 338 ALA A O 1
ATOM 2621 N N . PRO A 1 339 ? 17.436 -15.534 12.899 1.00 89.75 339 PRO A N 1
ATOM 2622 C CA . PRO A 1 339 ? 17.128 -16.947 13.145 1.00 89.75 339 PRO A CA 1
ATOM 2623 C C . PRO A 1 339 ? 15.759 -17.182 13.799 1.00 89.75 339 PRO A C 1
ATOM 2625 O O . PRO A 1 339 ? 15.053 -18.133 13.456 1.00 89.75 339 PRO A O 1
ATOM 2628 N N . GLU A 1 340 ? 15.356 -16.287 14.697 1.00 90.75 340 GLU A N 1
ATOM 2629 C CA . GLU A 1 340 ? 14.065 -16.288 15.381 1.00 90.75 340 GLU A CA 1
ATOM 2630 C C . GLU A 1 340 ? 12.920 -16.147 14.369 1.00 90.75 340 GLU A C 1
ATOM 2632 O O . GLU A 1 340 ? 11.985 -16.950 14.349 1.00 90.75 340 GLU A O 1
ATOM 2637 N N . LEU A 1 341 ? 13.034 -15.183 13.449 1.00 91.81 341 LEU A N 1
ATOM 2638 C CA . LEU A 1 341 ? 12.016 -14.902 12.436 1.00 91.81 341 LEU A CA 1
ATOM 2639 C C . LEU A 1 341 ? 11.917 -16.046 11.421 1.00 91.81 341 LEU A C 1
ATOM 2641 O O . LEU A 1 341 ? 10.825 -16.440 11.008 1.00 91.81 341 LEU A O 1
ATOM 2645 N N . GLN A 1 342 ? 13.057 -16.646 11.076 1.00 90.56 342 GLN A N 1
ATOM 2646 C CA . GLN A 1 342 ? 13.112 -17.845 10.245 1.00 90.56 342 GLN A CA 1
ATOM 2647 C C . GLN A 1 342 ? 12.377 -19.035 10.872 1.00 90.56 342 GLN A C 1
ATOM 2649 O O . GLN A 1 342 ? 11.689 -19.763 10.152 1.00 90.56 342 GLN A O 1
ATOM 2654 N N . GLY A 1 343 ? 12.511 -19.234 12.187 1.00 89.94 343 GLY A N 1
ATOM 2655 C CA . GLY A 1 343 ? 11.810 -20.289 12.922 1.00 89.94 343 GLY A CA 1
ATOM 2656 C C . GLY A 1 343 ? 10.290 -20.106 12.918 1.00 89.94 343 GLY A C 1
ATOM 2657 O O . GLY A 1 343 ? 9.543 -21.087 12.904 1.00 89.94 343 GLY A O 1
ATOM 2658 N N . ARG A 1 344 ? 9.822 -18.853 12.855 1.00 93.12 344 ARG A N 1
ATOM 2659 C CA . ARG A 1 344 ? 8.396 -18.504 12.811 1.00 93.12 344 ARG A CA 1
ATOM 2660 C C . ARG A 1 344 ? 7.785 -18.497 11.410 1.00 93.12 344 ARG A C 1
ATOM 2662 O O . ARG A 1 344 ? 6.563 -18.414 11.308 1.00 93.12 344 ARG A O 1
ATOM 2669 N N . LEU A 1 345 ? 8.587 -18.665 10.354 1.00 94.56 345 LEU A N 1
ATOM 2670 C CA . LEU A 1 345 ? 8.163 -18.794 8.951 1.00 94.56 345 LEU A CA 1
ATOM 2671 C C . LEU A 1 345 ? 8.485 -20.203 8.392 1.00 94.56 345 LEU A C 1
ATOM 2673 O O . LEU A 1 345 ? 9.328 -20.349 7.499 1.00 94.56 345 LEU A O 1
ATOM 2677 N N . PRO A 1 346 ? 7.841 -21.272 8.908 1.00 91.38 346 PRO A N 1
ATOM 2678 C CA . PRO A 1 346 ? 8.222 -22.654 8.608 1.00 91.38 346 PRO A CA 1
ATOM 2679 C C . PRO A 1 346 ? 7.882 -23.101 7.180 1.00 91.38 346 PRO A C 1
ATOM 2681 O O . PRO A 1 346 ? 8.541 -23.991 6.644 1.00 91.38 346 PRO A O 1
ATOM 2684 N N . ILE A 1 347 ? 6.849 -22.528 6.552 1.00 94.31 347 ILE A N 1
ATOM 2685 C CA . ILE A 1 347 ? 6.487 -22.871 5.174 1.00 94.31 347 ILE A CA 1
ATOM 2686 C C . ILE A 1 347 ? 7.245 -21.941 4.236 1.00 94.31 347 ILE A C 1
ATOM 2688 O O . ILE A 1 347 ? 6.877 -20.782 4.078 1.00 94.31 347 ILE A O 1
ATOM 2692 N N . ARG A 1 348 ? 8.278 -22.458 3.574 1.00 94.56 348 ARG A N 1
ATOM 2693 C CA . ARG A 1 348 ? 9.033 -21.724 2.553 1.00 94.56 348 ARG A CA 1
ATOM 2694 C C . ARG A 1 348 ? 8.619 -22.215 1.181 1.00 94.56 348 ARG A C 1
ATOM 2696 O O . ARG A 1 348 ? 8.629 -23.420 0.930 1.00 94.56 348 ARG A O 1
ATOM 2703 N N . VAL A 1 349 ? 8.231 -21.296 0.308 1.00 95.69 349 VAL A N 1
ATOM 2704 C CA . VAL A 1 349 ? 7.838 -21.642 -1.053 1.00 95.69 349 VAL A CA 1
ATOM 2705 C C . VAL A 1 349 ? 8.428 -20.675 -2.059 1.00 95.69 349 VAL A C 1
ATOM 2707 O O . VAL A 1 349 ? 8.352 -19.459 -1.897 1.00 95.69 349 VAL A O 1
ATOM 2710 N N . GLU A 1 350 ? 9.008 -21.244 -3.105 1.00 94.62 350 GLU A N 1
ATOM 2711 C CA . GLU A 1 350 ? 9.575 -20.502 -4.220 1.00 94.62 350 GLU A CA 1
ATOM 2712 C C . GLU A 1 350 ? 8.552 -20.407 -5.354 1.00 94.62 350 GLU A C 1
ATOM 2714 O O . GLU A 1 350 ? 7.893 -21.391 -5.704 1.00 94.62 350 GLU A O 1
ATOM 2719 N N . LEU A 1 351 ? 8.408 -19.200 -5.891 1.00 95.81 351 LEU A N 1
ATOM 2720 C CA . LEU A 1 351 ? 7.605 -18.877 -7.055 1.00 95.81 351 LEU A CA 1
ATOM 2721 C C . LEU A 1 351 ? 8.524 -18.724 -8.262 1.00 95.81 351 LEU A C 1
ATOM 2723 O O . LEU A 1 351 ? 9.565 -18.067 -8.199 1.00 95.81 351 LEU A O 1
ATOM 2727 N N . GLU A 1 352 ? 8.106 -19.330 -9.363 1.00 93.25 352 GLU A N 1
ATOM 2728 C CA . GLU A 1 352 ? 8.884 -19.418 -10.593 1.00 93.25 352 GLU A CA 1
ATOM 2729 C C . GLU A 1 352 ? 8.703 -18.129 -11.423 1.00 93.25 352 GLU A C 1
ATOM 2731 O O . GLU A 1 352 ? 7.612 -17.545 -11.408 1.00 93.25 352 GLU A O 1
ATOM 2736 N N . PRO A 1 353 ? 9.742 -17.642 -12.130 1.00 92.50 353 PRO A N 1
ATOM 2737 C CA . PRO A 1 353 ? 9.597 -16.552 -13.095 1.00 92.50 353 PRO A CA 1
ATOM 2738 C C . PRO A 1 353 ? 8.549 -16.886 -14.166 1.00 92.50 353 PRO A C 1
ATOM 2740 O O . PRO A 1 353 ? 8.359 -18.050 -14.510 1.00 92.50 353 PRO A O 1
ATOM 2743 N N . LEU A 1 354 ? 7.877 -15.867 -14.703 1.00 94.44 354 LEU A N 1
ATOM 2744 C CA . LEU A 1 354 ? 6.872 -16.049 -15.754 1.00 94.44 354 LEU A CA 1
ATOM 2745 C C . LEU A 1 354 ? 7.537 -16.027 -17.134 1.00 94.44 354 LEU A C 1
ATOM 2747 O O . LEU A 1 354 ? 8.259 -15.080 -17.453 1.00 94.44 354 LEU A O 1
ATOM 2751 N N . GLY A 1 355 ? 7.280 -17.047 -17.949 1.00 94.31 355 GLY A N 1
ATOM 2752 C CA . GLY A 1 355 ? 7.663 -17.075 -19.353 1.00 94.31 355 GLY A CA 1
ATOM 2753 C C . GLY A 1 355 ? 6.625 -16.408 -20.254 1.00 94.31 355 GLY A C 1
ATOM 2754 O O . GLY A 1 355 ? 5.581 -15.925 -19.813 1.00 94.31 355 GLY A O 1
ATOM 2755 N N . GLU A 1 356 ? 6.925 -16.393 -21.550 1.00 95.81 356 GLU A N 1
ATOM 2756 C CA . GLU A 1 356 ? 6.041 -15.855 -22.589 1.00 95.81 356 GLU A CA 1
ATOM 2757 C C . GLU A 1 356 ? 4.672 -16.554 -22.608 1.00 95.81 356 GLU A C 1
ATOM 2759 O O . GLU A 1 356 ? 3.637 -15.885 -22.610 1.00 95.81 356 GLU A O 1
ATOM 2764 N N . GLU A 1 357 ? 4.647 -17.890 -22.541 1.00 96.19 357 GLU A N 1
ATOM 2765 C CA . GLU A 1 357 ? 3.391 -18.649 -22.523 1.00 96.19 357 GLU A CA 1
ATOM 2766 C C . GLU A 1 357 ? 2.576 -18.368 -21.255 1.00 96.19 357 GLU A C 1
ATOM 2768 O O . GLU A 1 357 ? 1.356 -18.224 -21.335 1.00 96.19 357 GLU A O 1
ATOM 2773 N N . GLU A 1 358 ? 3.206 -18.220 -20.083 1.00 96.69 358 GLU A N 1
ATOM 2774 C CA . GLU A 1 358 ? 2.483 -17.835 -18.867 1.00 96.69 358 GLU A CA 1
ATOM 2775 C C . GLU A 1 358 ? 1.876 -16.433 -18.983 1.00 96.69 358 GLU A C 1
ATOM 2777 O O . GLU A 1 358 ? 0.731 -16.237 -18.578 1.00 96.69 358 GLU A O 1
ATOM 2782 N N . LEU A 1 359 ? 2.599 -15.467 -19.557 1.00 96.50 359 LEU A N 1
ATOM 2783 C CA . LEU A 1 359 ? 2.091 -14.110 -19.784 1.00 96.50 359 LEU A CA 1
ATOM 2784 C C . LEU A 1 359 ? 0.900 -14.100 -20.753 1.00 96.50 359 LEU A C 1
ATOM 2786 O O . LEU A 1 359 ? -0.095 -13.423 -20.493 1.00 96.50 359 LEU A O 1
ATOM 2790 N N . TYR A 1 360 ? 0.958 -14.895 -21.823 1.00 97.25 360 TYR A N 1
ATOM 2791 C CA . TYR A 1 360 ? -0.165 -15.079 -22.743 1.00 97.25 360 TYR A CA 1
ATOM 2792 C C . TYR A 1 360 ? -1.379 -15.688 -22.029 1.00 97.25 360 TYR A C 1
ATOM 2794 O O . TYR A 1 360 ? -2.494 -15.173 -22.132 1.00 97.25 360 TYR A O 1
ATOM 2802 N N . ARG A 1 361 ? -1.167 -16.740 -21.232 1.00 97.19 361 ARG A N 1
ATOM 2803 C CA . ARG A 1 361 ? -2.234 -17.363 -20.439 1.00 97.19 361 ARG A CA 1
ATOM 2804 C C . ARG A 1 361 ? -2.837 -16.387 -19.431 1.00 97.19 361 ARG A C 1
ATOM 2806 O O . ARG A 1 361 ? -4.050 -16.393 -19.261 1.00 97.19 361 ARG A O 1
ATOM 2813 N N . ILE A 1 362 ? -2.043 -15.506 -18.814 1.00 96.62 362 ILE A N 1
ATOM 2814 C CA . ILE A 1 362 ? -2.528 -14.463 -17.887 1.00 96.62 362 ILE A CA 1
ATOM 2815 C C . ILE A 1 362 ? -3.494 -13.484 -18.571 1.00 96.62 362 ILE A C 1
ATOM 2817 O O . ILE A 1 362 ? -4.444 -13.028 -17.936 1.00 96.62 362 ILE A O 1
ATOM 2821 N N . LEU A 1 363 ? -3.296 -13.179 -19.856 1.00 95.69 363 LEU A N 1
ATOM 2822 C CA . LEU A 1 363 ? -4.214 -12.322 -20.612 1.00 95.69 363 LEU A CA 1
ATOM 2823 C C . LEU A 1 363 ? -5.556 -13.000 -20.924 1.00 95.69 363 LEU A C 1
ATOM 2825 O O . LEU A 1 363 ? -6.519 -12.288 -21.200 1.00 95.69 363 LEU A O 1
ATOM 2829 N N . LYS A 1 364 ? -5.620 -14.338 -20.907 1.00 94.25 364 LYS A N 1
ATOM 2830 C CA . LYS A 1 364 ? -6.725 -15.116 -21.491 1.00 94.25 364 LYS A CA 1
ATOM 2831 C C . LYS A 1 364 ? -7.509 -15.982 -20.500 1.00 94.25 364 LYS A C 1
ATOM 2833 O O . LYS A 1 364 ? -8.718 -16.104 -20.638 1.00 94.25 364 LYS A O 1
ATOM 2838 N N . GLU A 1 365 ? -6.835 -16.651 -19.568 1.00 94.19 365 GLU A N 1
ATOM 2839 C CA . GLU A 1 365 ? -7.438 -17.684 -18.709 1.00 94.19 365 GLU A CA 1
ATOM 2840 C C . G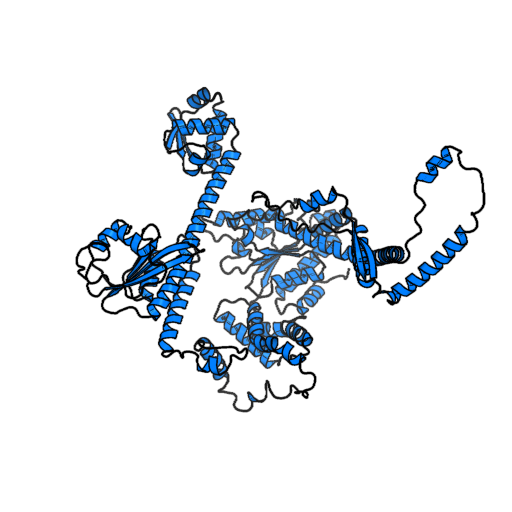LU A 1 365 ? -8.048 -17.153 -17.399 1.00 94.19 365 GLU A C 1
ATOM 2842 O O . GLU A 1 365 ? -9.121 -17.635 -17.024 1.00 94.19 365 GLU A O 1
ATOM 2847 N N . PRO A 1 366 ? -7.406 -16.221 -16.659 1.00 95.25 366 PRO A N 1
ATOM 2848 C CA . PRO A 1 366 ? -7.927 -15.760 -15.377 1.00 95.25 366 PRO A CA 1
ATOM 2849 C C . PRO A 1 366 ? -9.292 -15.083 -15.494 1.00 95.25 366 PRO A C 1
ATOM 2851 O O . PRO A 1 366 ? -9.507 -14.235 -16.352 1.00 95.25 366 PRO A O 1
ATOM 2854 N N . ALA A 1 367 ? -10.193 -15.378 -14.560 1.00 89.88 367 ALA A N 1
ATOM 2855 C CA . ALA A 1 367 ? -11.474 -14.694 -14.461 1.00 89.88 367 ALA A CA 1
ATOM 2856 C C . ALA A 1 367 ? -11.270 -13.215 -14.097 1.00 89.88 367 ALA A C 1
ATOM 2858 O O . ALA A 1 367 ? -10.709 -12.895 -13.040 1.00 89.88 367 ALA A O 1
ATOM 2859 N N . GLY A 1 368 ? -11.765 -12.322 -14.957 1.00 89.31 368 GLY A N 1
ATOM 2860 C CA . GLY A 1 368 ? -11.486 -10.893 -14.844 1.00 89.31 368 GLY A CA 1
ATOM 2861 C C . GLY A 1 368 ? -10.053 -10.573 -15.260 1.00 89.31 368 GLY A C 1
ATOM 2862 O O . GLY A 1 368 ? -9.402 -9.747 -14.619 1.00 89.31 368 GLY A O 1
ATOM 2863 N N . SER A 1 369 ? -9.547 -11.260 -16.287 1.00 93.38 369 SER A N 1
ATOM 2864 C CA . SER A 1 369 ? -8.277 -10.941 -16.940 1.00 93.38 369 SER A CA 1
ATOM 2865 C C . SER A 1 369 ? -8.276 -9.505 -17.479 1.00 93.38 369 SER A C 1
ATOM 2867 O O . SER A 1 369 ? -9.319 -8.855 -17.572 1.00 93.38 369 SER A O 1
ATOM 2869 N N . LEU A 1 370 ? -7.102 -8.996 -17.864 1.00 91.62 370 LEU A N 1
ATOM 2870 C CA . LEU A 1 370 ? -7.001 -7.674 -18.492 1.00 91.62 370 LEU A CA 1
ATOM 2871 C C . LEU A 1 370 ? -7.902 -7.558 -19.726 1.00 91.62 370 LEU A C 1
ATOM 2873 O O . LEU A 1 370 ? -8.569 -6.546 -19.909 1.00 91.62 370 LEU A O 1
ATOM 2877 N N . THR A 1 371 ? -7.966 -8.606 -20.546 1.00 92.94 371 THR A N 1
ATOM 2878 C CA . THR A 1 371 ? -8.781 -8.597 -21.765 1.00 92.94 371 THR A CA 1
ATOM 2879 C C . THR A 1 371 ? -10.277 -8.566 -21.450 1.00 92.94 371 THR A C 1
ATOM 2881 O O . THR A 1 371 ? -11.006 -7.804 -22.084 1.00 92.94 371 THR A O 1
ATOM 2884 N N . ASP A 1 372 ? -10.729 -9.312 -20.435 1.00 92.50 372 ASP A N 1
ATOM 2885 C CA . ASP A 1 372 ? -12.118 -9.264 -19.960 1.00 92.50 372 ASP A CA 1
ATOM 2886 C C . ASP A 1 372 ? -12.477 -7.883 -19.402 1.00 92.50 372 ASP A C 1
ATOM 2888 O O . ASP A 1 372 ? -13.563 -7.373 -19.673 1.00 92.50 372 ASP A O 1
ATOM 2892 N N . GLN A 1 373 ? -11.560 -7.267 -18.648 1.00 93.00 373 GLN A N 1
ATOM 2893 C CA . GLN A 1 373 ? -11.747 -5.929 -18.086 1.00 93.00 373 GLN A CA 1
ATOM 2894 C C . GLN A 1 373 ? -11.911 -4.884 -19.191 1.00 93.00 373 GLN A C 1
ATOM 2896 O O . GLN A 1 373 ? -12.899 -4.156 -19.184 1.00 93.00 373 GLN A O 1
ATOM 2901 N N . TYR A 1 374 ? -11.003 -4.833 -20.172 1.00 92.50 374 TYR A N 1
ATOM 2902 C CA . TYR A 1 374 ? -11.117 -3.869 -21.272 1.00 92.50 374 TYR A CA 1
ATOM 2903 C C . TYR A 1 374 ? -12.335 -4.125 -22.162 1.00 92.50 374 TYR A C 1
ATOM 2905 O O . TYR A 1 374 ? -12.963 -3.166 -22.608 1.00 92.50 374 TYR A O 1
ATOM 2913 N N . ARG A 1 375 ? -12.719 -5.392 -22.385 1.00 91.38 375 ARG A N 1
ATOM 2914 C CA . ARG A 1 375 ? -13.968 -5.710 -23.093 1.00 91.38 375 ARG A CA 1
ATOM 2915 C C . ARG A 1 375 ? -15.174 -5.138 -22.347 1.00 91.38 375 ARG A C 1
ATOM 2917 O O . ARG A 1 375 ? -15.961 -4.419 -22.948 1.00 91.38 375 ARG A O 1
ATOM 2924 N N . ALA A 1 376 ? -15.277 -5.399 -21.045 1.00 92.06 376 ALA A N 1
ATOM 2925 C CA . ALA A 1 376 ? -16.384 -4.911 -20.225 1.00 92.06 376 ALA A CA 1
ATOM 2926 C C . ALA A 1 376 ? -16.419 -3.375 -20.122 1.00 92.06 376 ALA A C 1
ATOM 2928 O O . ALA A 1 376 ? -17.497 -2.788 -20.128 1.00 92.06 376 ALA A O 1
ATOM 2929 N N . LEU A 1 377 ? -15.256 -2.716 -20.045 1.00 91.19 377 LEU A N 1
ATOM 2930 C CA . LEU A 1 377 ? -15.169 -1.253 -20.001 1.00 91.19 377 LEU A CA 1
ATOM 2931 C C . LEU A 1 377 ? -15.673 -0.617 -21.300 1.00 91.19 377 LEU A C 1
ATOM 2933 O O . LEU A 1 377 ? -16.485 0.301 -21.252 1.00 91.19 377 LEU A O 1
ATOM 2937 N N . LEU A 1 378 ? -15.245 -1.126 -22.455 1.00 87.62 378 LEU A N 1
ATOM 2938 C CA . LEU A 1 378 ? -15.635 -0.577 -23.758 1.00 87.62 378 LEU A CA 1
ATOM 2939 C C . LEU A 1 378 ? -17.072 -0.938 -24.160 1.00 87.62 378 LEU A C 1
ATOM 2941 O O . LEU A 1 378 ? -17.708 -0.192 -24.907 1.00 87.62 378 LEU A O 1
ATOM 2945 N N . GLU A 1 379 ? -17.627 -2.025 -23.621 1.00 90.00 379 GLU A N 1
ATOM 2946 C CA . GLU A 1 379 ? -19.047 -2.354 -23.779 1.00 90.00 379 GLU A CA 1
ATOM 2947 C C . GLU A 1 379 ? -19.972 -1.267 -23.203 1.00 90.00 379 GLU A C 1
ATOM 2949 O O . GLU A 1 379 ? -21.067 -1.068 -23.734 1.00 90.00 379 GLU A O 1
ATOM 2954 N N . VAL A 1 380 ? -19.535 -0.508 -22.187 1.00 91.19 380 VAL A N 1
ATOM 2955 C CA . VAL A 1 380 ? -20.288 0.646 -21.650 1.00 91.19 380 VAL A CA 1
ATOM 2956 C C . VAL A 1 380 ? -20.497 1.723 -22.721 1.00 91.19 380 VAL A C 1
ATOM 2958 O O . VAL A 1 380 ? -21.571 2.325 -22.797 1.00 91.19 380 VAL A O 1
ATOM 2961 N N . ASP A 1 381 ? -19.511 1.903 -23.599 1.00 86.88 381 ASP A N 1
ATOM 2962 C CA . ASP A 1 381 ? -19.572 2.796 -24.759 1.00 86.88 381 ASP A CA 1
ATOM 2963 C C . ASP A 1 381 ? -20.127 2.105 -26.015 1.00 86.88 381 ASP A C 1
ATOM 2965 O O . ASP A 1 381 ? -20.049 2.643 -27.119 1.00 86.88 381 ASP A O 1
ATOM 2969 N N . GLN A 1 382 ? -20.725 0.917 -25.857 1.00 85.50 382 GLN A N 1
ATOM 2970 C CA . GLN A 1 382 ? -21.278 0.093 -26.937 1.00 85.50 382 GLN A CA 1
ATOM 2971 C C . GLN A 1 382 ? -20.231 -0.324 -27.986 1.00 85.50 382 GLN A C 1
ATOM 2973 O O . GLN A 1 382 ? -20.568 -0.617 -29.137 1.00 85.50 382 GLN A O 1
ATOM 2978 N N . VAL A 1 383 ? -18.955 -0.387 -27.596 1.00 85.12 383 VAL A N 1
ATOM 2979 C CA . VAL A 1 383 ? -17.859 -0.866 -28.442 1.00 85.12 383 VAL A CA 1
ATOM 2980 C C . VAL A 1 383 ? -17.556 -2.322 -28.095 1.00 85.12 383 VAL A C 1
ATOM 2982 O O . VAL A 1 383 ? -17.091 -2.640 -27.006 1.00 85.12 383 VAL A O 1
ATOM 2985 N N . SER A 1 384 ? -17.787 -3.227 -29.051 1.00 86.94 384 SER A N 1
ATOM 2986 C CA . SER A 1 384 ? -17.405 -4.635 -28.907 1.00 86.94 384 SER A CA 1
ATOM 2987 C C . SER A 1 384 ? -15.925 -4.822 -29.249 1.00 86.94 384 SER A C 1
ATOM 2989 O O . SER A 1 384 ? -15.524 -4.650 -30.403 1.00 86.94 384 SER A O 1
ATOM 2991 N N . LEU A 1 385 ? -15.114 -5.170 -28.244 1.00 87.25 385 LEU A N 1
ATOM 2992 C CA . LEU A 1 385 ? -13.688 -5.456 -28.409 1.00 87.25 385 LEU A CA 1
ATOM 2993 C C . LEU A 1 385 ? -13.417 -6.969 -28.426 1.00 87.25 385 LEU A C 1
ATOM 2995 O O . LEU A 1 385 ? -13.725 -7.699 -27.476 1.00 87.25 385 LEU A O 1
ATOM 2999 N N . VAL A 1 386 ? -12.778 -7.432 -29.501 1.00 89.75 386 VAL A N 1
ATOM 3000 C CA . VAL A 1 386 ? -12.339 -8.820 -29.680 1.00 89.75 386 VAL A CA 1
ATOM 3001 C C . VAL A 1 386 ? -10.820 -8.843 -29.800 1.00 89.75 386 VAL A C 1
ATOM 3003 O O . VAL A 1 386 ? -10.245 -8.100 -30.590 1.00 89.75 386 VAL A O 1
ATOM 3006 N N . PHE A 1 387 ? -10.178 -9.702 -29.009 1.00 89.31 387 PHE A N 1
ATOM 3007 C CA . PHE A 1 387 ? -8.741 -9.934 -29.079 1.00 89.31 387 PHE A CA 1
ATOM 3008 C C . PHE A 1 387 ? -8.477 -11.254 -29.789 1.00 89.31 387 PHE A C 1
ATOM 3010 O O . PHE A 1 387 ? -8.883 -12.312 -29.303 1.00 89.31 387 PHE A O 1
ATOM 3017 N N . ASP A 1 388 ? -7.770 -11.187 -30.911 1.00 91.62 388 ASP A N 1
ATOM 3018 C CA . ASP A 1 388 ? -7.316 -12.379 -31.613 1.00 91.62 388 ASP A CA 1
ATOM 3019 C C . ASP A 1 388 ? -6.184 -13.075 -30.853 1.00 91.62 388 ASP A C 1
ATOM 3021 O O . ASP A 1 388 ? -5.325 -12.434 -30.240 1.00 91.62 388 ASP A O 1
ATOM 3025 N N . ASP A 1 389 ? -6.146 -14.406 -30.943 1.00 89.56 389 ASP A N 1
ATOM 3026 C CA . ASP A 1 389 ? -5.169 -15.227 -30.220 1.00 89.56 389 ASP A CA 1
ATOM 3027 C C . ASP A 1 389 ? -3.722 -14.860 -30.573 1.00 89.56 389 ASP A C 1
ATOM 3029 O O . ASP A 1 389 ? -2.865 -14.749 -29.698 1.00 89.56 389 ASP A O 1
ATOM 3033 N N . SER A 1 390 ? -3.466 -14.597 -31.858 1.00 90.19 390 SER A N 1
ATOM 3034 C CA . SER A 1 390 ? -2.164 -14.139 -32.345 1.00 90.19 390 SER A CA 1
ATOM 3035 C C . SER A 1 390 ? -1.786 -12.761 -31.807 1.00 90.19 390 SER A C 1
ATOM 3037 O O . SER A 1 390 ? -0.611 -12.515 -31.556 1.00 90.19 390 SER A O 1
ATOM 3039 N N . GLY A 1 391 ? -2.765 -11.873 -31.602 1.00 88.69 391 GLY A N 1
ATOM 3040 C CA . GLY A 1 391 ? -2.530 -10.555 -31.015 1.00 88.69 391 GLY A CA 1
ATOM 3041 C C . GLY A 1 391 ? -2.115 -10.660 -29.549 1.00 88.69 391 GLY A C 1
ATOM 3042 O O . GLY A 1 391 ? -1.134 -10.046 -29.140 1.00 88.69 391 GLY A O 1
ATOM 3043 N N . LEU A 1 392 ? -2.800 -11.502 -28.770 1.00 93.62 392 LEU A N 1
ATOM 3044 C CA . LEU A 1 392 ? -2.451 -11.738 -27.364 1.00 93.62 392 LEU A CA 1
ATOM 3045 C C . LEU A 1 392 ? -1.070 -12.380 -27.204 1.00 93.62 392 LEU A C 1
ATOM 3047 O O . LEU A 1 392 ? -0.333 -12.015 -26.289 1.00 93.62 392 LEU A O 1
ATOM 3051 N N . ARG A 1 393 ? -0.706 -13.312 -28.094 1.00 94.69 393 ARG A N 1
ATOM 3052 C CA . ARG A 1 393 ? 0.642 -13.901 -28.121 1.00 94.69 393 ARG A CA 1
ATOM 3053 C C . ARG A 1 393 ? 1.709 -12.850 -28.402 1.00 94.69 393 ARG A C 1
ATOM 3055 O O . ARG A 1 393 ? 2.715 -12.824 -27.706 1.00 94.69 393 ARG A O 1
ATOM 3062 N N . GLU A 1 394 ? 1.464 -11.941 -29.343 1.00 92.56 394 GLU A N 1
ATOM 3063 C CA . GLU A 1 394 ? 2.407 -10.858 -29.633 1.00 92.56 394 GLU A CA 1
ATOM 3064 C C . GLU A 1 394 ? 2.563 -9.896 -28.444 1.00 92.56 394 GLU A C 1
ATOM 3066 O O . GLU A 1 394 ? 3.682 -9.536 -28.087 1.00 92.56 394 GLU A O 1
ATOM 3071 N N . VAL A 1 395 ? 1.470 -9.536 -27.759 1.00 91.88 395 VAL A N 1
ATOM 3072 C CA . VAL A 1 395 ? 1.540 -8.712 -26.535 1.00 91.88 395 VAL A CA 1
ATOM 3073 C C . VAL A 1 395 ? 2.350 -9.413 -25.441 1.00 91.88 395 VAL A C 1
ATOM 3075 O O . VAL A 1 395 ? 3.196 -8.786 -24.798 1.00 91.88 395 VAL A O 1
ATOM 3078 N N . ALA A 1 396 ? 2.122 -10.710 -25.231 1.00 95.25 396 ALA A N 1
ATOM 3079 C CA . ALA A 1 396 ? 2.860 -11.498 -24.249 1.00 95.25 396 ALA A CA 1
ATOM 3080 C C . ALA A 1 396 ? 4.354 -11.596 -24.586 1.00 95.25 396 ALA A C 1
ATOM 3082 O O . ALA A 1 396 ? 5.198 -11.406 -23.705 1.00 95.25 396 ALA A O 1
ATOM 3083 N N . ARG A 1 397 ? 4.680 -11.813 -25.863 1.00 96.25 397 ARG A N 1
ATOM 3084 C CA . ARG A 1 397 ? 6.051 -11.823 -26.370 1.00 96.25 397 ARG A CA 1
ATOM 3085 C C . ARG A 1 397 ? 6.750 -10.487 -26.144 1.00 96.25 397 ARG A C 1
ATOM 3087 O O . ARG A 1 397 ? 7.844 -10.462 -25.586 1.00 96.25 397 ARG A O 1
ATOM 3094 N N . LEU A 1 398 ? 6.110 -9.376 -26.512 1.00 89.31 398 LEU A N 1
ATOM 3095 C CA . LEU A 1 398 ? 6.651 -8.031 -26.295 1.00 89.31 398 LEU A CA 1
ATOM 3096 C C . LEU A 1 398 ? 6.881 -7.753 -24.805 1.00 89.31 398 LEU A C 1
ATOM 3098 O O . LEU A 1 398 ? 7.937 -7.243 -24.433 1.00 89.31 398 LEU A O 1
ATOM 3102 N N . ALA A 1 399 ? 5.943 -8.139 -23.931 1.00 90.81 399 ALA A N 1
ATOM 3103 C CA . ALA A 1 399 ? 6.123 -8.013 -22.484 1.00 90.81 399 ALA A CA 1
ATOM 3104 C C . ALA A 1 399 ? 7.343 -8.799 -21.990 1.00 90.81 399 ALA A C 1
ATOM 3106 O O . ALA A 1 399 ? 8.136 -8.279 -21.200 1.00 90.81 399 ALA A O 1
ATOM 3107 N N . PHE A 1 400 ? 7.505 -10.033 -22.467 1.00 93.19 400 PHE A N 1
ATOM 3108 C CA . PHE A 1 400 ? 8.630 -10.888 -22.114 1.00 93.19 400 PHE A CA 1
ATOM 3109 C C . PHE A 1 400 ? 9.970 -10.310 -22.600 1.00 93.19 400 PHE A C 1
ATOM 3111 O O . PHE A 1 400 ? 10.924 -10.222 -21.825 1.00 93.19 400 PHE A O 1
ATOM 3118 N N . GLU A 1 401 ? 10.043 -9.853 -23.853 1.00 90.44 401 GLU A N 1
ATOM 3119 C CA . GLU A 1 401 ? 11.240 -9.221 -24.419 1.00 90.44 401 GLU A CA 1
ATOM 3120 C C . GLU A 1 401 ? 11.618 -7.941 -23.652 1.00 90.44 401 GLU A C 1
ATOM 3122 O O . GLU A 1 401 ? 12.784 -7.764 -23.288 1.00 90.44 401 GLU A O 1
ATOM 3127 N N . MET A 1 402 ? 10.643 -7.088 -23.317 1.00 86.38 402 MET A N 1
ATOM 3128 C CA . MET A 1 402 ? 10.874 -5.877 -22.519 1.00 86.38 402 MET A CA 1
ATOM 3129 C C . MET A 1 402 ? 11.376 -6.189 -21.109 1.00 86.38 402 MET A C 1
ATOM 3131 O O . MET A 1 402 ? 12.286 -5.517 -20.630 1.00 86.38 402 MET A O 1
ATOM 3135 N N . ASN A 1 403 ? 10.825 -7.210 -20.449 1.00 87.00 403 ASN A N 1
ATOM 3136 C CA . ASN A 1 403 ? 11.291 -7.631 -19.125 1.00 87.00 403 ASN A CA 1
ATOM 3137 C C . ASN A 1 403 ? 12.729 -8.173 -19.154 1.00 87.00 403 ASN A C 1
ATOM 3139 O O . ASN A 1 403 ? 13.438 -8.050 -18.163 1.00 87.00 403 ASN A O 1
ATOM 3143 N N . ARG A 1 404 ? 13.193 -8.726 -20.284 1.00 87.31 404 ARG A N 1
ATOM 3144 C CA . ARG A 1 404 ? 14.595 -9.149 -20.453 1.00 87.31 404 ARG A CA 1
ATOM 3145 C C . ARG A 1 404 ? 15.550 -8.000 -20.769 1.00 87.31 404 ARG A C 1
ATOM 3147 O O . ARG A 1 404 ? 16.723 -8.083 -20.417 1.00 87.31 404 ARG A O 1
ATOM 3154 N N . GLN A 1 405 ? 15.085 -6.989 -21.500 1.00 80.19 405 GLN A N 1
ATOM 3155 C CA . GLN A 1 405 ? 15.909 -5.853 -21.932 1.00 80.19 405 GLN A CA 1
ATOM 3156 C C . GLN A 1 405 ? 15.976 -4.729 -20.889 1.00 80.19 405 GLN A C 1
ATOM 3158 O O . GLN A 1 405 ? 16.939 -3.965 -20.871 1.00 80.19 405 GLN A O 1
ATOM 3163 N N . MET A 1 406 ? 14.951 -4.613 -20.046 1.00 83.25 406 MET A N 1
ATOM 3164 C CA . MET A 1 406 ? 14.815 -3.596 -19.003 1.00 83.25 406 MET A CA 1
ATOM 3165 C C . MET A 1 406 ? 14.709 -4.261 -17.620 1.00 83.25 406 MET A C 1
ATOM 3167 O O . MET A 1 406 ? 15.054 -5.426 -17.451 1.00 83.25 406 MET A O 1
ATOM 3171 N N . GLU A 1 407 ? 14.249 -3.522 -16.608 1.00 78.19 407 GLU A N 1
ATOM 3172 C CA . GLU A 1 407 ? 13.918 -4.107 -15.307 1.00 78.19 407 GLU 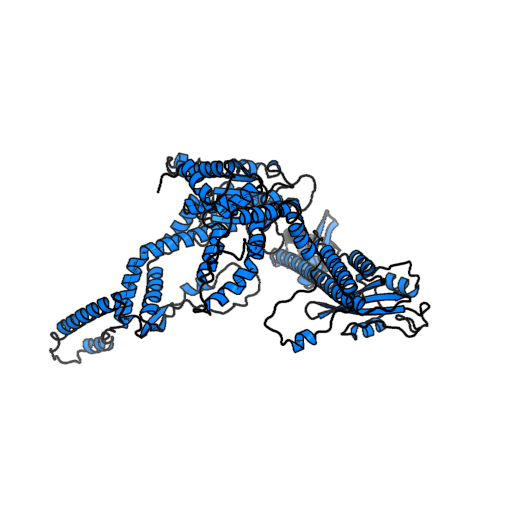A CA 1
ATOM 3173 C C . GLU A 1 407 ? 12.701 -5.039 -15.428 1.00 78.19 407 GLU A C 1
ATOM 3175 O O . GLU A 1 407 ? 11.633 -4.635 -15.909 1.00 78.19 407 GLU A O 1
ATOM 3180 N N . ASP A 1 408 ? 12.868 -6.289 -14.992 1.00 82.81 408 ASP A N 1
ATOM 3181 C CA . ASP A 1 408 ? 11.793 -7.275 -14.961 1.00 82.81 408 ASP A CA 1
ATOM 3182 C C . ASP A 1 408 ? 10.788 -6.923 -13.856 1.00 82.81 408 ASP A C 1
ATOM 3184 O O . ASP A 1 408 ? 11.080 -6.985 -12.660 1.00 82.81 408 ASP A O 1
ATOM 3188 N N . ILE A 1 409 ? 9.584 -6.536 -14.277 1.00 87.38 409 ILE A N 1
ATOM 3189 C CA . ILE A 1 409 ? 8.447 -6.247 -13.394 1.00 87.38 409 ILE A CA 1
ATOM 3190 C C . ILE A 1 409 ? 7.378 -7.353 -13.460 1.00 87.38 409 ILE A C 1
ATOM 3192 O O . ILE A 1 409 ? 6.264 -7.183 -12.945 1.00 87.38 409 ILE A O 1
ATOM 3196 N N . GLY A 1 410 ? 7.698 -8.478 -14.107 1.00 91.75 410 GLY A N 1
ATOM 3197 C CA . GLY A 1 410 ? 6.835 -9.636 -14.306 1.00 91.75 410 GLY A CA 1
ATOM 3198 C C . GLY A 1 410 ? 5.563 -9.301 -15.084 1.00 91.75 410 GLY A C 1
ATOM 3199 O O . GLY A 1 410 ? 5.571 -8.486 -16.013 1.00 91.75 410 GLY A O 1
ATOM 3200 N N . ALA A 1 411 ? 4.435 -9.890 -14.671 1.00 93.19 411 ALA A N 1
ATOM 3201 C CA . ALA A 1 411 ? 3.137 -9.696 -15.324 1.00 93.19 411 ALA A CA 1
ATOM 3202 C C . ALA A 1 411 ? 2.633 -8.244 -15.303 1.00 93.19 411 ALA A C 1
ATOM 3204 O O . ALA A 1 411 ? 1.769 -7.890 -16.102 1.00 93.19 411 ALA A O 1
ATOM 3205 N N . ARG A 1 412 ? 3.182 -7.369 -14.443 1.00 93.19 412 ARG A N 1
ATOM 3206 C CA . ARG A 1 412 ? 2.807 -5.943 -14.416 1.00 93.19 412 ARG A CA 1
ATOM 3207 C C . ARG A 1 412 ? 3.098 -5.245 -15.748 1.00 93.19 412 ARG A C 1
ATOM 3209 O O . ARG A 1 412 ? 2.399 -4.298 -16.087 1.00 93.19 412 ARG A O 1
ATOM 3216 N N . ARG A 1 413 ? 4.063 -5.746 -16.530 1.00 90.62 413 ARG A N 1
ATOM 3217 C CA . ARG A 1 413 ? 4.385 -5.238 -17.872 1.00 90.62 413 ARG A CA 1
ATOM 3218 C C . ARG A 1 413 ? 3.198 -5.314 -18.836 1.00 90.62 413 ARG A C 1
ATOM 3220 O O . ARG A 1 413 ? 3.049 -4.429 -19.674 1.00 90.62 413 ARG A O 1
ATOM 3227 N N . LEU A 1 414 ? 2.337 -6.324 -18.681 1.00 92.38 414 LEU A N 1
ATOM 3228 C CA . LEU A 1 414 ? 1.142 -6.498 -19.509 1.00 92.38 414 LEU A CA 1
ATOM 3229 C C . LEU A 1 414 ? 0.167 -5.328 -19.356 1.00 92.38 414 LEU A C 1
ATOM 3231 O O . LEU A 1 414 ? -0.411 -4.912 -20.349 1.00 92.38 414 LEU A O 1
ATOM 3235 N N . HIS A 1 415 ? 0.025 -4.753 -18.156 1.00 88.12 415 HIS A N 1
ATOM 3236 C CA . HIS A 1 415 ? -0.830 -3.578 -17.953 1.00 88.12 415 HIS A CA 1
ATOM 3237 C C . HIS A 1 415 ? -0.355 -2.392 -18.792 1.00 88.12 415 HIS A C 1
ATOM 3239 O O . HIS A 1 415 ? -1.144 -1.800 -19.515 1.00 88.12 415 HIS A O 1
ATOM 3245 N N . THR A 1 416 ? 0.941 -2.075 -18.733 1.00 85.31 416 THR A N 1
ATOM 3246 C CA . THR A 1 416 ? 1.509 -0.949 -19.485 1.00 85.31 416 THR A CA 1
ATOM 3247 C C . THR A 1 416 ? 1.347 -1.134 -20.993 1.00 85.31 416 THR A C 1
ATOM 3249 O O . THR A 1 416 ? 1.018 -0.181 -21.690 1.00 85.31 416 THR A O 1
ATOM 3252 N N . LEU A 1 417 ? 1.557 -2.354 -21.498 1.00 87.25 417 LEU A N 1
ATOM 3253 C CA . LEU A 1 417 ? 1.394 -2.641 -22.924 1.00 87.25 417 LEU A CA 1
ATOM 3254 C C . LEU A 1 417 ? -0.064 -2.606 -23.374 1.00 87.25 417 LEU A C 1
ATOM 3256 O O . LEU A 1 417 ? -0.344 -2.077 -24.443 1.00 87.25 417 LEU A O 1
ATOM 3260 N N . MET A 1 418 ? -0.981 -3.158 -22.580 1.00 88.56 418 MET A N 1
ATOM 3261 C CA . MET A 1 418 ? -2.408 -3.148 -22.901 1.00 88.56 418 MET A CA 1
ATOM 3262 C C . MET A 1 418 ? -2.979 -1.730 -22.894 1.00 88.56 418 MET A C 1
ATOM 3264 O O . MET A 1 418 ? -3.740 -1.392 -23.793 1.00 88.56 418 MET A O 1
ATOM 3268 N N . GLU A 1 419 ? -2.567 -0.893 -21.939 1.00 84.56 419 GLU A N 1
ATOM 3269 C CA . GLU A 1 419 ? -2.978 0.512 -21.880 1.00 84.56 419 GLU A CA 1
ATOM 3270 C C . GLU A 1 419 ? -2.511 1.272 -23.127 1.00 84.56 419 GLU A C 1
ATOM 3272 O O . GLU A 1 419 ? -3.317 1.892 -23.811 1.00 84.56 419 GLU A O 1
ATOM 3277 N N . LEU A 1 420 ? -1.229 1.137 -23.486 1.00 81.19 420 LEU A N 1
ATOM 3278 C CA . LEU A 1 420 ? -0.672 1.766 -24.686 1.00 81.19 420 LEU A CA 1
ATOM 3279 C C . LEU A 1 420 ? -1.343 1.257 -25.974 1.00 81.19 420 LEU A C 1
ATOM 3281 O O . LEU A 1 420 ? -1.548 2.017 -26.915 1.00 81.19 420 LEU A O 1
ATOM 3285 N N . LEU A 1 421 ? -1.678 -0.035 -26.030 1.00 85.94 421 LEU A N 1
ATOM 3286 C CA . LEU A 1 421 ? -2.348 -0.643 -27.180 1.00 85.94 421 LEU A CA 1
ATOM 3287 C C . LEU A 1 421 ? -3.777 -0.112 -27.365 1.00 85.94 421 LEU A C 1
ATOM 3289 O O . LEU A 1 421 ? -4.243 0.002 -28.497 1.00 85.94 421 LEU A O 1
ATOM 3293 N N . LEU A 1 422 ? -4.482 0.169 -26.266 1.00 86.81 422 LEU A N 1
ATOM 3294 C CA . LEU A 1 422 ? -5.902 0.526 -26.267 1.00 86.81 422 LEU A CA 1
ATOM 3295 C C . LEU A 1 422 ? -6.169 2.017 -26.050 1.00 86.81 422 LEU A C 1
ATOM 3297 O O . LEU A 1 422 ? -7.336 2.405 -26.030 1.00 86.81 422 LEU A O 1
ATOM 3301 N N . GLU A 1 423 ? -5.133 2.844 -25.920 1.00 85.62 423 GLU A N 1
ATOM 3302 C CA . GLU A 1 423 ? -5.235 4.286 -25.673 1.00 85.62 423 GLU A CA 1
ATOM 3303 C C . GLU A 1 423 ? -6.145 4.984 -26.699 1.00 85.62 423 GLU A C 1
ATOM 3305 O O . GLU A 1 423 ? -7.159 5.577 -26.330 1.00 85.62 423 GLU A O 1
ATOM 3310 N N . GLU A 1 424 ? -5.847 4.843 -27.996 1.00 81.56 424 GLU A N 1
ATOM 3311 C CA . GLU A 1 424 ? -6.634 5.469 -29.071 1.00 81.56 424 GLU A CA 1
ATOM 3312 C C . GLU A 1 424 ? -8.075 4.936 -29.113 1.00 81.56 424 GLU A C 1
ATOM 3314 O O . GLU A 1 424 ? -9.031 5.701 -29.248 1.00 81.56 424 GLU A O 1
ATOM 3319 N N . VAL A 1 425 ? -8.244 3.618 -28.947 1.00 82.44 425 VAL A N 1
ATOM 3320 C CA . VAL A 1 425 ? -9.565 2.969 -28.960 1.00 82.44 425 VAL A CA 1
ATOM 3321 C C . VAL A 1 425 ? -10.422 3.469 -27.801 1.00 82.44 425 VAL A C 1
ATOM 3323 O O . VAL A 1 425 ? -11.602 3.753 -27.998 1.00 82.44 425 VAL A O 1
ATOM 3326 N N . SER A 1 426 ? -9.831 3.602 -26.614 1.00 84.00 426 SER A N 1
ATOM 3327 C CA . SER A 1 426 ? -10.520 4.069 -25.410 1.00 84.00 426 SER A CA 1
ATOM 3328 C C . SER A 1 426 ? -10.848 5.558 -25.491 1.00 84.00 426 SER A C 1
ATOM 3330 O O . SER A 1 426 ? -11.926 5.964 -25.066 1.00 84.00 426 SER A O 1
ATOM 3332 N N . PHE A 1 427 ? -9.972 6.370 -26.092 1.00 84.62 427 PHE A N 1
ATOM 3333 C CA . PHE A 1 427 ? -10.222 7.798 -26.297 1.00 84.62 427 PHE A CA 1
ATOM 3334 C C . PHE A 1 427 ? -11.375 8.063 -27.279 1.00 84.62 427 PHE A C 1
ATOM 3336 O O . PHE A 1 427 ? -12.212 8.935 -27.040 1.00 84.62 427 PHE A O 1
ATOM 3343 N N . ASP A 1 428 ? -11.451 7.302 -28.374 1.00 84.44 428 ASP A N 1
ATOM 3344 C CA . ASP A 1 428 ? -12.474 7.493 -29.408 1.00 84.44 428 ASP A CA 1
ATOM 3345 C C . ASP A 1 428 ? -13.789 6.733 -29.146 1.00 84.44 428 ASP A C 1
ATOM 3347 O O . ASP A 1 428 ? -14.784 6.986 -29.837 1.00 84.44 428 ASP A O 1
ATOM 3351 N N . ALA A 1 429 ? -13.838 5.818 -28.171 1.00 79.69 429 ALA A N 1
ATOM 3352 C CA . ALA A 1 429 ? -15.022 5.001 -27.891 1.00 79.69 429 ALA A CA 1
ATOM 3353 C C . ALA A 1 429 ? -16.305 5.826 -27.627 1.00 79.69 429 ALA A C 1
ATOM 3355 O O . ALA A 1 429 ? -17.303 5.569 -28.311 1.00 79.69 429 ALA A O 1
ATOM 3356 N N . PRO A 1 430 ? -16.305 6.888 -26.790 1.00 77.25 430 PRO A N 1
ATOM 3357 C CA . PRO A 1 430 ? -17.509 7.690 -26.545 1.00 77.25 430 PRO A CA 1
ATOM 3358 C C . PRO A 1 430 ? -18.045 8.399 -27.798 1.00 77.25 430 PRO A C 1
ATOM 3360 O O . PRO A 1 430 ? -19.256 8.538 -27.969 1.00 77.25 430 PRO A O 1
ATOM 3363 N N . ARG A 1 431 ? -17.168 8.800 -28.733 1.00 65.19 431 ARG A N 1
ATOM 3364 C CA . ARG A 1 431 ? -17.574 9.471 -29.985 1.00 65.19 431 ARG A CA 1
ATOM 3365 C C . ARG A 1 431 ? -18.403 8.569 -30.894 1.00 65.19 431 ARG A C 1
ATOM 3367 O O . ARG A 1 431 ? -19.218 9.060 -31.675 1.00 65.19 431 ARG A O 1
ATOM 3374 N N . ARG A 1 432 ? -18.213 7.248 -30.813 1.00 56.38 432 ARG A N 1
ATOM 3375 C CA . ARG A 1 432 ? -18.974 6.273 -31.611 1.00 56.38 432 ARG A CA 1
ATOM 3376 C C . ARG A 1 432 ? -20.424 6.136 -31.140 1.00 56.38 432 ARG A C 1
ATOM 3378 O O . ARG A 1 432 ? -21.275 5.764 -31.943 1.00 56.38 432 ARG A O 1
ATOM 3385 N N . ARG A 1 433 ? -20.719 6.517 -29.893 1.00 47.34 433 ARG A N 1
ATOM 3386 C CA . ARG A 1 433 ? -22.071 6.539 -29.315 1.00 47.34 433 ARG A CA 1
ATOM 3387 C C . ARG A 1 433 ? -22.946 7.673 -29.867 1.00 47.34 433 ARG A C 1
ATOM 3389 O O . ARG A 1 433 ? -24.156 7.510 -29.990 1.00 47.34 433 ARG A O 1
ATOM 3396 N N . GLU A 1 434 ? -22.352 8.808 -30.237 1.00 42.16 434 GLU A N 1
ATOM 3397 C CA . GLU A 1 434 ? -23.076 10.028 -30.647 1.00 42.16 434 GLU A CA 1
ATOM 3398 C C . GLU A 1 434 ? -23.581 10.019 -32.105 1.00 42.16 434 GLU A C 1
ATOM 3400 O O . GLU A 1 434 ? -24.250 10.959 -32.536 1.00 42.16 434 GLU A O 1
ATOM 3405 N N . ARG A 1 435 ? -23.331 8.950 -32.878 1.00 41.62 435 ARG A N 1
ATOM 3406 C CA . ARG A 1 435 ? -23.887 8.770 -34.235 1.00 41.62 435 ARG A CA 1
ATOM 3407 C C . ARG A 1 435 ? -24.760 7.511 -34.359 1.00 41.62 435 ARG A C 1
ATOM 3409 O O . ARG A 1 435 ? -24.384 6.581 -35.077 1.00 41.62 435 ARG A O 1
ATOM 3416 N N . PRO A 1 436 ? -25.952 7.468 -33.741 1.00 39.09 436 PRO A N 1
ATOM 3417 C CA . PRO A 1 436 ? -26.908 6.396 -33.982 1.00 39.09 436 PRO A CA 1
ATOM 3418 C C . PRO A 1 436 ? -27.581 6.624 -35.348 1.00 39.09 436 PRO A C 1
ATOM 3420 O O . PRO A 1 436 ? -28.559 7.358 -35.450 1.00 39.09 436 PRO A O 1
ATOM 3423 N N . GLY A 1 437 ? -27.035 6.047 -36.426 1.00 41.12 437 GLY A N 1
ATOM 3424 C CA . GLY A 1 437 ? -27.677 6.113 -37.752 1.00 41.12 437 GLY A CA 1
ATOM 3425 C C . GLY A 1 437 ? -26.778 6.003 -38.986 1.00 41.12 437 GLY A C 1
ATOM 3426 O O . GLY A 1 437 ? -27.299 5.869 -40.090 1.00 41.12 437 GLY A O 1
ATOM 3427 N N . ALA A 1 438 ? -25.451 6.015 -38.848 1.00 33.72 438 ALA A N 1
ATOM 3428 C CA . ALA A 1 438 ? -24.575 5.628 -39.955 1.00 33.72 438 ALA A CA 1
ATOM 3429 C C . ALA A 1 438 ? -24.412 4.102 -39.927 1.00 33.72 438 ALA A C 1
ATOM 3431 O O . ALA A 1 438 ? -23.968 3.556 -38.921 1.00 33.72 438 ALA A O 1
ATOM 3432 N N . GLY A 1 439 ? -24.841 3.434 -41.002 1.00 33.09 439 GLY A N 1
ATOM 3433 C CA . GLY A 1 439 ? -24.911 1.979 -41.136 1.00 33.09 439 GLY A CA 1
ATOM 3434 C C . GLY A 1 439 ? -23.714 1.224 -40.556 1.00 33.09 439 GLY A C 1
ATOM 3435 O O . GLY A 1 439 ? -22.569 1.672 -40.633 1.00 33.09 439 GLY A O 1
ATOM 3436 N N . GLY A 1 440 ? -24.020 0.071 -39.959 1.00 31.00 440 GLY A N 1
ATOM 3437 C CA . GLY A 1 440 ? -23.055 -0.784 -39.289 1.00 31.00 440 GLY A CA 1
ATOM 3438 C C . GLY A 1 440 ? -21.819 -1.045 -40.142 1.00 31.00 440 GLY A C 1
ATOM 3439 O O . GLY A 1 440 ? -21.909 -1.527 -41.269 1.00 31.00 440 GLY A O 1
ATOM 3440 N N . TRP A 1 441 ? -20.655 -0.777 -39.562 1.00 35.06 441 TRP A N 1
ATOM 3441 C CA . TRP A 1 441 ? -19.434 -1.437 -39.984 1.00 35.06 441 TRP A CA 1
ATOM 3442 C C . TRP A 1 441 ? -19.395 -2.767 -39.246 1.00 35.06 441 TRP A C 1
ATOM 3444 O O . TRP A 1 441 ? -19.101 -2.819 -38.053 1.00 35.06 441 TRP A O 1
ATOM 3454 N N . GLY A 1 442 ? -19.740 -3.844 -39.951 1.00 29.58 442 GLY A N 1
ATOM 3455 C CA . GLY A 1 442 ? -19.354 -5.173 -39.508 1.00 29.58 442 GLY A CA 1
ATOM 3456 C C . GLY A 1 442 ? -17.841 -5.177 -39.313 1.00 29.58 442 GLY A C 1
ATOM 3457 O O . GLY A 1 442 ? -17.093 -4.855 -40.235 1.00 29.58 442 GLY A O 1
ATOM 3458 N N . LEU A 1 443 ? -17.385 -5.520 -38.110 1.00 35.19 443 LEU A N 1
ATOM 3459 C CA . LEU A 1 443 ? -15.991 -5.868 -37.847 1.00 35.19 443 LEU A CA 1
ATOM 3460 C C . LEU A 1 443 ? -15.700 -7.227 -38.495 1.00 35.19 443 LEU A C 1
ATOM 3462 O O . LEU A 1 443 ? -15.519 -8.246 -37.843 1.00 35.19 443 LEU A O 1
ATOM 3466 N N . CYS A 1 444 ? -15.692 -7.232 -39.819 1.00 31.89 444 CYS A N 1
ATOM 3467 C CA . CYS A 1 444 ? -15.062 -8.242 -40.639 1.00 31.89 444 CYS A CA 1
ATOM 3468 C C . CYS A 1 444 ? -14.448 -7.469 -41.811 1.00 31.89 444 CYS A C 1
ATOM 3470 O O . CYS A 1 444 ? -15.118 -7.285 -42.814 1.00 31.89 444 CYS A O 1
ATOM 3472 N N . GLU A 1 445 ? -13.259 -6.871 -41.596 1.00 29.84 445 GLU A N 1
ATOM 3473 C CA . GLU A 1 445 ? -12.178 -6.704 -42.603 1.00 29.84 445 GLU A CA 1
ATOM 3474 C C . GLU A 1 445 ? -11.091 -5.645 -42.300 1.00 29.84 445 GLU A C 1
ATOM 3476 O O . GLU A 1 445 ? -10.091 -5.615 -43.017 1.00 29.84 445 GLU A O 1
ATOM 3481 N N . THR A 1 446 ? -11.160 -4.813 -41.254 1.00 34.12 446 THR A N 1
ATOM 3482 C CA . THR A 1 446 ? -10.224 -3.656 -41.150 1.00 34.12 446 THR A CA 1
ATOM 3483 C C . THR A 1 446 ? -9.335 -3.542 -39.908 1.00 34.12 446 THR A C 1
ATOM 3485 O O . THR A 1 446 ? -8.780 -2.475 -39.672 1.00 34.12 446 THR A O 1
ATOM 3488 N N . ALA A 1 447 ? -9.062 -4.640 -39.194 1.00 34.16 447 ALA A N 1
ATOM 3489 C CA . ALA A 1 447 ? -7.918 -4.700 -38.260 1.00 34.16 447 ALA A CA 1
ATOM 3490 C C . ALA A 1 447 ? -6.901 -5.819 -38.569 1.00 34.16 447 ALA A C 1
ATOM 3492 O O . ALA A 1 447 ? -5.733 -5.689 -38.219 1.00 34.16 447 ALA A O 1
ATOM 3493 N N . PHE A 1 448 ? -7.294 -6.867 -39.304 1.00 32.34 448 PHE A N 1
ATOM 3494 C CA . PHE A 1 448 ? -6.399 -7.985 -39.653 1.00 32.34 448 PHE A CA 1
ATOM 3495 C C . PHE A 1 448 ? -6.218 -8.216 -41.168 1.00 32.34 448 PHE A C 1
ATOM 3497 O O . PHE A 1 448 ? -5.165 -8.690 -41.593 1.00 32.34 448 PHE A O 1
ATOM 3504 N N . GLY A 1 449 ? -7.184 -7.829 -42.013 1.00 27.77 449 GLY A N 1
ATOM 3505 C CA . GLY A 1 449 ? -7.221 -8.223 -43.433 1.00 27.77 449 GLY A CA 1
ATOM 3506 C C . GLY A 1 449 ? -6.320 -7.431 -44.389 1.00 27.77 449 GLY A C 1
ATOM 3507 O O . GLY A 1 449 ? -5.809 -7.994 -45.352 1.00 27.77 449 GLY A O 1
ATOM 3508 N N . ARG A 1 450 ? -6.058 -6.141 -44.133 1.00 29.91 450 ARG A N 1
ATOM 3509 C CA . ARG A 1 450 ? -5.227 -5.313 -45.040 1.00 29.91 450 ARG A CA 1
ATOM 3510 C C . ARG A 1 450 ? -3.725 -5.339 -44.743 1.00 29.91 450 ARG A C 1
ATOM 3512 O O . ARG A 1 450 ? -2.948 -4.866 -45.565 1.00 29.91 450 ARG A O 1
ATOM 3519 N N . SER A 1 451 ? -3.311 -5.930 -43.620 1.00 33.72 451 SER A N 1
ATOM 3520 C CA . SER A 1 451 ? -1.892 -6.031 -43.235 1.00 33.72 451 SER A CA 1
ATOM 3521 C C . SER A 1 451 ? -1.278 -7.418 -43.467 1.00 33.72 451 SER A C 1
ATOM 3523 O O . SER A 1 451 ? -0.054 -7.523 -43.541 1.00 33.72 451 SER A O 1
ATOM 3525 N N . PHE A 1 452 ? -2.094 -8.467 -43.633 1.00 33.38 452 PHE A N 1
ATOM 3526 C CA . PHE A 1 452 ? -1.635 -9.865 -43.662 1.00 33.38 452 PHE A CA 1
ATOM 3527 C C . PHE A 1 452 ? -2.041 -10.654 -44.919 1.00 33.38 452 PHE A C 1
ATOM 3529 O O . PHE A 1 452 ? -2.166 -11.876 -44.886 1.00 33.38 452 PHE A O 1
ATOM 3536 N N . GLY A 1 453 ? -2.178 -9.972 -46.056 1.00 29.30 453 GLY A N 1
ATOM 3537 C CA . GLY A 1 453 ? -2.114 -10.603 -47.374 1.00 29.30 453 GLY A CA 1
ATOM 3538 C C . GLY A 1 453 ? -0.698 -10.505 -47.944 1.00 29.30 453 GLY A C 1
ATOM 3539 O O . GLY A 1 453 ? -0.238 -9.405 -48.237 1.00 29.30 453 GLY A O 1
ATOM 3540 N N . GLY A 1 454 ? -0.024 -11.645 -48.102 1.00 34.06 454 GLY A N 1
ATOM 3541 C CA . GLY A 1 454 ? 1.221 -11.764 -48.870 1.00 34.06 454 GLY A CA 1
ATOM 3542 C C . GLY A 1 454 ? 2.524 -11.555 -48.085 1.00 34.06 454 GLY A C 1
ATOM 3543 O O . GLY A 1 454 ? 2.788 -10.477 -47.556 1.00 34.06 454 GLY A O 1
ATOM 3544 N N . GLU A 1 455 ? 3.334 -12.620 -48.104 1.00 31.14 455 GLU A N 1
ATOM 3545 C CA . GLU A 1 455 ? 4.771 -12.726 -47.788 1.00 31.14 455 GLU A CA 1
ATOM 3546 C C . GLU A 1 455 ? 5.197 -12.712 -46.305 1.00 31.14 455 GLU A C 1
ATOM 3548 O O . GLU A 1 455 ? 5.216 -11.713 -45.590 1.00 31.14 455 GLU A O 1
ATOM 3553 N N . ARG A 1 456 ? 5.563 -13.921 -45.853 1.00 36.34 456 ARG A N 1
ATOM 3554 C CA . ARG A 1 456 ? 5.741 -14.376 -44.465 1.00 36.34 456 ARG A CA 1
ATOM 3555 C C . ARG A 1 456 ? 7.131 -14.134 -43.852 1.00 36.34 456 ARG A C 1
ATOM 3557 O O . ARG A 1 456 ? 7.389 -14.678 -42.787 1.00 36.34 456 ARG A O 1
ATOM 3564 N N . SER A 1 457 ? 8.026 -13.354 -44.464 1.00 32.97 457 SER A N 1
ATOM 3565 C CA . SER A 1 457 ? 9.428 -13.293 -43.994 1.00 32.97 457 SER A CA 1
ATOM 3566 C C . SER A 1 457 ? 10.051 -11.899 -43.856 1.00 32.97 457 SER A C 1
ATOM 3568 O O . SER A 1 457 ? 11.104 -11.791 -43.236 1.00 32.97 457 SER A O 1
ATOM 3570 N N . GLU A 1 458 ? 9.422 -10.827 -44.347 1.00 30.88 458 GLU A N 1
ATOM 3571 C CA . GLU A 1 458 ? 10.039 -9.481 -44.352 1.00 30.88 458 GLU A CA 1
ATOM 3572 C C . GLU A 1 458 ? 9.324 -8.438 -43.476 1.00 30.88 458 GLU A C 1
ATOM 3574 O O . GLU A 1 458 ? 9.799 -7.317 -43.334 1.00 30.88 458 GLU A O 1
ATOM 3579 N N . LYS A 1 459 ? 8.195 -8.778 -42.836 1.00 32.75 459 LYS A N 1
ATOM 3580 C CA . LYS A 1 459 ? 7.397 -7.805 -42.058 1.00 32.75 459 LYS A CA 1
ATOM 3581 C C . LYS A 1 459 ? 7.581 -7.868 -40.540 1.00 32.75 459 LYS A C 1
ATOM 3583 O O . LYS A 1 459 ? 7.251 -6.891 -39.870 1.00 32.75 459 LYS A O 1
ATOM 3588 N N . VAL A 1 460 ? 8.182 -8.931 -39.996 1.00 37.44 460 VAL A N 1
ATOM 3589 C CA . VAL A 1 460 ? 8.551 -9.005 -38.562 1.00 37.44 460 VAL A CA 1
ATOM 3590 C C . VAL A 1 460 ? 9.735 -8.075 -38.253 1.00 37.44 460 VAL A C 1
ATOM 3592 O O . VAL A 1 460 ? 9.790 -7.465 -37.188 1.00 37.44 460 VAL A O 1
ATOM 3595 N N . SER A 1 461 ? 10.623 -7.852 -39.228 1.00 32.69 461 SER A N 1
ATOM 3596 C CA . SER A 1 461 ? 11.643 -6.798 -39.171 1.00 32.69 461 SER A CA 1
ATOM 3597 C C . SER A 1 461 ? 11.036 -5.394 -39.256 1.00 32.69 461 SER A C 1
ATOM 3599 O O . SER A 1 461 ? 11.590 -4.480 -38.656 1.00 32.69 461 SER A O 1
ATOM 3601 N N . SER A 1 462 ? 9.879 -5.225 -39.913 1.00 33.81 462 SER A N 1
ATOM 3602 C CA . SER A 1 462 ? 9.200 -3.926 -40.061 1.00 33.81 462 SER A CA 1
ATOM 3603 C C . SER A 1 462 ? 8.431 -3.462 -38.816 1.00 33.81 462 SER A C 1
ATOM 3605 O O . SER A 1 462 ? 8.223 -2.267 -38.630 1.00 33.81 462 SER A O 1
ATOM 3607 N N . LEU A 1 463 ? 8.011 -4.384 -37.939 1.00 36.16 463 LEU A N 1
ATOM 3608 C CA . LEU A 1 463 ? 7.398 -4.032 -36.651 1.00 36.16 463 LEU A CA 1
ATOM 3609 C C . LEU A 1 463 ? 8.484 -3.689 -35.623 1.00 36.16 463 LEU A C 1
ATOM 3611 O O . LEU A 1 463 ? 8.386 -2.678 -34.936 1.00 36.16 463 LEU A O 1
ATOM 3615 N N . GLY A 1 464 ? 9.581 -4.458 -35.615 1.00 34.78 464 GLY A N 1
ATOM 3616 C CA . GLY A 1 464 ? 10.798 -4.119 -34.875 1.00 34.78 464 GLY A CA 1
ATOM 3617 C C . GLY A 1 464 ? 11.458 -2.824 -35.365 1.00 34.78 464 GLY A C 1
ATOM 3618 O O . GLY A 1 464 ? 11.998 -2.076 -34.550 1.00 34.78 464 GLY A O 1
ATOM 3619 N N . SER A 1 465 ? 11.370 -2.509 -36.665 1.00 35.22 465 SER A N 1
ATOM 3620 C CA . SER A 1 465 ? 11.821 -1.227 -37.218 1.00 35.22 465 SER A CA 1
ATOM 3621 C C . SER A 1 465 ? 10.838 -0.097 -36.927 1.00 35.22 465 SER A C 1
ATOM 3623 O O . SER A 1 465 ? 11.293 0.967 -36.563 1.00 35.22 465 SER A O 1
ATOM 3625 N N . LYS A 1 466 ? 9.514 -0.313 -36.949 1.00 36.44 466 LYS A N 1
ATOM 3626 C CA . LYS A 1 466 ? 8.525 0.703 -36.530 1.00 36.44 466 LYS A CA 1
ATOM 3627 C C . LYS A 1 466 ? 8.583 1.021 -35.036 1.00 36.44 466 LYS A C 1
ATOM 3629 O O . LYS A 1 466 ? 8.322 2.157 -34.655 1.00 36.44 466 LYS A O 1
ATOM 3634 N N . ILE A 1 467 ? 8.961 0.054 -34.198 1.00 39.25 467 ILE A N 1
ATOM 3635 C CA . ILE A 1 467 ? 9.240 0.275 -32.772 1.00 39.25 467 ILE A CA 1
ATOM 3636 C C . ILE A 1 467 ? 10.587 1.003 -32.605 1.00 39.25 467 ILE A C 1
ATOM 3638 O O . ILE A 1 467 ? 10.663 1.952 -31.831 1.00 39.25 467 ILE A O 1
ATOM 3642 N N . LYS A 1 468 ? 11.632 0.661 -33.377 1.00 34.62 468 LYS A N 1
ATOM 3643 C CA . LYS A 1 468 ? 12.908 1.411 -33.390 1.00 34.62 468 LYS A CA 1
ATOM 3644 C C . LYS A 1 468 ? 12.778 2.840 -33.936 1.00 34.62 468 LYS A C 1
ATOM 3646 O O . LYS A 1 468 ? 13.366 3.748 -33.358 1.00 34.62 468 LYS A O 1
ATOM 3651 N N . ASP A 1 469 ? 11.971 3.047 -34.970 1.00 36.72 469 ASP A N 1
ATOM 3652 C CA . ASP A 1 469 ? 11.723 4.343 -35.605 1.00 36.72 469 ASP A CA 1
ATOM 3653 C C . ASP A 1 469 ? 10.803 5.218 -34.741 1.00 36.72 469 ASP A C 1
ATOM 3655 O O . ASP A 1 469 ? 11.009 6.426 -34.686 1.00 36.72 469 ASP A O 1
ATOM 3659 N N . LYS A 1 470 ? 9.875 4.640 -33.956 1.00 37.84 470 LYS A N 1
ATOM 3660 C CA . LYS A 1 470 ? 9.142 5.390 -32.913 1.00 37.84 470 LYS A CA 1
ATOM 3661 C C . LYS A 1 470 ? 10.020 5.779 -31.717 1.00 37.84 470 LYS A C 1
ATOM 3663 O O . LYS A 1 470 ? 9.794 6.823 -31.119 1.00 37.84 470 LYS A O 1
ATOM 3668 N N . PHE A 1 471 ? 11.058 5.002 -31.390 1.00 37.09 471 PHE A N 1
ATOM 3669 C CA . PHE A 1 471 ? 12.006 5.347 -30.317 1.00 37.09 471 PHE A CA 1
ATOM 3670 C C . PHE A 1 471 ? 13.146 6.290 -30.755 1.00 37.09 471 PHE A C 1
ATOM 3672 O O . PHE A 1 471 ? 13.781 6.903 -29.892 1.00 37.09 471 PHE A O 1
ATOM 3679 N N . GLN A 1 472 ? 13.394 6.453 -32.061 1.00 34.75 472 GLN A N 1
ATOM 3680 C CA . GLN A 1 472 ? 14.391 7.391 -32.611 1.00 34.75 472 GLN A CA 1
ATOM 3681 C C . GLN A 1 472 ? 13.793 8.584 -33.377 1.00 34.75 472 GLN A C 1
ATOM 3683 O O . GLN A 1 472 ? 14.517 9.529 -33.684 1.00 34.75 472 GLN A O 1
ATOM 3688 N N . GLY A 1 473 ? 12.481 8.594 -33.618 1.00 32.47 473 GLY A N 1
ATOM 3689 C CA . GLY A 1 473 ? 11.791 9.583 -34.444 1.00 32.47 473 GLY A CA 1
ATOM 3690 C C . GLY A 1 473 ? 10.626 10.284 -33.751 1.00 32.47 473 GLY A C 1
ATOM 3691 O O . GLY A 1 473 ? 9.630 10.573 -34.397 1.00 32.47 473 GLY A O 1
ATOM 3692 N N . GLU A 1 474 ? 10.717 10.582 -32.454 1.00 35.44 474 GLU A N 1
ATOM 3693 C CA . GLU A 1 474 ? 9.719 11.424 -31.774 1.00 35.44 474 GLU A CA 1
ATOM 3694 C C . GLU A 1 474 ? 10.364 12.649 -31.114 1.00 35.44 474 GLU A C 1
ATOM 3696 O O . GLU A 1 474 ? 10.512 12.773 -29.899 1.00 35.44 474 GLU A O 1
ATOM 3701 N N . ARG A 1 475 ? 10.734 13.595 -31.981 1.00 31.44 475 ARG A N 1
ATOM 3702 C CA . ARG A 1 475 ? 10.122 14.933 -31.994 1.00 31.44 475 ARG A CA 1
ATOM 3703 C C . ARG A 1 475 ? 9.790 15.235 -33.458 1.00 31.44 475 ARG A C 1
ATOM 3705 O O . ARG A 1 475 ? 10.652 15.602 -34.241 1.00 31.44 475 ARG A O 1
ATOM 3712 N N . SER A 1 476 ? 8.559 15.031 -33.897 1.00 29.47 476 SER A N 1
ATOM 3713 C CA . SER A 1 476 ? 7.474 15.964 -33.602 1.00 29.47 476 SER A CA 1
ATOM 3714 C C . SER A 1 476 ? 6.124 15.295 -33.879 1.00 29.47 476 SER A C 1
ATOM 3716 O O . SER A 1 476 ? 5.848 14.885 -35.001 1.00 29.47 476 SER A O 1
ATOM 3718 N N . GLY A 1 477 ? 5.301 15.169 -32.836 1.00 36.69 477 GLY A N 1
ATOM 3719 C CA . GLY A 1 477 ? 3.941 14.635 -32.915 1.00 36.69 477 GLY A CA 1
ATOM 3720 C C . GLY A 1 477 ? 2.865 15.715 -33.029 1.00 36.69 477 GLY A C 1
ATOM 3721 O O . GLY A 1 477 ? 3.167 16.902 -33.178 1.00 36.69 477 GLY A O 1
ATOM 3722 N N . GLY A 1 478 ? 1.609 15.302 -32.851 1.00 33.34 478 GLY A N 1
ATOM 3723 C CA . GLY A 1 478 ? 0.558 16.197 -32.370 1.00 33.34 478 GLY A CA 1
ATOM 3724 C C . GLY A 1 478 ? -0.868 15.815 -32.755 1.00 33.34 478 GLY A C 1
ATOM 3725 O O . GLY A 1 478 ? -1.211 15.786 -33.931 1.00 33.34 478 GLY A O 1
ATOM 3726 N N . MET A 1 479 ? -1.691 15.623 -31.722 1.00 33.50 479 MET A N 1
ATOM 3727 C CA . MET A 1 479 ? -3.151 15.758 -31.713 1.00 33.50 479 MET A CA 1
ATOM 3728 C C . MET A 1 479 ? -3.677 16.920 -32.574 1.00 33.50 479 MET A C 1
ATOM 3730 O O . MET A 1 479 ? -3.055 17.978 -32.669 1.00 33.50 479 MET A O 1
ATOM 3734 N N . SER A 1 480 ? -4.923 16.781 -33.024 1.00 34.34 480 SER A N 1
ATOM 3735 C CA . SER A 1 480 ? -5.876 17.887 -33.164 1.00 34.34 480 SER A CA 1
ATOM 3736 C C . SER A 1 480 ? -7.266 17.314 -32.762 1.00 34.34 480 SER A C 1
ATOM 3738 O O . SER A 1 480 ? -7.578 16.183 -33.118 1.00 34.34 480 SER A O 1
ATOM 3740 N N . MET A 1 481 ? -8.154 17.898 -31.938 1.00 34.62 481 MET A N 1
ATOM 3741 C CA . MET A 1 481 ? -8.457 19.308 -31.667 1.00 34.62 481 MET A CA 1
ATOM 3742 C C . MET A 1 481 ? -8.091 20.153 -32.866 1.00 34.62 481 MET A C 1
ATOM 3744 O O . MET A 1 481 ? -6.988 20.675 -32.906 1.00 34.62 481 MET A O 1
ATOM 3748 N N . ASN A 1 482 ? -8.982 20.195 -33.862 1.00 43.56 482 ASN A N 1
ATOM 3749 C CA . ASN A 1 482 ? -8.726 20.857 -35.138 1.00 43.56 482 ASN A CA 1
ATOM 3750 C C . ASN A 1 482 ? -8.361 22.328 -34.915 1.00 43.56 482 ASN A C 1
ATOM 3752 O O . ASN A 1 482 ? -9.218 23.206 -34.845 1.00 43.56 482 ASN A O 1
ATOM 3756 N N . THR A 1 483 ? -7.058 22.566 -34.804 1.00 35.91 483 THR A N 1
ATOM 3757 C CA . THR A 1 483 ? -6.406 23.856 -34.922 1.00 35.91 483 THR A CA 1
ATOM 3758 C C . THR A 1 483 ? -6.694 24.355 -36.338 1.00 35.91 483 THR A C 1
ATOM 3760 O O . THR A 1 483 ? -6.477 23.585 -37.277 1.00 35.91 483 THR A O 1
ATOM 3763 N N . PRO A 1 484 ? -7.204 25.585 -36.523 1.00 45.78 484 PRO A N 1
ATOM 3764 C CA . PRO A 1 484 ? -7.410 26.171 -37.846 1.00 45.78 484 PRO A CA 1
ATOM 3765 C C . PRO A 1 484 ? -6.189 25.920 -38.736 1.00 45.78 484 PRO A C 1
ATOM 3767 O O . PRO A 1 484 ? -5.062 26.134 -38.286 1.00 45.78 484 PRO A O 1
ATOM 3770 N N . SER A 1 485 ? -6.394 25.431 -39.963 1.00 52.56 485 SER A N 1
ATOM 3771 C CA . SER A 1 485 ? -5.321 25.113 -40.926 1.00 52.56 485 SER A CA 1
ATOM 3772 C C . SER A 1 485 ? -4.314 26.255 -41.050 1.00 52.56 485 SER A C 1
ATOM 3774 O O . SER A 1 485 ? -3.106 26.034 -41.047 1.00 52.56 485 SER A O 1
ATOM 3776 N N . ASP A 1 486 ? -4.826 27.478 -40.995 1.00 44.25 486 ASP A N 1
ATOM 3777 C CA . ASP A 1 486 ? -4.074 28.720 -41.096 1.00 44.25 486 ASP A CA 1
ATOM 3778 C C . ASP A 1 486 ? -3.085 28.901 -39.924 1.00 44.25 486 ASP A C 1
ATOM 3780 O O . ASP A 1 486 ? -1.998 29.434 -40.120 1.00 44.25 486 ASP A O 1
ATOM 3784 N N . LEU A 1 487 ? -3.408 28.395 -38.722 1.00 45.59 487 LEU A N 1
ATOM 3785 C CA . LEU A 1 487 ? -2.544 28.424 -37.528 1.00 45.59 487 LEU A CA 1
ATOM 3786 C C . LEU A 1 487 ? -1.466 27.325 -37.531 1.00 45.59 487 LEU A C 1
ATOM 3788 O O . LEU A 1 487 ? -0.409 27.477 -36.912 1.00 45.59 487 LEU A O 1
ATOM 3792 N N . VAL A 1 488 ? -1.730 26.202 -38.206 1.00 53.09 488 VAL A N 1
ATOM 3793 C CA . VAL A 1 488 ? -0.767 25.100 -38.373 1.00 53.09 488 VAL A CA 1
ATOM 3794 C C . VAL A 1 488 ? 0.232 25.435 -39.478 1.00 53.09 488 VAL A C 1
ATOM 3796 O O . VAL A 1 488 ? 1.429 25.200 -39.316 1.00 53.09 488 VAL A O 1
ATOM 3799 N N . GLU A 1 489 ? -0.237 26.046 -40.565 1.00 53.88 489 GLU A N 1
ATOM 3800 C CA . GLU A 1 489 ? 0.605 26.541 -41.656 1.00 53.88 489 GLU A CA 1
ATOM 3801 C C . GLU A 1 489 ? 1.410 27.784 -41.256 1.00 53.88 489 GLU A C 1
ATOM 3803 O O . GLU A 1 489 ? 2.543 27.946 -41.713 1.00 53.88 489 GLU A O 1
ATOM 3808 N N . SER A 1 490 ? 0.896 28.609 -40.333 1.00 48.78 490 SER A N 1
ATOM 3809 C CA . SER A 1 490 ? 1.645 29.724 -39.740 1.00 48.78 490 SER A CA 1
ATOM 3810 C C . SER A 1 490 ? 2.649 29.296 -38.665 1.00 48.78 490 SER A C 1
ATOM 3812 O O . SER A 1 490 ? 3.346 30.147 -38.107 1.00 48.78 490 SER A O 1
ATOM 3814 N N . ARG A 1 491 ? 2.710 28.006 -38.301 1.00 46.12 491 ARG A N 1
ATOM 3815 C CA . ARG A 1 491 ? 3.598 27.539 -37.234 1.00 46.12 491 ARG A CA 1
ATOM 3816 C C . ARG A 1 491 ? 5.054 27.637 -37.709 1.00 46.12 491 ARG A C 1
ATOM 3818 O O . ARG A 1 491 ? 5.385 27.080 -38.758 1.00 46.12 491 ARG A O 1
ATOM 3825 N N . PRO A 1 492 ? 5.946 28.301 -36.951 1.00 52.16 492 PRO A N 1
ATOM 3826 C CA . PRO A 1 492 ? 7.342 28.401 -37.342 1.00 52.16 492 PRO A CA 1
ATOM 3827 C C . PRO A 1 492 ? 7.946 26.998 -37.449 1.00 52.16 492 PRO A C 1
ATOM 3829 O O . PRO A 1 492 ? 7.961 26.232 -36.483 1.00 52.16 492 PRO A O 1
ATOM 3832 N N . LYS A 1 493 ? 8.403 26.643 -38.653 1.00 64.06 493 LYS A N 1
ATOM 3833 C CA . LYS A 1 493 ? 9.046 25.355 -38.920 1.00 64.06 493 LYS A CA 1
ATOM 3834 C C . LYS A 1 493 ? 10.408 25.331 -38.234 1.00 64.06 493 LYS A C 1
ATOM 3836 O O . LYS A 1 493 ? 11.157 26.303 -38.305 1.00 64.06 493 LYS A O 1
ATOM 3841 N N . ILE A 1 494 ? 10.740 24.211 -37.595 1.00 65.25 494 ILE A N 1
ATOM 3842 C CA . ILE A 1 494 ? 12.087 23.986 -37.065 1.00 65.25 494 ILE A CA 1
ATOM 3843 C C . ILE A 1 494 ? 13.016 23.835 -38.270 1.00 65.25 494 ILE A C 1
ATOM 3845 O O . ILE A 1 494 ? 12.930 22.855 -39.004 1.00 65.25 494 ILE A O 1
ATOM 3849 N N . LEU A 1 495 ? 13.861 24.839 -38.488 1.00 64.56 495 LEU A N 1
ATOM 3850 C CA . LEU A 1 495 ? 14.728 24.924 -39.664 1.00 64.56 495 LEU A CA 1
ATOM 3851 C C . LEU A 1 495 ? 15.877 23.900 -39.628 1.00 64.56 495 LEU A C 1
ATOM 3853 O O . LEU A 1 495 ? 16.353 23.501 -40.685 1.00 64.56 495 LEU A O 1
ATOM 3857 N N . ASP A 1 496 ? 16.280 23.446 -38.434 1.00 73.19 496 ASP A N 1
ATOM 3858 C CA . ASP A 1 496 ? 17.330 22.435 -38.236 1.00 73.19 496 ASP A CA 1
ATOM 3859 C C . ASP A 1 496 ? 16.904 21.362 -37.206 1.00 73.19 496 ASP A C 1
ATOM 3861 O O . ASP A 1 496 ? 17.087 21.533 -35.993 1.00 73.19 496 ASP A O 1
ATOM 3865 N N . PRO A 1 497 ? 16.311 20.244 -37.664 1.00 72.62 497 PRO A N 1
ATOM 3866 C CA . PRO A 1 497 ? 15.910 19.133 -36.800 1.00 72.62 497 PRO A CA 1
ATOM 3867 C C . PRO A 1 497 ? 17.082 18.453 -36.076 1.00 72.62 497 PRO A C 1
ATOM 3869 O O . PRO A 1 497 ? 16.911 17.981 -34.952 1.00 72.62 497 PRO A O 1
ATOM 3872 N N . SER A 1 498 ? 18.274 18.435 -36.684 1.00 74.00 498 SER A N 1
ATOM 3873 C CA . SER A 1 498 ? 19.452 17.754 -36.133 1.00 74.00 498 SER A CA 1
ATOM 3874 C C . SER A 1 498 ? 19.983 18.464 -34.885 1.00 74.00 498 SER A C 1
ATOM 3876 O O . SER A 1 498 ? 20.226 17.834 -33.855 1.00 74.00 498 SER A O 1
ATOM 3878 N N . ALA A 1 499 ? 20.032 19.796 -34.926 1.00 70.62 499 ALA A N 1
ATOM 3879 C CA . ALA A 1 499 ? 20.385 20.637 -33.789 1.00 70.62 499 ALA A CA 1
ATOM 3880 C C . ALA A 1 499 ? 19.407 20.499 -32.610 1.00 70.62 499 ALA A C 1
ATOM 3882 O O . ALA A 1 499 ? 19.811 20.554 -31.448 1.00 70.62 499 ALA A O 1
ATOM 3883 N N . MET A 1 500 ? 18.115 20.323 -32.897 1.00 77.31 500 MET A N 1
ATOM 3884 C CA . MET A 1 500 ? 17.092 20.136 -31.864 1.00 77.31 500 MET A CA 1
ATOM 3885 C C . MET A 1 500 ? 17.168 18.743 -31.221 1.00 77.31 500 MET A C 1
ATOM 3887 O O . MET A 1 500 ? 16.849 18.583 -30.039 1.00 77.31 500 MET A O 1
ATOM 3891 N N . GLN A 1 501 ? 17.600 17.739 -31.985 1.00 77.69 501 GLN A N 1
ATOM 3892 C CA . GLN A 1 501 ? 17.821 16.384 -31.491 1.00 77.69 501 GLN A CA 1
ATOM 3893 C C . GLN A 1 501 ? 19.055 16.307 -30.576 1.00 77.69 501 GLN A C 1
ATOM 3895 O O . GLN A 1 501 ? 18.949 15.726 -29.498 1.00 77.69 501 GLN A O 1
ATOM 3900 N N . ASP A 1 502 ? 20.156 16.990 -30.914 1.00 79.38 502 ASP A N 1
ATOM 3901 C CA . ASP A 1 502 ? 21.328 17.147 -30.028 1.00 79.38 502 ASP A CA 1
ATOM 3902 C C . ASP A 1 502 ? 20.944 17.784 -28.677 1.00 79.38 502 ASP A C 1
ATOM 3904 O O . ASP A 1 502 ? 21.263 17.261 -27.607 1.00 79.38 502 ASP A O 1
ATOM 3908 N N . LEU A 1 503 ? 20.158 18.866 -28.705 1.00 79.94 503 LEU A N 1
ATOM 3909 C CA . LEU A 1 503 ? 19.664 19.521 -27.490 1.00 79.94 503 LEU A CA 1
ATOM 3910 C C . LEU A 1 503 ? 18.781 18.585 -26.638 1.00 79.94 503 LEU A C 1
ATOM 3912 O O . LEU A 1 503 ? 18.869 18.564 -25.406 1.00 79.94 503 LEU A O 1
ATOM 3916 N N . LEU A 1 504 ? 17.937 17.772 -27.279 1.00 78.69 504 LEU A N 1
ATOM 3917 C CA . LEU A 1 504 ? 17.125 16.763 -26.596 1.00 78.69 504 LEU A CA 1
ATOM 3918 C C . LEU A 1 504 ? 17.983 15.669 -25.942 1.00 78.69 504 LEU A C 1
ATOM 3920 O O . LEU A 1 504 ? 17.682 15.226 -24.833 1.00 78.69 504 LEU A O 1
ATOM 3924 N N . GLU A 1 505 ? 19.043 15.218 -26.602 1.00 82.25 505 GLU A N 1
ATOM 3925 C CA . GLU A 1 505 ? 19.951 14.222 -26.036 1.00 82.25 505 GLU A CA 1
ATOM 3926 C C . GLU A 1 505 ? 20.706 14.778 -24.827 1.00 82.25 505 GLU A C 1
ATOM 3928 O O . GLU A 1 505 ? 20.720 14.135 -23.773 1.00 82.25 505 GLU A O 1
ATOM 3933 N N . LYS A 1 506 ? 21.224 16.008 -24.923 1.00 80.75 506 LYS A N 1
ATOM 3934 C CA . LYS A 1 506 ? 21.881 16.708 -23.808 1.00 80.75 506 LYS A CA 1
ATOM 3935 C C . LYS A 1 506 ? 20.960 16.860 -22.597 1.00 80.75 506 LYS A C 1
ATOM 3937 O O . LYS A 1 506 ? 21.348 16.509 -21.485 1.00 80.75 506 LYS A O 1
ATOM 3942 N N . THR A 1 507 ? 19.712 17.287 -22.797 1.00 81.25 507 THR A N 1
ATOM 3943 C CA . THR A 1 507 ? 18.732 17.406 -21.695 1.00 81.25 507 THR A CA 1
ATOM 3944 C C . THR A 1 507 ? 18.381 16.048 -21.069 1.00 81.25 507 THR A C 1
ATOM 3946 O O . THR A 1 507 ? 18.283 15.934 -19.846 1.00 81.25 507 THR A O 1
ATOM 3949 N N . ARG A 1 508 ? 18.282 14.973 -21.865 1.00 81.31 508 ARG A N 1
ATOM 3950 C CA . ARG A 1 508 ? 18.084 13.601 -21.353 1.00 81.31 508 ARG A CA 1
ATOM 3951 C C . ARG A 1 508 ? 19.281 13.091 -20.548 1.00 81.31 508 ARG A C 1
ATOM 3953 O O . ARG A 1 508 ? 19.078 12.394 -19.554 1.00 81.31 508 ARG A O 1
ATOM 3960 N N . LEU A 1 509 ? 20.510 13.411 -20.957 1.00 79.06 509 LEU A N 1
ATOM 3961 C CA . LEU A 1 509 ? 21.722 13.041 -20.218 1.00 79.06 509 LEU A CA 1
ATOM 3962 C C . LEU A 1 509 ? 21.745 13.681 -18.826 1.00 79.06 509 LEU A C 1
ATOM 3964 O O . LEU A 1 509 ? 22.015 12.984 -17.847 1.00 79.06 509 LEU A O 1
ATOM 3968 N N . VAL A 1 510 ? 21.375 14.960 -18.727 1.00 75.94 510 VAL A N 1
ATOM 3969 C CA . VAL A 1 510 ? 21.237 15.673 -17.446 1.00 75.94 510 VAL A CA 1
ATOM 3970 C C . VAL A 1 510 ? 20.200 14.992 -16.556 1.00 75.94 510 VAL A C 1
ATOM 3972 O O . VAL A 1 510 ? 20.502 14.658 -15.412 1.00 75.94 510 VAL A O 1
ATOM 3975 N N . ALA A 1 511 ? 19.010 14.700 -17.090 1.00 72.06 511 ALA A N 1
ATOM 3976 C CA . ALA A 1 511 ? 17.952 14.033 -16.334 1.00 72.06 511 ALA A CA 1
ATOM 3977 C C . ALA A 1 511 ? 18.404 12.670 -15.771 1.00 72.06 511 ALA A C 1
ATOM 3979 O O . ALA A 1 511 ? 18.175 12.377 -14.598 1.00 72.06 511 ALA A O 1
ATOM 3980 N N . ARG A 1 512 ? 19.115 11.856 -16.567 1.00 75.69 512 ARG A N 1
ATOM 3981 C CA . ARG A 1 512 ? 19.668 10.564 -16.111 1.00 75.69 512 ARG A CA 1
ATOM 3982 C C . ARG A 1 512 ? 20.752 10.731 -15.046 1.00 75.69 512 ARG A C 1
ATOM 3984 O O . ARG A 1 512 ? 20.823 9.928 -14.117 1.00 75.69 512 ARG A O 1
ATOM 3991 N N . ALA A 1 513 ? 21.608 11.744 -15.180 1.00 68.81 513 ALA A N 1
ATOM 3992 C CA . ALA A 1 513 ? 22.675 12.011 -14.219 1.00 68.81 513 ALA A CA 1
ATOM 3993 C C . ALA A 1 513 ? 22.128 12.389 -12.830 1.00 68.81 513 ALA A C 1
ATOM 3995 O O . ALA A 1 513 ? 22.720 11.998 -11.823 1.00 68.81 513 ALA A O 1
ATOM 3996 N N . LEU A 1 514 ? 20.982 13.077 -12.777 1.00 65.88 514 LEU A N 1
ATOM 3997 C CA . LEU A 1 514 ? 20.274 13.397 -11.533 1.00 65.88 514 LEU A CA 1
ATOM 3998 C C . LEU A 1 514 ? 19.530 12.179 -10.963 1.00 65.88 514 LEU A C 1
ATOM 4000 O O . LEU A 1 514 ? 19.637 11.894 -9.774 1.00 65.88 514 LEU A O 1
ATOM 4004 N N . GLN A 1 515 ? 18.834 11.412 -11.811 1.00 65.19 515 GLN A N 1
ATOM 4005 C CA . GLN A 1 515 ? 18.052 10.236 -11.393 1.00 65.19 515 GLN A CA 1
ATOM 4006 C C . GLN A 1 515 ? 18.909 9.093 -10.824 1.00 65.19 515 GLN A C 1
ATOM 4008 O O . GLN A 1 515 ? 18.437 8.311 -10.003 1.00 65.19 515 GLN A O 1
ATOM 4013 N N . ASN A 1 516 ? 20.178 8.990 -11.229 1.00 57.00 516 ASN A N 1
ATOM 4014 C CA . ASN A 1 516 ? 21.092 7.943 -10.765 1.00 57.00 516 ASN A CA 1
ATOM 4015 C C . ASN A 1 516 ? 21.701 8.192 -9.370 1.00 57.00 516 ASN A C 1
ATOM 4017 O O . ASN A 1 516 ? 22.514 7.383 -8.909 1.00 57.00 516 ASN A O 1
ATOM 4021 N N . ARG A 1 517 ? 21.328 9.269 -8.665 1.00 56.78 517 ARG A N 1
ATOM 4022 C CA . ARG A 1 517 ? 21.744 9.481 -7.271 1.00 56.78 517 ARG A CA 1
ATOM 4023 C C . ARG A 1 517 ? 20.940 8.578 -6.331 1.00 56.78 517 ARG A C 1
ATOM 4025 O O . ARG A 1 517 ? 19.831 8.898 -5.925 1.00 56.78 517 ARG A O 1
ATOM 4032 N N . LYS A 1 518 ? 21.524 7.427 -5.980 1.00 44.34 518 LYS A N 1
ATOM 4033 C CA . LYS A 1 518 ? 20.995 6.501 -4.958 1.00 44.34 518 LYS A CA 1
ATOM 4034 C C . LYS A 1 518 ? 21.263 6.948 -3.518 1.00 44.34 518 LYS A C 1
ATOM 4036 O O . LYS A 1 518 ? 20.596 6.447 -2.619 1.00 44.34 518 LYS A O 1
ATOM 4041 N N . ASP A 1 519 ? 22.184 7.887 -3.307 1.00 50.88 519 ASP A N 1
ATOM 4042 C CA . ASP A 1 519 ? 22.476 8.447 -1.989 1.00 50.88 519 ASP A CA 1
ATOM 4043 C C . ASP A 1 519 ? 21.842 9.826 -1.825 1.00 50.88 519 ASP A C 1
ATOM 4045 O O . ASP A 1 519 ? 22.093 10.742 -2.610 1.00 50.88 519 ASP A O 1
ATOM 4049 N N . ARG A 1 520 ? 21.064 9.982 -0.747 1.00 52.78 520 ARG A N 1
ATOM 4050 C CA . ARG A 1 520 ? 20.533 11.258 -0.240 1.00 52.78 520 ARG A CA 1
ATOM 4051 C C . ARG A 1 520 ? 21.657 12.109 0.385 1.00 52.78 520 ARG A C 1
ATOM 4053 O O . ARG A 1 520 ? 21.523 12.564 1.515 1.00 52.78 520 ARG A O 1
ATOM 4060 N N . GLY A 1 521 ? 22.810 12.243 -0.273 1.00 58.75 521 GLY A N 1
ATOM 4061 C CA . GLY A 1 521 ? 23.948 13.070 0.163 1.00 58.75 521 GLY A CA 1
ATOM 4062 C C . GLY A 1 521 ? 23.743 14.561 -0.138 1.00 58.75 521 GLY A C 1
ATOM 4063 O O . GLY A 1 521 ? 22.775 14.919 -0.805 1.00 58.75 521 GLY A O 1
ATOM 4064 N N . ALA A 1 522 ? 24.619 15.436 0.372 1.00 61.28 522 ALA A N 1
ATOM 4065 C CA . ALA A 1 522 ? 24.632 16.850 -0.023 1.00 61.28 522 ALA A CA 1
ATOM 4066 C C . ALA A 1 522 ? 24.898 16.972 -1.539 1.00 61.28 522 ALA A C 1
ATOM 4068 O O . ALA A 1 522 ? 25.554 16.085 -2.105 1.00 61.28 522 ALA A O 1
ATOM 4069 N N . PRO A 1 523 ? 24.415 18.027 -2.220 1.00 68.75 523 PRO A N 1
ATOM 4070 C CA . PRO A 1 523 ? 24.649 18.177 -3.643 1.00 68.75 523 PRO A CA 1
ATOM 4071 C C . PRO A 1 523 ? 26.144 18.269 -3.937 1.00 68.75 523 PRO A C 1
ATOM 4073 O O . PRO A 1 523 ? 26.836 19.172 -3.473 1.00 68.75 523 PRO A O 1
ATOM 4076 N N . ASP A 1 524 ? 26.649 17.349 -4.755 1.00 79.62 524 ASP A N 1
ATOM 4077 C CA . ASP A 1 524 ? 28.000 17.467 -5.302 1.00 79.62 524 ASP A CA 1
ATOM 4078 C C . ASP A 1 524 ? 27.998 18.517 -6.423 1.00 79.62 524 ASP A C 1
ATOM 4080 O O . ASP A 1 524 ? 27.838 18.197 -7.609 1.00 79.62 524 ASP A O 1
ATOM 4084 N N . TYR A 1 525 ? 28.104 19.788 -6.025 1.00 83.62 525 TYR A N 1
ATOM 4085 C CA . TYR A 1 525 ? 28.159 20.931 -6.934 1.00 83.62 525 TYR A CA 1
ATOM 4086 C C . TYR A 1 525 ? 29.394 20.888 -7.844 1.00 83.62 525 TYR A C 1
ATOM 4088 O O . TYR A 1 525 ? 29.333 21.394 -8.959 1.00 83.62 525 TYR A O 1
ATOM 4096 N N . ALA A 1 526 ? 30.490 20.239 -7.435 1.00 83.25 526 ALA A N 1
ATOM 4097 C CA . ALA A 1 526 ? 31.683 20.096 -8.269 1.00 83.25 526 ALA A CA 1
ATOM 4098 C C . ALA A 1 526 ? 31.430 19.142 -9.446 1.00 83.25 526 ALA A C 1
ATOM 4100 O O . ALA A 1 526 ? 31.734 19.459 -10.601 1.00 83.25 526 ALA A O 1
ATOM 4101 N N . LYS A 1 527 ? 30.808 17.990 -9.178 1.00 82.12 527 LYS A N 1
ATOM 4102 C CA . LYS A 1 527 ? 30.392 17.047 -10.222 1.00 82.12 527 LYS A CA 1
ATOM 4103 C C . LYS A 1 527 ? 29.298 17.625 -11.111 1.00 82.12 527 LYS A C 1
ATOM 4105 O O . LYS A 1 527 ? 29.329 17.400 -12.320 1.00 82.12 527 LYS A O 1
ATOM 4110 N N . LEU A 1 528 ? 28.360 18.372 -10.526 1.00 83.50 528 LEU A N 1
ATOM 4111 C CA . LEU A 1 528 ? 27.324 19.071 -11.279 1.00 83.50 528 LEU A CA 1
ATOM 4112 C C . LEU A 1 528 ? 27.966 20.078 -12.235 1.00 83.50 528 LEU A C 1
ATOM 4114 O O . LEU A 1 528 ? 27.788 19.943 -13.439 1.00 83.50 528 LEU A O 1
ATOM 4118 N N . SER A 1 529 ? 28.801 20.995 -11.743 1.00 87.62 529 SER A N 1
ATOM 4119 C CA . SER A 1 529 ? 29.493 21.975 -12.585 1.00 87.62 529 SER A CA 1
ATOM 4120 C C . SER A 1 529 ? 30.323 21.326 -13.688 1.00 87.62 529 SER A C 1
ATOM 4122 O O . SER A 1 529 ? 30.321 21.832 -14.806 1.00 87.62 529 SER A O 1
ATOM 4124 N N . ARG A 1 530 ? 30.976 20.184 -13.431 1.00 87.12 530 ARG A N 1
ATOM 4125 C CA . ARG A 1 530 ? 31.721 19.451 -14.466 1.00 87.12 530 ARG A CA 1
ATOM 4126 C C . ARG A 1 530 ? 30.818 18.863 -15.550 1.00 87.12 530 ARG A C 1
ATOM 4128 O O . ARG A 1 530 ? 31.112 19.037 -16.724 1.00 87.12 530 ARG A O 1
ATOM 4135 N N . LEU A 1 531 ? 29.693 18.257 -15.176 1.00 83.50 531 LEU A N 1
ATOM 4136 C CA . LEU A 1 531 ? 28.702 17.781 -16.145 1.00 83.50 531 LEU A CA 1
ATOM 4137 C C . LEU A 1 531 ? 28.135 18.935 -16.987 1.00 83.50 531 LEU A C 1
ATOM 4139 O O . LEU A 1 531 ? 27.995 18.801 -18.199 1.00 83.50 531 LEU A O 1
ATOM 4143 N N . LEU A 1 532 ? 27.816 20.065 -16.348 1.00 83.38 532 LEU A N 1
ATOM 4144 C CA . LEU A 1 532 ? 27.330 21.263 -17.036 1.00 83.38 532 LEU A CA 1
ATOM 4145 C C . LEU A 1 532 ? 28.369 21.771 -18.042 1.00 83.38 532 LEU A C 1
ATOM 4147 O O . LEU A 1 532 ? 28.022 22.039 -19.186 1.00 83.38 532 LEU A O 1
ATOM 4151 N N . CYS A 1 533 ? 29.632 21.830 -17.621 1.00 87.00 533 CYS A N 1
ATOM 4152 C CA . CYS A 1 533 ? 30.781 22.250 -18.420 1.00 87.00 533 CYS A CA 1
ATOM 4153 C C . CYS A 1 533 ? 30.953 21.393 -19.683 1.00 87.00 533 CYS A C 1
ATOM 4155 O O . CYS A 1 533 ? 31.050 21.934 -20.786 1.00 87.00 533 CYS A O 1
ATOM 4157 N N . ASP A 1 534 ? 30.898 20.066 -19.535 1.00 84.25 534 ASP A N 1
ATOM 4158 C CA . ASP A 1 534 ? 31.024 19.121 -20.650 1.00 84.25 534 ASP A CA 1
ATOM 4159 C C . ASP A 1 534 ? 29.865 19.261 -21.655 1.00 84.25 534 ASP A C 1
ATOM 4161 O O . ASP A 1 534 ? 30.065 19.168 -22.866 1.00 84.25 534 ASP A O 1
ATOM 4165 N N . LEU A 1 535 ? 28.646 19.519 -21.169 1.00 81.88 535 LEU A N 1
ATOM 4166 C CA . LEU A 1 535 ? 27.448 19.630 -22.007 1.00 81.88 535 LEU A CA 1
ATOM 4167 C C . LEU A 1 535 ? 27.332 20.971 -22.733 1.00 81.88 535 LEU A C 1
ATOM 4169 O O . LEU A 1 535 ? 26.878 21.006 -23.880 1.00 81.88 535 LEU A O 1
ATOM 4173 N N . SER A 1 536 ? 27.696 22.066 -22.063 1.00 80.44 536 SER A N 1
ATOM 4174 C CA . SER A 1 536 ? 27.585 23.421 -22.605 1.00 80.44 536 SER A CA 1
ATOM 4175 C C . SER A 1 536 ? 28.816 23.864 -23.386 1.00 80.44 536 SER A C 1
ATOM 4177 O O . SER A 1 536 ? 28.825 24.976 -23.910 1.00 80.44 536 SER A O 1
ATOM 4179 N N . ALA A 1 537 ? 29.875 23.049 -23.409 1.00 83.44 537 ALA A N 1
ATOM 4180 C CA . ALA A 1 537 ? 31.163 23.420 -23.978 1.00 83.44 537 ALA A CA 1
ATOM 4181 C C . ALA A 1 537 ? 31.623 24.830 -23.510 1.00 83.44 537 ALA A C 1
ATOM 4183 O O . ALA A 1 537 ? 32.169 25.616 -24.287 1.00 83.44 537 ALA A O 1
ATOM 4184 N N . ALA A 1 538 ? 31.410 25.151 -22.224 1.00 86.69 538 ALA A N 1
ATOM 4185 C CA . ALA A 1 538 ? 31.803 26.421 -21.615 1.00 86.69 538 ALA A CA 1
ATOM 4186 C C . ALA A 1 538 ? 32.336 26.234 -20.188 1.00 86.69 538 ALA A C 1
ATOM 4188 O O . ALA A 1 538 ? 31.998 25.266 -19.517 1.00 86.69 538 ALA A O 1
ATOM 4189 N N . ASN A 1 539 ? 33.114 27.201 -19.701 1.00 89.06 539 ASN A N 1
ATOM 4190 C CA . ASN A 1 539 ? 33.456 27.289 -18.284 1.00 89.06 539 ASN A CA 1
ATOM 4191 C C . ASN A 1 539 ? 32.192 27.623 -17.488 1.00 89.06 539 ASN A C 1
ATOM 4193 O O . ASN A 1 539 ? 31.488 28.568 -17.842 1.00 89.06 539 ASN A O 1
ATOM 4197 N N . VAL A 1 540 ? 31.928 26.884 -16.413 1.00 91.00 540 VAL A N 1
ATOM 4198 C CA . VAL A 1 540 ? 30.694 26.993 -15.625 1.00 91.00 540 VAL A CA 1
ATOM 4199 C C . VAL A 1 540 ? 31.000 27.427 -14.201 1.00 91.00 540 VAL A C 1
ATOM 4201 O O . VAL A 1 540 ? 31.905 26.887 -13.565 1.00 91.00 540 VAL A O 1
ATOM 4204 N N . TYR A 1 541 ? 30.190 28.349 -13.685 1.00 92.00 541 TYR A N 1
ATOM 4205 C CA . TYR A 1 541 ? 30.180 28.756 -12.284 1.00 92.00 541 TYR A CA 1
ATOM 4206 C C . TYR A 1 541 ? 28.741 28.794 -11.772 1.00 92.00 541 TYR A C 1
ATOM 4208 O O . TYR A 1 541 ? 27.872 29.422 -12.376 1.00 92.00 541 TYR A O 1
ATOM 4216 N N . ILE A 1 542 ? 28.496 28.132 -10.646 1.00 92.94 542 ILE A N 1
ATOM 4217 C CA . ILE A 1 542 ? 27.231 28.176 -9.917 1.00 92.94 542 ILE A CA 1
ATOM 4218 C C . ILE A 1 542 ? 27.444 29.083 -8.714 1.00 92.94 542 ILE A C 1
ATOM 4220 O O . ILE A 1 542 ? 28.272 28.783 -7.852 1.00 92.94 542 ILE A O 1
ATOM 4224 N N . VAL A 1 543 ? 26.703 30.183 -8.658 1.00 92.69 543 VAL A N 1
ATOM 4225 C CA . VAL A 1 543 ? 26.870 31.207 -7.625 1.00 92.69 543 VAL A CA 1
ATOM 4226 C C . VAL A 1 543 ? 25.558 31.388 -6.882 1.00 92.69 543 VAL A C 1
ATOM 4228 O O . VAL A 1 543 ? 24.503 31.513 -7.504 1.00 92.69 543 VAL A O 1
ATOM 4231 N N . SER A 1 544 ? 25.610 31.408 -5.555 1.00 90.69 544 SER A N 1
ATOM 4232 C CA . SER A 1 544 ? 24.454 31.706 -4.715 1.00 90.69 544 SER A CA 1
ATOM 4233 C C . SER A 1 544 ? 24.087 33.193 -4.764 1.00 90.69 544 SER A C 1
ATOM 4235 O O . SER A 1 544 ? 24.866 34.045 -5.194 1.00 90.69 544 SER A O 1
ATOM 4237 N N . ARG A 1 545 ? 22.889 33.539 -4.290 1.00 87.94 545 ARG A N 1
ATOM 4238 C CA . ARG A 1 545 ? 22.415 34.933 -4.238 1.00 87.94 545 ARG A CA 1
ATOM 4239 C C . ARG A 1 545 ? 23.308 35.867 -3.405 1.00 87.94 545 ARG A C 1
ATOM 4241 O O . ARG A 1 545 ? 23.391 37.052 -3.719 1.00 87.94 545 ARG A O 1
ATOM 4248 N N . ASP A 1 546 ? 23.958 35.346 -2.367 1.00 86.81 546 ASP A N 1
ATOM 4249 C CA . ASP A 1 546 ? 24.892 36.059 -1.483 1.00 86.81 546 ASP A CA 1
ATOM 4250 C C . ASP A 1 546 ? 26.336 36.107 -2.018 1.00 86.81 546 ASP A C 1
ATOM 4252 O O . ASP A 1 546 ? 27.199 36.722 -1.401 1.00 86.81 546 ASP A O 1
ATOM 4256 N N . GLY A 1 547 ? 26.599 35.503 -3.183 1.00 84.88 547 GLY A N 1
ATOM 4257 C CA . GLY A 1 547 ? 27.877 35.609 -3.888 1.00 84.88 547 GLY A CA 1
ATOM 4258 C C . GLY A 1 547 ? 28.870 34.491 -3.610 1.00 84.88 547 GLY A C 1
ATOM 4259 O O . GLY A 1 547 ? 29.987 34.544 -4.125 1.00 84.88 547 GLY A O 1
ATOM 4260 N N . ARG A 1 548 ? 28.480 33.459 -2.854 1.00 89.81 548 ARG A N 1
ATOM 4261 C CA . ARG A 1 548 ? 29.307 32.264 -2.655 1.00 89.81 548 ARG A CA 1
ATOM 4262 C C . ARG A 1 548 ? 29.328 31.422 -3.921 1.00 89.81 548 ARG A C 1
ATOM 4264 O O . ARG A 1 548 ? 28.296 31.190 -4.553 1.00 89.81 548 ARG A O 1
ATOM 4271 N N . ILE A 1 549 ? 30.503 30.916 -4.266 1.00 90.81 549 ILE A N 1
ATOM 4272 C CA . ILE A 1 549 ? 30.662 29.986 -5.381 1.00 90.81 549 ILE A CA 1
ATOM 4273 C C . ILE A 1 549 ? 30.358 28.582 -4.850 1.00 90.81 549 ILE A C 1
ATOM 4275 O O . ILE A 1 549 ? 31.085 28.039 -4.021 1.00 90.81 549 ILE A O 1
ATOM 4279 N N . LEU A 1 550 ? 29.241 28.009 -5.301 1.00 88.88 550 LEU A N 1
ATOM 4280 C CA . LEU A 1 550 ? 28.796 26.673 -4.893 1.00 88.88 550 LEU A CA 1
ATOM 4281 C C . LEU A 1 550 ? 29.581 25.585 -5.632 1.00 88.88 550 LEU A C 1
ATOM 4283 O O . LEU A 1 550 ? 29.923 24.559 -5.054 1.00 88.88 550 LEU A O 1
ATOM 4287 N N . GLY A 1 551 ? 29.903 25.821 -6.906 1.00 89.56 551 GLY A N 1
ATOM 4288 C CA . GLY A 1 551 ? 30.720 24.913 -7.705 1.00 89.56 551 GLY A CA 1
ATOM 4289 C C . GLY A 1 551 ? 31.156 25.533 -9.025 1.00 89.56 551 GLY A C 1
ATOM 4290 O O . GLY A 1 551 ? 30.465 26.384 -9.585 1.00 89.56 551 GLY A O 1
ATOM 4291 N N . TYR A 1 552 ? 32.283 25.075 -9.565 1.00 91.44 552 TYR A N 1
ATOM 4292 C CA . TYR A 1 552 ? 32.814 25.546 -10.843 1.00 91.44 552 TYR A CA 1
ATOM 4293 C C . TYR A 1 552 ? 33.523 24.429 -11.617 1.00 91.44 552 TYR A C 1
ATOM 4295 O O . TYR A 1 552 ? 33.957 23.436 -11.034 1.00 91.44 552 TYR A O 1
ATOM 4303 N N . ALA A 1 553 ? 33.631 24.587 -12.936 1.00 89.38 553 ALA A N 1
ATOM 4304 C CA . ALA A 1 553 ? 34.408 23.703 -13.801 1.00 89.38 553 ALA A CA 1
ATOM 4305 C C . ALA A 1 553 ? 34.871 24.428 -15.072 1.00 89.38 553 ALA A C 1
ATOM 4307 O O . ALA A 1 553 ? 34.196 25.338 -15.558 1.00 89.38 553 ALA A O 1
ATOM 4308 N N . TRP A 1 554 ? 36.021 24.011 -15.609 1.00 86.31 554 TRP A N 1
ATOM 4309 C CA . TRP A 1 554 ? 36.639 24.583 -16.808 1.00 86.31 554 TRP A CA 1
ATOM 4310 C C . TRP A 1 554 ? 36.889 23.522 -17.879 1.00 86.31 554 TRP A C 1
ATOM 4312 O O . TRP A 1 554 ? 37.163 22.366 -17.550 1.00 86.31 554 TRP A O 1
ATOM 4322 N N . ILE A 1 555 ? 36.848 23.937 -19.148 1.00 75.25 555 ILE A N 1
ATOM 4323 C CA . ILE A 1 555 ? 37.114 23.069 -20.311 1.00 75.25 555 ILE A CA 1
ATOM 4324 C C . ILE A 1 555 ? 38.596 22.843 -20.568 1.00 75.25 555 ILE A C 1
ATOM 4326 O O . ILE A 1 555 ? 39.008 21.747 -20.941 1.00 75.25 555 ILE A O 1
ATOM 4330 N N . SER A 1 556 ? 39.403 23.877 -20.370 1.00 66.12 556 SER A N 1
ATOM 4331 C CA . SER A 1 556 ? 40.853 23.855 -20.549 1.00 66.12 556 SER A CA 1
ATOM 4332 C C . SER A 1 556 ? 41.514 24.676 -19.445 1.00 66.12 556 SER A C 1
ATOM 4334 O O . SER A 1 556 ? 40.832 25.436 -18.755 1.00 66.12 556 SER A O 1
ATOM 4336 N N . SER A 1 557 ? 42.832 24.536 -19.270 1.00 57.72 557 SER A N 1
ATOM 4337 C CA . SER A 1 557 ? 43.610 25.349 -18.326 1.00 57.72 557 SER A CA 1
ATOM 4338 C C . SER A 1 557 ? 43.369 26.836 -18.602 1.00 57.72 557 SER A C 1
ATOM 4340 O O . SER A 1 557 ? 43.763 27.360 -19.644 1.00 57.72 557 SER A O 1
ATOM 4342 N N . TYR A 1 558 ? 42.636 27.475 -17.694 1.00 61.25 558 TYR A N 1
ATOM 4343 C CA . TYR A 1 558 ? 42.212 28.864 -17.766 1.00 61.25 558 TYR A CA 1
ATOM 4344 C C . TYR A 1 558 ? 43.046 29.670 -16.765 1.00 61.25 558 TYR A C 1
ATOM 4346 O O . TYR A 1 558 ? 42.741 29.698 -15.576 1.00 61.25 558 TYR A O 1
ATOM 4354 N N . ASP A 1 559 ? 44.107 30.316 -17.250 1.00 58.41 559 ASP A N 1
ATOM 4355 C CA . ASP A 1 559 ? 45.043 31.080 -16.419 1.00 58.41 559 ASP A CA 1
ATOM 4356 C C . ASP A 1 559 ? 44.643 32.559 -16.370 1.00 58.41 559 ASP A C 1
ATOM 4358 O O . ASP A 1 559 ? 45.223 33.428 -17.026 1.00 58.41 559 ASP A O 1
ATOM 4362 N N . CYS A 1 560 ? 43.598 32.863 -15.601 1.00 68.62 560 CYS A N 1
ATOM 4363 C CA . CYS A 1 560 ? 43.271 34.234 -15.216 1.00 68.62 560 CYS A CA 1
ATOM 4364 C C . CYS A 1 560 ? 43.624 34.432 -13.731 1.00 68.62 560 CYS A C 1
ATOM 4366 O O . CYS A 1 560 ? 42.874 33.944 -12.884 1.00 68.62 560 CYS A O 1
ATOM 4368 N N . PRO A 1 561 ? 44.709 35.162 -13.395 1.00 70.12 561 PRO A N 1
ATOM 4369 C CA . PRO A 1 561 ? 45.158 35.342 -12.008 1.00 70.12 561 PRO A CA 1
ATOM 4370 C C . PRO A 1 561 ? 44.065 35.889 -11.079 1.00 70.12 561 PRO A C 1
ATOM 4372 O O . PRO A 1 561 ? 43.865 35.378 -9.985 1.00 70.12 561 PRO A O 1
ATOM 4375 N N . ILE A 1 562 ? 43.264 36.840 -11.573 1.00 75.81 562 ILE A N 1
ATOM 4376 C CA . ILE A 1 562 ? 42.142 37.439 -10.831 1.00 75.81 562 ILE A CA 1
ATOM 4377 C C . ILE A 1 562 ? 41.085 36.385 -10.465 1.00 75.81 562 ILE A C 1
ATOM 4379 O O . ILE A 1 562 ? 40.555 36.387 -9.358 1.00 75.81 562 ILE A O 1
ATOM 4383 N N . MET A 1 563 ? 40.773 35.463 -11.380 1.00 78.44 563 MET A N 1
ATOM 4384 C CA . MET A 1 563 ? 39.807 34.397 -11.099 1.00 78.44 563 MET A CA 1
ATOM 4385 C C . MET A 1 563 ? 40.366 33.329 -10.167 1.00 78.44 563 MET A C 1
ATOM 4387 O O . MET A 1 563 ? 39.598 32.752 -9.406 1.00 78.44 563 MET A O 1
ATOM 4391 N N . VAL A 1 564 ? 41.674 33.071 -10.196 1.00 77.94 564 VAL A N 1
ATOM 4392 C CA . VAL A 1 564 ? 42.326 32.161 -9.243 1.00 77.94 564 VAL A CA 1
ATOM 4393 C C . VAL A 1 564 ? 42.217 32.718 -7.820 1.00 77.94 564 VAL A C 1
ATOM 4395 O O . VAL A 1 564 ? 41.817 31.989 -6.912 1.00 77.94 564 VAL A O 1
ATOM 4398 N N . ASP A 1 565 ? 42.448 34.020 -7.641 1.00 78.19 565 ASP A N 1
ATOM 4399 C CA . ASP A 1 565 ? 42.299 34.692 -6.344 1.00 78.19 565 ASP A CA 1
ATOM 4400 C C . ASP A 1 565 ? 40.840 34.666 -5.847 1.00 78.19 565 ASP A C 1
ATOM 4402 O O . ASP A 1 565 ? 40.565 34.338 -4.688 1.00 78.19 565 ASP A O 1
ATOM 4406 N N . ILE A 1 566 ? 39.874 34.926 -6.730 1.00 81.00 566 ILE A N 1
ATOM 4407 C CA . ILE A 1 566 ? 38.438 34.858 -6.407 1.00 81.00 566 ILE A CA 1
ATOM 4408 C C . ILE A 1 566 ? 38.011 33.431 -6.031 1.00 81.00 566 ILE A C 1
ATOM 4410 O O . ILE A 1 566 ? 37.263 33.233 -5.075 1.00 81.00 566 ILE A O 1
ATOM 4414 N N . LEU A 1 567 ? 38.507 32.415 -6.739 1.00 81.31 567 LEU A N 1
ATOM 4415 C CA . LEU A 1 567 ? 38.217 31.020 -6.406 1.00 81.31 567 LEU A CA 1
ATOM 4416 C C . LEU A 1 567 ? 38.848 30.598 -5.074 1.00 81.31 567 LEU A C 1
ATOM 4418 O O . LEU A 1 567 ? 38.252 29.798 -4.358 1.00 81.31 567 LEU A O 1
ATOM 4422 N N . SER A 1 568 ? 40.000 31.167 -4.700 1.00 80.06 568 SER A N 1
ATOM 4423 C CA . SER A 1 568 ? 40.627 30.911 -3.395 1.00 80.06 568 SER A CA 1
ATOM 4424 C C . SER A 1 568 ? 39.819 31.470 -2.215 1.00 80.06 568 SER A C 1
ATOM 4426 O O . SER A 1 568 ? 39.797 30.876 -1.140 1.00 80.06 568 SER A O 1
ATOM 4428 N N . SER A 1 569 ? 39.102 32.577 -2.433 1.00 80.75 569 SER A N 1
ATOM 4429 C CA . SER A 1 569 ? 38.216 33.215 -1.445 1.00 80.75 569 SER A CA 1
ATOM 4430 C C . SER A 1 569 ? 36.762 32.722 -1.514 1.00 80.75 569 SER A C 1
ATOM 4432 O O . SER A 1 569 ? 35.941 33.065 -0.660 1.00 80.75 569 SER A O 1
ATOM 4434 N N . ASN A 1 570 ? 36.442 31.901 -2.519 1.00 83.19 570 ASN A N 1
ATOM 4435 C CA . ASN A 1 570 ? 35.149 31.265 -2.778 1.00 83.19 570 ASN A CA 1
ATOM 4436 C C . ASN A 1 570 ? 33.936 32.222 -2.821 1.00 83.19 570 ASN A C 1
ATOM 4438 O O . ASN A 1 570 ? 32.792 31.795 -2.641 1.00 83.19 570 ASN A O 1
ATOM 4442 N N . THR A 1 571 ? 34.178 33.516 -3.053 1.00 87.19 571 THR A N 1
ATOM 4443 C CA . THR A 1 571 ? 33.163 34.576 -2.982 1.00 87.19 571 THR A CA 1
ATOM 4444 C C . THR A 1 571 ? 33.399 35.613 -4.077 1.00 87.19 571 THR A C 1
ATOM 4446 O O . THR A 1 571 ? 34.524 36.067 -4.277 1.00 87.19 571 THR A O 1
ATOM 4449 N N . LEU A 1 572 ? 32.342 36.005 -4.790 1.00 86.69 572 LEU A N 1
ATOM 4450 C CA . LEU A 1 572 ? 32.411 37.051 -5.812 1.00 86.69 572 LEU A CA 1
ATOM 4451 C C . LEU A 1 572 ? 32.368 38.468 -5.206 1.00 86.69 572 LEU A C 1
ATOM 4453 O O . LEU A 1 572 ? 31.725 38.671 -4.174 1.00 86.69 572 LEU A O 1
ATOM 4457 N N . PRO A 1 573 ? 32.983 39.476 -5.861 1.00 87.00 573 PRO A N 1
ATOM 4458 C CA . PRO A 1 573 ? 32.907 40.869 -5.421 1.00 87.00 573 PRO A CA 1
ATOM 4459 C C . PRO A 1 573 ? 31.462 41.382 -5.330 1.00 87.00 573 PRO A C 1
ATOM 4461 O O . PRO A 1 573 ? 30.656 41.148 -6.235 1.00 87.00 573 PRO A O 1
ATOM 4464 N N . SER A 1 574 ? 31.146 42.150 -4.284 1.00 84.06 574 SER A N 1
ATOM 4465 C CA . SER A 1 574 ? 29.795 42.687 -4.043 1.00 84.06 574 SER A CA 1
ATOM 4466 C C . SER A 1 574 ? 29.283 43.560 -5.194 1.00 84.06 574 SER A C 1
ATOM 4468 O O . SER A 1 574 ? 28.157 43.377 -5.643 1.00 84.06 574 SER A O 1
ATOM 4470 N N . SER A 1 575 ? 30.136 44.417 -5.764 1.00 84.06 575 SER A N 1
ATOM 4471 C CA . SER A 1 575 ? 29.797 45.263 -6.921 1.00 84.06 575 SER A CA 1
ATOM 4472 C C . SER A 1 575 ? 29.448 44.468 -8.187 1.00 84.06 575 SER A C 1
ATOM 4474 O O . SER A 1 575 ? 28.708 44.939 -9.053 1.00 84.06 575 SER A O 1
ATOM 4476 N N . TYR A 1 576 ? 29.979 43.252 -8.323 1.00 84.88 576 TYR A N 1
ATOM 4477 C CA . TYR A 1 576 ? 29.618 42.336 -9.400 1.00 84.88 576 TYR A CA 1
ATOM 4478 C C . TYR A 1 576 ? 28.315 41.598 -9.075 1.00 84.88 576 TYR A C 1
ATOM 4480 O O . TYR A 1 576 ? 27.448 41.480 -9.939 1.00 84.88 576 TYR A O 1
ATOM 4488 N N . MET A 1 577 ? 28.128 41.185 -7.818 1.00 88.38 577 MET A N 1
ATOM 4489 C CA . MET A 1 577 ? 26.893 40.547 -7.357 1.00 88.38 577 MET A CA 1
ATOM 4490 C C . MET A 1 577 ? 25.668 41.453 -7.469 1.00 88.38 577 MET A C 1
ATOM 4492 O O . MET A 1 577 ? 24.618 40.981 -7.901 1.00 88.38 577 MET A O 1
ATOM 4496 N N . ASP A 1 578 ? 25.793 42.744 -7.162 1.00 86.31 578 ASP A N 1
ATOM 4497 C CA . ASP A 1 578 ? 24.697 43.706 -7.315 1.00 86.31 578 ASP A CA 1
ATOM 4498 C C . ASP A 1 578 ? 24.242 43.811 -8.774 1.00 86.31 578 ASP A C 1
ATOM 4500 O O . ASP A 1 578 ? 23.043 43.835 -9.047 1.00 86.31 578 ASP A O 1
ATOM 4504 N N . ARG A 1 579 ? 25.188 43.785 -9.723 1.00 86.12 579 ARG A N 1
ATOM 4505 C CA . ARG A 1 579 ? 24.884 43.747 -11.162 1.00 86.12 579 ARG A CA 1
ATOM 4506 C C . ARG A 1 579 ? 24.224 42.432 -11.565 1.00 86.12 579 ARG A C 1
ATOM 4508 O O . ARG A 1 579 ? 23.201 42.452 -12.242 1.00 86.12 579 ARG A O 1
ATOM 4515 N N . LEU A 1 580 ? 24.759 41.291 -11.124 1.00 87.25 580 LEU A N 1
ATOM 4516 C CA . LEU A 1 580 ? 24.167 39.985 -11.433 1.00 87.25 580 LEU A CA 1
ATOM 4517 C C . LEU A 1 580 ? 22.733 39.872 -10.907 1.00 87.25 580 LEU A C 1
ATOM 4519 O O . LEU A 1 580 ? 21.852 39.386 -11.618 1.00 87.25 580 LEU A O 1
ATOM 4523 N N . ASN A 1 581 ? 22.485 40.359 -9.691 1.00 88.19 581 ASN A N 1
ATOM 4524 C CA . ASN A 1 581 ? 21.186 40.298 -9.031 1.00 88.19 581 ASN A CA 1
ATOM 4525 C C . ASN A 1 581 ? 20.113 41.196 -9.678 1.00 88.19 581 ASN A C 1
ATOM 4527 O O . ASN A 1 581 ? 18.926 40.965 -9.441 1.00 88.19 581 ASN A O 1
ATOM 4531 N N . GLN A 1 582 ? 20.501 42.156 -10.526 1.00 87.81 582 GLN A N 1
ATOM 4532 C CA . GLN A 1 582 ? 19.575 42.977 -11.320 1.00 87.81 582 GLN A CA 1
ATOM 4533 C C . GLN A 1 582 ? 19.042 42.251 -12.564 1.00 87.81 582 GLN A C 1
ATOM 4535 O O . GLN A 1 582 ? 17.979 42.601 -13.074 1.00 87.81 582 GLN A O 1
ATOM 4540 N N . TYR A 1 583 ? 19.741 41.225 -13.060 1.00 87.75 583 TYR A N 1
ATOM 4541 C CA . TYR A 1 583 ? 19.279 40.459 -14.218 1.00 87.75 583 TYR A CA 1
ATOM 4542 C C . TYR A 1 583 ? 18.193 39.463 -13.810 1.00 87.75 583 TYR A C 1
ATOM 4544 O O . TYR A 1 583 ? 18.493 38.425 -13.222 1.00 87.75 583 TYR A O 1
ATOM 4552 N N . HIS A 1 584 ? 16.930 39.791 -14.087 1.00 85.50 584 HIS A N 1
ATOM 4553 C CA . HIS A 1 584 ? 15.780 38.910 -13.832 1.00 85.50 584 HIS A CA 1
ATOM 4554 C C . HIS A 1 584 ? 15.532 37.892 -14.954 1.00 85.50 584 HIS A C 1
ATOM 4556 O O . HIS A 1 584 ? 14.869 36.883 -14.725 1.00 85.50 584 HIS A O 1
ATOM 4562 N N . GLU A 1 585 ? 16.105 38.136 -16.131 1.00 88.38 585 GLU A N 1
ATOM 4563 C CA . GLU A 1 585 ? 16.069 37.259 -17.300 1.00 88.38 585 GLU A CA 1
ATOM 4564 C C . GLU A 1 585 ? 17.493 36.887 -17.722 1.00 88.38 585 GLU A C 1
ATOM 4566 O O . GLU A 1 585 ? 18.470 37.537 -17.332 1.00 88.38 585 GLU A O 1
ATOM 4571 N N . SER A 1 586 ? 17.611 35.821 -18.509 1.00 92.62 586 SER A N 1
ATOM 4572 C CA . SER A 1 586 ? 18.890 35.338 -19.015 1.00 92.62 586 SER A CA 1
ATOM 4573 C C . SER A 1 586 ? 19.524 36.337 -19.987 1.00 92.62 586 SER A C 1
ATOM 4575 O O . SER A 1 586 ? 18.877 36.833 -20.908 1.00 92.62 586 SER A O 1
ATOM 4577 N N . VAL A 1 587 ? 20.819 36.603 -19.820 1.00 92.06 587 VAL A N 1
ATOM 4578 C CA . VAL A 1 587 ? 21.583 37.538 -20.656 1.00 92.06 587 VAL A CA 1
ATOM 4579 C C . VAL A 1 587 ? 22.552 36.758 -21.532 1.00 92.06 587 VAL A C 1
ATOM 4581 O O . VAL A 1 587 ? 23.524 36.189 -21.037 1.00 92.06 587 VAL A O 1
ATOM 4584 N N . LEU A 1 588 ? 22.299 36.752 -22.840 1.00 89.81 588 LEU A N 1
ATOM 4585 C CA . LEU A 1 588 ? 23.111 36.051 -23.833 1.00 89.81 588 LEU A CA 1
ATOM 4586 C C . LEU A 1 588 ? 24.265 36.926 -24.346 1.00 89.81 588 LEU A C 1
ATOM 4588 O O . LEU A 1 588 ? 24.052 38.078 -24.713 1.00 89.81 588 LEU A O 1
ATOM 4592 N N . ASN A 1 589 ? 25.467 36.350 -24.446 1.00 84.69 589 ASN A N 1
ATOM 4593 C CA . ASN A 1 589 ? 26.662 36.989 -25.021 1.00 84.69 589 ASN A CA 1
ATOM 4594 C C . ASN A 1 589 ? 27.026 38.341 -24.407 1.00 84.69 589 ASN A C 1
ATOM 4596 O O . ASN A 1 589 ? 27.451 39.254 -25.114 1.00 84.69 589 ASN A O 1
ATOM 4600 N N . HIS A 1 590 ? 26.909 38.465 -23.090 1.00 84.25 590 HIS A N 1
ATOM 4601 C CA . HIS A 1 590 ? 27.431 39.623 -22.394 1.00 84.25 590 HIS A CA 1
ATOM 4602 C C . HIS A 1 590 ? 28.940 39.755 -22.637 1.00 84.25 590 HIS A C 1
ATOM 4604 O O . HIS A 1 590 ? 29.698 38.791 -22.483 1.00 84.25 590 HIS A O 1
ATOM 4610 N N . THR A 1 591 ? 29.356 40.961 -23.011 1.00 77.00 591 THR A N 1
ATOM 4611 C CA . THR A 1 591 ? 30.752 41.337 -23.222 1.00 77.00 591 THR A CA 1
ATOM 4612 C C . THR A 1 591 ? 31.076 42.544 -22.360 1.00 77.00 591 THR A C 1
ATOM 4614 O O . THR A 1 591 ? 30.398 43.566 -22.444 1.00 77.00 591 THR A O 1
ATOM 4617 N N . ASP A 1 592 ? 32.165 42.476 -21.605 1.00 73.75 592 ASP A N 1
ATOM 4618 C CA . ASP A 1 592 ? 32.636 43.578 -20.759 1.00 73.75 592 ASP A CA 1
ATOM 4619 C C . ASP A 1 592 ? 33.413 44.659 -21.558 1.00 73.75 592 ASP A C 1
ATOM 4621 O O . ASP A 1 592 ? 34.212 45.405 -21.001 1.00 73.75 592 ASP A O 1
ATOM 4625 N N . ASN A 1 593 ? 33.223 44.739 -22.885 1.00 70.38 593 ASN A N 1
ATOM 4626 C CA . ASN A 1 593 ? 33.848 45.715 -23.800 1.00 70.38 593 ASN A CA 1
ATOM 4627 C C . ASN A 1 593 ? 35.380 45.852 -23.657 1.00 70.38 593 ASN A C 1
ATOM 4629 O O . ASN A 1 593 ? 35.934 46.940 -23.796 1.00 70.38 593 ASN A O 1
ATOM 4633 N N . GLY A 1 594 ? 36.073 44.744 -23.378 1.00 63.09 594 GLY A N 1
ATOM 4634 C CA . GLY A 1 594 ? 37.529 44.722 -23.192 1.00 63.09 594 GLY A CA 1
ATOM 4635 C C . GLY A 1 594 ? 38.003 45.078 -21.778 1.00 63.09 594 GLY A C 1
ATOM 4636 O O . GLY A 1 594 ? 39.209 45.074 -21.539 1.00 63.09 594 GLY A O 1
ATOM 4637 N N . MET A 1 595 ? 37.091 45.326 -20.837 1.00 70.38 595 MET A N 1
ATOM 4638 C CA . MET A 1 595 ? 37.368 45.487 -19.405 1.00 70.38 595 MET A CA 1
ATOM 4639 C C . MET A 1 595 ? 37.157 44.165 -18.655 1.00 70.38 595 MET A C 1
ATOM 4641 O O . MET A 1 595 ? 36.527 43.235 -19.153 1.00 70.38 595 MET A O 1
ATOM 4645 N N . CYS A 1 596 ? 37.737 44.029 -17.468 1.00 71.25 596 CYS A N 1
ATOM 4646 C CA . CYS A 1 596 ? 37.570 42.858 -16.619 1.00 71.25 596 CYS A CA 1
ATOM 4647 C C . CYS A 1 596 ? 36.202 42.905 -15.919 1.00 71.25 596 CYS A C 1
ATOM 4649 O O . CYS A 1 596 ? 35.799 43.919 -15.364 1.00 71.25 596 CYS A O 1
ATOM 4651 N N . ALA A 1 597 ? 35.488 41.778 -15.889 1.00 71.00 597 ALA A N 1
ATOM 4652 C CA . ALA A 1 597 ? 34.183 41.693 -15.223 1.00 71.00 597 ALA A CA 1
ATOM 4653 C C . ALA A 1 597 ? 34.257 41.974 -13.707 1.00 71.00 597 ALA A C 1
ATOM 4655 O O . ALA A 1 597 ? 33.288 42.446 -13.107 1.00 71.00 597 ALA A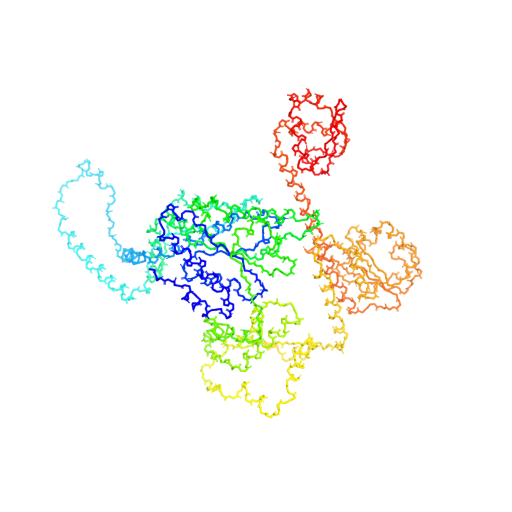 O 1
ATOM 4656 N N . TYR A 1 598 ? 35.408 41.672 -13.096 1.00 76.69 598 TYR A N 1
ATOM 4657 C CA . TYR A 1 598 ? 35.622 41.669 -11.646 1.00 76.69 598 TYR A CA 1
ATOM 4658 C C . TYR A 1 598 ? 36.420 42.882 -11.145 1.00 76.69 598 TYR A C 1
ATOM 4660 O O . TYR A 1 598 ? 36.448 43.131 -9.943 1.00 76.69 598 TYR A O 1
ATOM 4668 N N . THR A 1 599 ? 37.077 43.620 -12.047 1.00 69.00 599 THR A N 1
ATOM 4669 C CA . THR A 1 599 ? 37.929 44.779 -11.739 1.00 69.00 599 THR A CA 1
ATOM 4670 C C . THR A 1 599 ? 37.808 45.831 -12.846 1.00 69.00 599 THR A C 1
ATOM 4672 O O . THR A 1 599 ? 37.664 45.477 -14.008 1.00 69.00 599 THR A O 1
ATOM 4675 N N . ASP A 1 600 ? 37.949 47.124 -12.543 1.00 68.31 600 ASP A N 1
ATOM 4676 C CA . ASP A 1 600 ? 37.890 48.201 -13.557 1.00 68.31 600 ASP A CA 1
ATOM 4677 C C . ASP A 1 600 ? 39.178 48.313 -14.409 1.00 68.31 600 ASP A C 1
ATOM 4679 O O . ASP A 1 600 ? 39.625 49.401 -14.768 1.00 68.31 600 ASP A O 1
ATOM 4683 N N . GLN A 1 601 ? 39.818 47.183 -14.724 1.00 75.31 601 GLN A N 1
ATOM 4684 C CA . GLN A 1 601 ? 41.058 47.100 -15.505 1.00 75.31 601 GLN A CA 1
ATOM 4685 C C . GLN A 1 601 ? 40.822 46.442 -16.875 1.00 75.31 601 GLN A C 1
ATOM 4687 O O . GLN A 1 601 ? 39.896 45.643 -17.004 1.00 75.31 601 GLN A O 1
ATOM 4692 N N . PRO A 1 602 ? 41.656 46.710 -17.899 1.00 70.19 602 PRO A N 1
ATOM 4693 C CA . PRO A 1 602 ? 41.568 46.030 -19.193 1.00 70.19 602 PRO A CA 1
ATOM 4694 C C . PRO A 1 602 ? 41.737 44.508 -19.055 1.00 70.19 602 PRO A C 1
ATOM 4696 O O . PRO A 1 602 ? 42.653 44.035 -18.381 1.00 70.19 602 PRO A O 1
ATOM 4699 N N . CYS A 1 603 ? 40.872 43.726 -19.702 1.00 71.31 603 CYS A N 1
ATOM 4700 C CA . CYS A 1 603 ? 40.924 42.268 -19.651 1.00 71.31 603 CYS A CA 1
ATOM 4701 C C . CYS A 1 603 ? 41.931 41.713 -20.663 1.00 71.31 603 CYS A C 1
ATOM 4703 O O . CYS A 1 603 ? 41.880 42.029 -21.850 1.00 71.31 603 CYS A O 1
ATOM 4705 N N . THR A 1 604 ? 42.795 40.800 -20.216 1.00 67.50 604 THR A N 1
ATOM 4706 C CA . THR A 1 604 ? 43.738 40.069 -21.082 1.00 67.50 604 THR A CA 1
ATOM 4707 C C . THR A 1 604 ? 43.029 39.174 -22.109 1.00 67.50 604 THR A C 1
ATOM 4709 O O . THR A 1 604 ? 43.603 38.841 -23.142 1.00 67.50 604 THR A O 1
ATOM 4712 N N . TYR A 1 605 ? 41.770 38.806 -21.854 1.00 68.75 605 TYR A N 1
ATOM 4713 C CA . TYR A 1 605 ? 40.964 37.920 -22.692 1.00 68.75 605 TYR A CA 1
ATOM 4714 C C . TYR A 1 605 ? 39.797 38.691 -23.331 1.00 68.75 605 TYR A C 1
ATOM 4716 O O . TYR A 1 605 ? 38.662 38.627 -22.864 1.00 68.75 605 TYR A O 1
ATOM 4724 N N . SER A 1 606 ? 40.075 39.436 -24.405 1.00 63.81 606 SER A N 1
ATOM 4725 C CA . SER A 1 606 ? 39.126 40.367 -25.042 1.00 63.81 606 SER A CA 1
ATOM 4726 C C . SER A 1 606 ? 37.983 39.710 -25.832 1.00 63.81 606 SER A C 1
ATOM 4728 O O . SER A 1 606 ? 36.937 40.328 -26.002 1.00 63.81 606 SER A O 1
ATOM 4730 N N . ASN A 1 607 ? 38.128 38.449 -26.258 1.00 73.19 607 ASN A N 1
ATOM 4731 C CA . ASN A 1 607 ? 37.107 37.697 -27.012 1.00 73.19 607 ASN A CA 1
ATOM 4732 C C . ASN A 1 607 ? 36.278 36.761 -26.112 1.00 73.19 607 ASN A C 1
ATOM 4734 O O . ASN A 1 607 ? 36.053 35.596 -26.453 1.00 73.19 607 ASN A O 1
ATOM 4738 N N . LYS A 1 608 ? 35.889 37.237 -24.925 1.00 79.31 608 LYS A N 1
ATOM 4739 C CA . LYS A 1 608 ? 35.082 36.490 -23.951 1.00 79.31 608 LYS A CA 1
ATOM 4740 C C . LYS A 1 608 ? 33.596 36.734 -24.202 1.00 79.31 608 LYS A C 1
ATOM 4742 O O . LYS A 1 608 ? 33.155 37.879 -24.219 1.00 79.31 608 LYS A O 1
ATOM 4747 N N . HIS A 1 609 ? 32.825 35.660 -24.314 1.00 85.38 609 HIS A N 1
ATOM 4748 C CA . HIS A 1 609 ? 31.367 35.702 -24.321 1.00 85.38 609 HIS A CA 1
ATOM 4749 C C . HIS A 1 609 ? 30.851 35.074 -23.035 1.00 85.38 609 HIS A C 1
ATOM 4751 O O . HIS A 1 609 ? 31.288 33.980 -22.663 1.00 85.38 609 HIS A O 1
ATOM 4757 N N . VAL A 1 610 ? 29.941 35.770 -22.352 1.00 88.94 610 VAL A N 1
ATOM 4758 C CA . VAL A 1 610 ? 29.351 35.304 -21.095 1.00 88.94 610 VAL A CA 1
ATOM 4759 C C . VAL A 1 610 ? 27.844 35.166 -21.237 1.00 88.94 610 VAL A C 1
ATOM 4761 O O . VAL A 1 610 ? 27.180 36.026 -21.808 1.00 88.94 610 VAL A O 1
ATOM 4764 N N . LEU A 1 611 ? 27.309 34.072 -20.717 1.00 92.31 611 LEU A N 1
ATOM 4765 C CA . LEU A 1 611 ? 25.887 33.820 -20.591 1.00 92.31 611 LEU A CA 1
ATOM 4766 C C . LEU A 1 611 ? 25.543 33.782 -19.100 1.00 92.31 611 LEU A C 1
ATOM 4768 O O . LEU A 1 611 ? 26.046 32.936 -18.358 1.00 92.31 611 LEU A O 1
ATOM 4772 N N . TYR A 1 612 ? 24.712 34.729 -18.671 1.00 93.94 612 TYR A N 1
ATOM 4773 C CA . TYR A 1 612 ? 24.182 34.786 -17.312 1.00 93.94 612 TYR A CA 1
ATOM 4774 C C . TYR A 1 612 ? 22.770 34.229 -17.299 1.00 93.94 612 TYR A C 1
ATOM 4776 O O . TYR A 1 612 ? 21.925 34.698 -18.056 1.00 93.94 612 TYR A O 1
ATOM 4784 N N . VAL A 1 613 ? 22.505 33.266 -16.423 1.00 94.75 613 VAL A N 1
ATOM 4785 C CA . VAL A 1 613 ? 21.177 32.669 -16.270 1.00 94.75 613 VAL A CA 1
ATOM 4786 C C . VAL A 1 613 ? 20.768 32.729 -14.798 1.00 94.75 613 VAL A C 1
ATOM 4788 O O . VAL A 1 613 ? 21.448 32.136 -13.956 1.00 94.75 613 VAL A O 1
ATOM 4791 N N . PRO A 1 614 ? 19.691 33.447 -14.438 1.00 93.81 614 PRO A N 1
ATOM 4792 C CA . PRO A 1 614 ? 19.213 33.478 -13.062 1.00 93.81 614 PRO A CA 1
ATOM 4793 C C . PRO A 1 614 ? 18.702 32.093 -12.643 1.00 93.81 614 PRO A C 1
ATOM 4795 O O . PRO A 1 614 ? 17.936 31.449 -13.356 1.00 93.81 614 PRO A O 1
ATOM 4798 N N . ILE A 1 615 ? 19.121 31.630 -11.465 1.00 94.12 615 ILE A N 1
ATOM 4799 C CA . ILE A 1 615 ? 18.647 30.372 -10.884 1.00 94.12 615 ILE A CA 1
ATOM 4800 C C . ILE A 1 615 ? 17.468 30.704 -9.975 1.00 94.12 615 ILE A C 1
ATOM 4802 O O . ILE A 1 615 ? 17.651 31.296 -8.908 1.00 94.12 615 ILE A O 1
ATOM 4806 N N . ASN A 1 616 ? 16.270 30.302 -10.390 1.00 89.56 616 ASN A N 1
ATOM 4807 C CA . ASN A 1 616 ? 15.031 30.516 -9.648 1.00 89.56 616 ASN A CA 1
ATOM 4808 C C . ASN A 1 616 ? 14.463 29.177 -9.164 1.00 89.56 616 ASN A C 1
ATOM 4810 O O . ASN A 1 616 ? 14.540 28.170 -9.868 1.00 89.56 616 ASN A O 1
ATOM 4814 N N . GLY A 1 617 ? 13.863 29.160 -7.976 1.00 86.31 617 GLY A N 1
ATOM 4815 C CA . GLY A 1 617 ? 13.197 27.976 -7.445 1.00 86.31 617 GLY A CA 1
ATOM 4816 C C . GLY A 1 617 ? 12.279 28.310 -6.274 1.00 86.31 617 GLY A C 1
ATOM 4817 O O . GLY A 1 617 ? 12.586 29.175 -5.460 1.00 86.31 617 GLY A O 1
ATOM 4818 N N . GLY A 1 618 ? 11.121 27.645 -6.206 1.00 75.62 618 GLY A N 1
ATOM 4819 C CA . GLY A 1 618 ? 10.135 27.869 -5.140 1.00 75.62 618 GLY A CA 1
ATOM 4820 C C . GLY A 1 618 ? 9.510 29.271 -5.135 1.00 75.62 618 GLY A C 1
ATOM 4821 O O . GLY A 1 618 ? 8.933 29.665 -4.132 1.00 75.62 618 GLY A O 1
ATOM 4822 N N . GLY A 1 619 ? 9.636 30.021 -6.236 1.00 78.44 619 GLY A N 1
ATOM 4823 C CA . GLY A 1 619 ? 9.217 31.424 -6.340 1.00 78.44 619 GLY A CA 1
ATOM 4824 C C . GLY A 1 619 ? 10.307 32.447 -5.994 1.00 78.44 619 GLY A C 1
ATOM 4825 O O . GLY A 1 619 ? 10.108 33.631 -6.245 1.00 78.44 619 GLY A O 1
ATOM 4826 N N . ASP A 1 620 ? 11.469 32.004 -5.504 1.00 84.56 620 ASP A N 1
ATOM 4827 C CA . ASP A 1 620 ? 12.576 32.869 -5.089 1.00 84.56 620 ASP A CA 1
ATOM 4828 C C . ASP A 1 620 ? 13.783 32.782 -6.035 1.00 84.56 620 ASP A C 1
ATOM 4830 O O . ASP A 1 620 ? 14.059 31.744 -6.646 1.00 84.56 620 ASP A O 1
ATOM 4834 N N . ARG A 1 621 ? 14.572 33.866 -6.093 1.00 89.31 621 ARG A N 1
ATOM 4835 C CA . ARG A 1 621 ? 15.906 33.851 -6.708 1.00 89.31 621 ARG A CA 1
ATOM 4836 C C . ARG A 1 621 ? 16.902 33.177 -5.768 1.00 89.31 621 ARG A C 1
ATOM 4838 O O . ARG A 1 621 ? 17.170 33.682 -4.676 1.00 89.31 621 ARG A O 1
ATOM 4845 N N . LEU A 1 622 ? 17.481 32.072 -6.221 1.00 90.69 622 LEU A N 1
ATOM 4846 C CA . LEU A 1 622 ? 18.429 31.251 -5.465 1.00 90.69 622 LEU A CA 1
ATOM 4847 C C . LEU A 1 622 ? 19.886 31.602 -5.789 1.00 90.69 622 LEU A C 1
ATOM 4849 O O . LEU A 1 622 ? 20.756 31.502 -4.923 1.00 90.69 622 LEU A O 1
ATOM 4853 N N . GLY A 1 623 ? 20.158 32.047 -7.016 1.00 92.44 623 GLY A N 1
ATOM 4854 C CA . GLY A 1 623 ? 21.516 32.331 -7.464 1.00 92.44 623 GLY A CA 1
ATOM 4855 C C . GLY A 1 623 ? 21.607 32.734 -8.930 1.00 92.44 623 GLY A C 1
ATOM 4856 O O . GLY A 1 623 ? 20.621 33.160 -9.533 1.00 92.44 623 GLY A O 1
ATOM 4857 N N . THR A 1 624 ? 22.801 32.596 -9.500 1.00 94.69 624 THR A N 1
ATOM 4858 C CA . THR A 1 624 ? 23.081 32.837 -10.919 1.00 94.69 624 THR A CA 1
ATOM 4859 C C . THR A 1 624 ? 24.022 31.752 -11.443 1.00 94.69 624 THR A C 1
ATOM 4861 O O . THR A 1 624 ? 25.059 31.472 -10.840 1.00 94.69 624 THR A O 1
ATOM 4864 N N . LEU A 1 625 ? 23.656 31.142 -12.568 1.00 94.50 625 LEU A N 1
ATOM 4865 C CA . LEU A 1 625 ? 24.502 30.250 -13.349 1.00 94.50 625 LEU A CA 1
ATOM 4866 C C . LEU A 1 625 ? 25.252 31.094 -14.383 1.00 94.50 625 LEU A C 1
ATOM 4868 O O . LEU A 1 625 ? 24.641 31.840 -15.149 1.00 94.50 625 LEU A O 1
ATOM 4872 N N . ILE A 1 626 ? 26.577 30.987 -14.393 1.00 93.06 626 ILE A N 1
ATOM 4873 C CA . ILE A 1 626 ? 27.450 31.758 -15.278 1.00 93.06 626 ILE A CA 1
ATOM 4874 C C . ILE A 1 626 ? 28.174 30.791 -16.203 1.00 93.06 626 ILE A C 1
ATOM 4876 O O . ILE A 1 626 ? 28.892 29.907 -15.732 1.00 93.06 626 ILE A O 1
ATOM 4880 N N . LEU A 1 627 ? 28.018 30.985 -17.512 1.00 91.25 627 LEU A N 1
ATOM 4881 C CA . LEU A 1 627 ? 28.750 30.253 -18.537 1.00 91.25 627 LEU A CA 1
ATOM 4882 C C . LEU A 1 627 ? 29.666 31.212 -19.290 1.00 91.25 627 LEU A C 1
ATOM 4884 O O . LEU A 1 627 ? 29.228 32.271 -19.730 1.00 91.25 627 LEU A O 1
ATOM 4888 N N . ALA A 1 628 ? 30.930 30.845 -19.473 1.00 88.38 628 ALA A N 1
ATOM 4889 C CA . ALA A 1 628 ? 31.896 31.657 -20.204 1.00 88.38 628 ALA A CA 1
ATOM 4890 C C . ALA A 1 628 ? 32.646 30.828 -21.249 1.00 88.38 628 ALA A C 1
ATOM 4892 O O . ALA A 1 628 ? 33.176 29.759 -20.943 1.00 88.38 628 ALA A O 1
ATOM 4893 N N . ARG A 1 629 ? 32.728 31.343 -22.478 1.00 86.12 629 ARG A N 1
ATOM 4894 C CA . ARG A 1 629 ? 33.507 30.747 -23.574 1.00 86.12 629 ARG A CA 1
ATOM 4895 C C . ARG A 1 629 ? 34.257 31.821 -24.358 1.00 86.12 629 ARG A C 1
ATOM 4897 O O . ARG A 1 629 ? 33.917 33.002 -24.283 1.00 86.12 629 ARG A O 1
ATOM 4904 N N . PHE A 1 630 ? 35.277 31.413 -25.107 1.00 81.75 630 PHE A N 1
ATOM 4905 C CA . PHE A 1 630 ? 36.156 32.326 -25.840 1.00 81.75 630 PHE A CA 1
ATOM 4906 C C . PHE A 1 630 ? 36.062 32.098 -27.348 1.00 81.75 630 PHE A C 1
ATOM 4908 O O . PHE A 1 630 ? 35.948 30.963 -27.802 1.00 81.75 630 PHE A O 1
ATOM 4915 N N . GLY A 1 631 ? 36.114 33.180 -28.126 1.00 72.12 631 GLY A N 1
ATOM 4916 C CA . GLY A 1 631 ? 36.239 33.147 -29.589 1.00 72.12 631 GLY A CA 1
ATOM 4917 C C . GLY A 1 631 ? 34.980 32.760 -30.372 1.00 72.12 631 GLY A C 1
ATOM 4918 O O . GLY A 1 631 ? 34.906 33.052 -31.561 1.00 72.12 631 GLY A O 1
ATOM 4919 N N . CYS A 1 632 ? 33.980 32.154 -29.733 1.00 79.50 632 CYS A N 1
ATOM 4920 C CA . CYS A 1 632 ? 32.695 31.850 -30.354 1.00 79.50 632 CYS A CA 1
ATOM 4921 C C . CYS A 1 632 ? 31.559 32.375 -29.458 1.00 79.50 632 CYS A C 1
ATOM 4923 O O . CYS A 1 632 ? 31.615 32.126 -28.256 1.00 79.50 632 CYS A O 1
ATOM 4925 N N . PRO A 1 633 ? 30.533 33.069 -29.972 1.00 85.31 633 PRO A N 1
ATOM 4926 C CA . PRO A 1 633 ? 29.392 33.526 -29.173 1.00 85.31 633 PRO A CA 1
ATOM 4927 C C . PRO A 1 633 ? 28.392 32.393 -28.919 1.00 85.31 633 PRO A C 1
ATOM 4929 O O . PRO A 1 633 ? 28.192 31.551 -29.789 1.00 85.31 633 PRO A O 1
ATOM 4932 N N . PHE A 1 634 ? 27.757 32.375 -27.750 1.00 88.12 634 PHE A N 1
ATOM 4933 C CA . PHE A 1 634 ? 26.636 31.490 -27.438 1.00 88.12 634 PHE A CA 1
ATOM 4934 C C . PHE A 1 634 ? 25.465 31.723 -28.395 1.00 88.12 634 PHE A C 1
ATOM 4936 O O . PHE A 1 634 ? 25.135 32.864 -28.725 1.00 88.12 634 PHE A O 1
ATOM 4943 N N . ASP A 1 635 ? 24.816 30.650 -28.824 1.00 86.81 635 ASP A N 1
ATOM 4944 C CA . ASP A 1 635 ? 23.606 30.734 -29.638 1.00 86.81 635 ASP A CA 1
ATOM 4945 C C . ASP A 1 635 ? 22.336 30.507 -28.794 1.00 86.81 635 ASP A C 1
ATOM 4947 O O . ASP A 1 635 ? 22.377 30.300 -27.579 1.00 86.81 635 ASP A O 1
ATOM 4951 N N . THR A 1 636 ? 21.164 30.571 -29.425 1.00 84.94 636 THR A N 1
ATOM 4952 C CA . THR A 1 636 ? 19.887 30.348 -28.731 1.00 84.94 636 THR A CA 1
ATOM 4953 C C . THR A 1 636 ? 19.756 28.923 -28.180 1.00 84.94 636 THR A C 1
ATOM 4955 O O . THR A 1 636 ? 19.026 28.711 -27.216 1.00 84.94 636 THR A O 1
ATOM 4958 N N . ARG A 1 637 ? 20.457 27.931 -28.743 1.00 84.44 637 ARG A N 1
ATOM 4959 C CA . ARG A 1 637 ? 20.429 26.553 -28.225 1.00 84.44 637 ARG A CA 1
ATOM 4960 C C . ARG A 1 637 ? 21.199 26.469 -26.919 1.00 84.44 637 ARG A C 1
ATOM 4962 O O . ARG A 1 637 ? 20.716 25.841 -25.980 1.00 84.44 637 ARG A O 1
ATOM 4969 N N . ASP A 1 638 ? 22.342 27.147 -26.852 1.00 86.12 638 ASP A N 1
ATOM 4970 C CA . ASP A 1 638 ? 23.124 27.275 -25.626 1.00 86.12 638 ASP A CA 1
ATOM 4971 C C . ASP A 1 638 ? 22.308 27.966 -24.522 1.00 86.12 638 ASP A C 1
ATOM 4973 O O . ASP A 1 638 ? 22.334 27.526 -23.374 1.00 86.12 638 ASP A O 1
ATOM 4977 N N . LEU A 1 639 ? 21.526 28.994 -24.877 1.00 89.38 639 LEU A N 1
ATOM 4978 C CA . LEU A 1 639 ? 20.607 29.667 -23.955 1.00 89.38 639 LEU A CA 1
ATOM 4979 C C . LEU A 1 639 ? 19.534 28.717 -23.404 1.00 89.38 639 LEU A C 1
ATOM 4981 O O . LEU A 1 639 ? 19.376 28.609 -22.191 1.00 89.38 639 LEU A O 1
ATOM 4985 N N . VAL A 1 640 ? 18.828 27.994 -24.282 1.00 88.44 640 VAL A N 1
ATOM 4986 C CA . VAL A 1 640 ? 17.776 27.042 -23.877 1.00 88.44 640 VAL A CA 1
ATOM 4987 C C . VAL A 1 640 ? 18.349 25.929 -23.001 1.00 88.44 640 VAL A C 1
ATOM 4989 O O . VAL A 1 640 ? 17.739 25.541 -22.003 1.00 88.44 640 VAL A O 1
ATOM 4992 N N . LEU A 1 641 ? 19.534 25.421 -23.352 1.00 86.31 641 LEU A N 1
ATOM 4993 C CA . LEU A 1 641 ? 20.233 24.446 -22.528 1.00 86.31 641 LEU A CA 1
ATOM 4994 C C . LEU A 1 641 ? 20.561 25.044 -21.157 1.00 86.31 641 LEU A C 1
ATOM 4996 O O . LEU A 1 641 ? 20.253 24.428 -20.144 1.00 86.31 641 LEU A O 1
ATOM 5000 N N . ALA A 1 642 ? 21.134 26.245 -21.106 1.00 89.06 642 ALA A N 1
ATOM 5001 C CA . ALA A 1 642 ? 21.531 26.887 -19.860 1.00 89.06 642 ALA A CA 1
ATOM 5002 C C . ALA A 1 642 ? 20.343 27.206 -18.934 1.00 89.06 642 ALA A C 1
ATOM 5004 O O . ALA A 1 642 ? 20.472 27.034 -17.725 1.00 89.06 642 ALA A O 1
ATOM 5005 N N . GLU A 1 643 ? 19.177 27.588 -19.462 1.00 90.38 643 GLU A N 1
ATOM 5006 C CA . GLU A 1 643 ? 17.953 27.789 -18.664 1.00 90.38 643 GLU A CA 1
ATOM 5007 C C . GLU A 1 643 ? 17.406 26.486 -18.080 1.00 90.38 643 GLU A C 1
ATOM 5009 O O . GLU A 1 643 ? 17.039 26.417 -16.899 1.00 90.38 643 GLU A O 1
ATOM 5014 N N . TYR A 1 644 ? 17.413 25.417 -18.878 1.00 89.50 644 TYR A N 1
ATOM 5015 C CA . TYR A 1 644 ? 17.067 24.087 -18.388 1.00 89.50 644 TYR A CA 1
ATOM 5016 C C . TYR A 1 644 ? 18.028 23.642 -17.276 1.00 89.50 644 TYR A C 1
ATOM 5018 O O . TYR A 1 644 ? 17.605 23.164 -16.221 1.00 89.50 644 TYR A O 1
ATOM 5026 N N . LEU A 1 645 ? 19.327 23.851 -17.487 1.00 84.94 645 LEU A N 1
ATOM 5027 C CA . LEU A 1 645 ? 20.371 23.535 -16.520 1.00 84.94 645 LEU A CA 1
ATOM 5028 C C . LEU A 1 645 ? 20.242 24.366 -15.235 1.00 84.94 645 LEU A C 1
ATOM 5030 O O . LEU A 1 645 ? 20.371 23.816 -14.144 1.00 84.94 645 LEU A O 1
ATOM 5034 N N . ALA A 1 646 ? 19.929 25.658 -15.334 1.00 89.50 646 ALA A N 1
ATOM 5035 C CA . ALA A 1 646 ? 19.682 26.512 -14.176 1.00 89.50 646 ALA A CA 1
ATOM 5036 C C . ALA A 1 646 ? 18.467 26.039 -13.368 1.00 89.50 646 ALA A C 1
ATOM 5038 O O . ALA A 1 646 ? 18.521 26.024 -12.142 1.00 89.50 646 ALA A O 1
ATOM 5039 N N . THR A 1 647 ? 17.408 25.570 -14.033 1.00 87.94 647 THR A N 1
ATOM 5040 C CA . THR A 1 647 ? 16.235 24.982 -13.362 1.00 87.94 647 THR A CA 1
ATOM 5041 C C . THR A 1 647 ? 16.614 23.728 -12.571 1.00 87.94 647 THR A C 1
ATOM 5043 O O . THR A 1 647 ? 16.235 23.575 -11.411 1.00 87.94 647 THR A O 1
ATOM 5046 N N . VAL A 1 648 ? 17.416 22.850 -13.176 1.00 85.75 648 VAL A N 1
ATOM 5047 C CA . VAL A 1 648 ? 17.957 21.647 -12.526 1.00 85.75 648 VAL A CA 1
ATOM 5048 C C . VAL A 1 648 ? 18.796 21.998 -11.296 1.00 85.75 648 VAL A C 1
ATOM 5050 O O . VAL A 1 648 ? 18.598 21.426 -10.226 1.00 85.75 648 VAL A O 1
ATOM 5053 N N . VAL A 1 649 ? 19.712 22.957 -11.431 1.00 87.06 649 VAL A N 1
ATOM 5054 C CA . VAL A 1 649 ? 20.552 23.426 -10.321 1.00 87.06 649 VAL A CA 1
ATOM 5055 C C . VAL A 1 649 ? 19.686 24.043 -9.216 1.00 87.06 649 VAL A C 1
ATOM 5057 O O . VAL A 1 649 ? 19.937 23.808 -8.038 1.00 87.06 649 VAL A O 1
ATOM 5060 N N . GLY A 1 650 ? 18.633 24.780 -9.580 1.00 88.12 650 GLY A N 1
ATOM 5061 C CA . GLY A 1 650 ? 17.670 25.345 -8.636 1.00 88.12 650 GLY A CA 1
ATOM 5062 C C . GLY A 1 650 ? 16.951 24.281 -7.806 1.00 88.12 650 GLY A C 1
ATOM 5063 O O . GLY A 1 650 ? 16.816 24.446 -6.595 1.00 88.12 650 GLY A O 1
ATOM 5064 N N . LEU A 1 651 ? 16.553 23.162 -8.420 1.00 83.88 651 LEU A N 1
ATOM 5065 C CA . LEU A 1 651 ? 15.960 22.026 -7.703 1.00 83.88 651 LEU A CA 1
ATOM 5066 C C . LEU A 1 651 ? 16.937 21.398 -6.700 1.00 83.88 651 LEU A C 1
ATOM 5068 O O . LEU A 1 651 ? 16.537 21.110 -5.574 1.00 83.88 651 LEU A O 1
ATOM 5072 N N . GLU A 1 652 ? 18.212 21.236 -7.066 1.00 81.88 652 GLU A N 1
ATOM 5073 C CA . GLU A 1 652 ? 19.244 20.714 -6.155 1.00 81.88 652 GLU A CA 1
ATOM 5074 C C . GLU A 1 652 ? 19.487 21.658 -4.965 1.00 81.88 652 GLU A C 1
ATOM 5076 O O . GLU A 1 652 ? 19.548 21.201 -3.824 1.00 81.88 652 GLU A O 1
ATOM 5081 N N . ILE A 1 653 ? 19.545 22.975 -5.204 1.00 84.56 653 ILE A N 1
ATOM 5082 C CA . ILE A 1 653 ? 19.689 23.986 -4.140 1.00 84.56 653 ILE A CA 1
ATOM 5083 C C . ILE A 1 653 ? 18.479 23.960 -3.190 1.00 84.56 653 ILE A C 1
ATOM 5085 O O . ILE A 1 653 ? 18.643 24.056 -1.973 1.00 84.56 653 ILE A O 1
ATOM 5089 N N . LEU A 1 654 ? 17.255 23.817 -3.714 1.00 82.94 654 LEU A N 1
ATOM 5090 C CA . LEU A 1 654 ? 16.052 23.698 -2.882 1.00 82.94 654 LEU A CA 1
ATOM 5091 C C . LEU A 1 654 ? 16.050 22.419 -2.047 1.00 82.94 654 LEU A C 1
ATOM 5093 O O . LEU A 1 654 ? 15.695 22.467 -0.870 1.00 82.94 654 LEU A O 1
ATOM 5097 N N . HIS A 1 655 ? 16.451 21.293 -2.638 1.00 80.25 655 HIS A N 1
ATOM 5098 C CA . HIS A 1 655 ? 16.573 20.024 -1.925 1.00 80.25 655 HIS A CA 1
ATOM 5099 C C . HIS A 1 655 ? 17.570 20.123 -0.766 1.00 80.25 655 HIS A C 1
ATOM 5101 O O . HIS A 1 655 ? 17.251 19.711 0.350 1.00 80.25 655 HIS A O 1
ATOM 5107 N N . ASP A 1 656 ? 18.739 20.716 -1.005 1.00 79.06 656 ASP A N 1
ATOM 5108 C CA . ASP A 1 656 ? 19.765 20.946 0.017 1.00 79.06 656 ASP A CA 1
ATOM 5109 C C . ASP A 1 656 ? 19.261 21.850 1.147 1.00 79.06 656 ASP A C 1
ATOM 5111 O O . ASP A 1 656 ? 19.400 21.540 2.331 1.00 79.06 656 ASP A O 1
ATOM 5115 N N . ARG A 1 657 ? 18.573 22.941 0.790 1.00 79.75 657 ARG A N 1
ATOM 5116 C CA . ARG A 1 657 ? 17.985 23.865 1.764 1.00 79.75 657 ARG A CA 1
ATOM 5117 C C . ARG A 1 657 ? 16.888 23.202 2.594 1.00 79.75 657 ARG A C 1
ATOM 5119 O O . ARG A 1 657 ? 16.878 23.370 3.812 1.00 79.75 657 ARG A O 1
ATOM 5126 N N . SER A 1 658 ? 15.990 22.444 1.964 1.00 74.88 658 SER A N 1
ATOM 5127 C CA . SER A 1 658 ? 14.933 21.695 2.657 1.00 74.88 658 SER A CA 1
ATOM 5128 C C . SER A 1 658 ? 15.530 20.692 3.635 1.00 74.88 658 SER A C 1
ATOM 5130 O O . SER A 1 658 ? 15.082 20.602 4.774 1.00 74.88 658 SER A O 1
ATOM 5132 N N . ARG A 1 659 ? 16.585 19.989 3.218 1.00 73.94 659 ARG A N 1
ATOM 5133 C CA . ARG A 1 659 ? 17.307 19.056 4.074 1.00 73.94 659 ARG A CA 1
ATOM 5134 C C . ARG A 1 659 ? 17.979 19.760 5.248 1.00 73.94 659 ARG A C 1
ATOM 5136 O O . ARG A 1 659 ? 17.862 19.285 6.366 1.00 73.94 659 ARG A O 1
ATOM 5143 N N . SER A 1 660 ? 18.659 20.884 5.028 1.00 74.25 660 SER A N 1
ATOM 5144 C CA . SER A 1 660 ? 19.285 21.643 6.118 1.00 74.25 660 SER A CA 1
ATOM 5145 C C . SER A 1 660 ? 18.244 22.140 7.130 1.00 74.25 660 SER A C 1
ATOM 5147 O O . SER A 1 660 ? 18.471 22.078 8.337 1.00 74.25 660 SER A O 1
ATOM 5149 N N . ILE A 1 661 ? 17.070 22.572 6.655 1.00 73.19 661 ILE A N 1
ATOM 5150 C CA . ILE A 1 661 ? 15.935 22.935 7.515 1.00 73.19 661 ILE A CA 1
ATOM 5151 C C . ILE A 1 661 ? 15.431 21.716 8.293 1.00 73.19 661 ILE A C 1
ATOM 5153 O O . ILE A 1 661 ? 15.190 21.823 9.492 1.00 73.19 661 ILE A O 1
ATOM 5157 N N . GLU A 1 662 ? 15.295 20.563 7.641 1.00 71.44 662 GLU A N 1
ATOM 5158 C CA . GLU A 1 662 ? 14.861 19.315 8.271 1.00 71.44 662 GLU A CA 1
ATOM 5159 C C . GLU A 1 662 ? 15.873 18.814 9.313 1.00 71.44 662 GLU A C 1
ATOM 5161 O O . GLU A 1 662 ? 15.483 18.463 10.423 1.00 71.44 662 GLU A O 1
ATOM 5166 N N . GLU A 1 663 ? 17.172 18.841 9.007 1.00 73.19 663 GLU A N 1
ATOM 5167 C CA . GLU A 1 663 ? 18.251 18.460 9.922 1.00 73.19 663 GLU A CA 1
ATOM 5168 C C . GLU A 1 663 ? 18.292 19.383 11.144 1.00 73.19 663 GLU A C 1
ATOM 5170 O O . GLU A 1 663 ? 18.311 18.883 12.270 1.00 73.19 663 GLU A O 1
ATOM 5175 N N . ARG A 1 664 ? 18.203 20.708 10.949 1.00 75.62 664 ARG A N 1
ATOM 5176 C CA . ARG A 1 664 ? 18.099 21.675 12.058 1.00 75.62 664 ARG A CA 1
ATOM 5177 C C . ARG A 1 664 ? 16.792 21.519 12.835 1.00 75.62 664 ARG A C 1
ATOM 5179 O O . ARG A 1 664 ? 16.785 21.664 14.053 1.00 75.62 664 ARG A O 1
ATOM 5186 N N . GLY A 1 665 ? 15.689 21.193 12.163 1.00 74.88 665 GLY A N 1
ATOM 5187 C CA . GLY A 1 665 ? 14.404 20.890 12.794 1.00 74.88 665 GLY A CA 1
ATOM 5188 C C . GLY A 1 665 ? 14.477 19.636 13.665 1.00 74.88 665 GLY A C 1
ATOM 5189 O O . GLY A 1 665 ? 14.009 19.642 14.802 1.00 74.88 665 GLY A O 1
ATOM 5190 N N . ARG A 1 666 ? 15.135 18.583 13.173 1.00 77.88 666 ARG A N 1
ATOM 5191 C CA . ARG A 1 666 ? 15.400 17.349 13.917 1.00 77.88 666 ARG A CA 1
ATOM 5192 C C . ARG A 1 666 ? 16.292 17.614 15.121 1.00 77.88 666 ARG A C 1
ATOM 5194 O O . ARG A 1 666 ? 15.986 17.145 16.210 1.00 77.88 666 ARG A O 1
ATOM 5201 N N . GLU A 1 667 ? 17.369 18.369 14.939 1.00 79.25 667 GLU A N 1
ATOM 5202 C CA . GLU A 1 667 ? 18.268 18.753 16.026 1.00 79.25 667 GLU A CA 1
ATOM 5203 C C . GLU A 1 667 ? 17.520 19.557 17.103 1.00 79.25 667 GLU A C 1
ATOM 5205 O O . GLU A 1 667 ? 17.594 19.217 18.282 1.00 79.25 667 GLU A O 1
ATOM 5210 N N . ARG A 1 668 ? 16.684 20.527 16.705 1.00 82.12 668 ARG A N 1
ATOM 5211 C CA . ARG A 1 668 ? 15.818 21.285 17.622 1.00 82.12 668 ARG A CA 1
ATOM 5212 C C . ARG A 1 668 ? 14.816 20.390 18.360 1.00 82.12 668 ARG A C 1
ATOM 5214 O O . ARG A 1 668 ? 14.613 20.57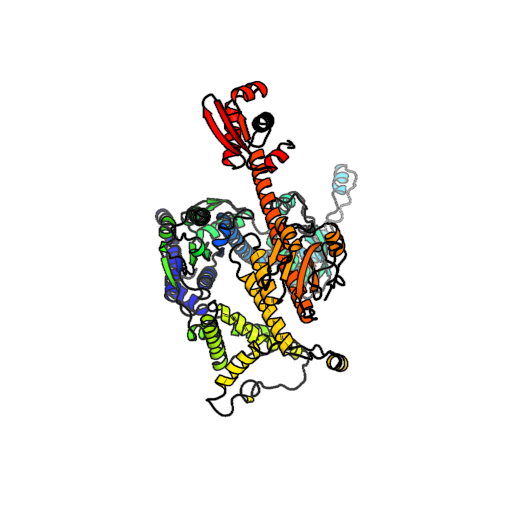5 19.555 1.00 82.12 668 ARG A O 1
ATOM 5221 N N . LEU A 1 669 ? 14.217 19.398 17.696 1.00 79.50 669 LEU A N 1
ATOM 5222 C CA . LEU A 1 669 ? 13.318 18.430 18.339 1.00 79.50 669 LEU A CA 1
ATOM 5223 C C . LEU A 1 669 ? 14.048 17.558 19.368 1.00 79.50 669 LEU A C 1
ATOM 5225 O O . LEU A 1 669 ? 13.526 17.351 20.461 1.00 79.50 669 LEU A O 1
ATOM 5229 N N . VAL A 1 670 ? 15.256 17.080 19.052 1.00 82.44 670 VAL A N 1
ATOM 5230 C CA . VAL A 1 670 ? 16.097 16.317 19.993 1.00 82.44 670 VAL A CA 1
ATOM 5231 C C . VAL A 1 670 ? 16.426 17.166 21.220 1.00 82.44 670 VAL A C 1
ATOM 5233 O O . VAL A 1 670 ? 16.247 16.703 22.349 1.00 82.44 670 VAL A O 1
ATOM 5236 N N . VAL A 1 671 ? 16.819 18.425 21.005 1.00 86.12 671 VAL A N 1
ATOM 5237 C CA . VAL A 1 671 ? 17.056 19.402 22.075 1.00 86.12 671 VAL A CA 1
ATOM 5238 C C . VAL A 1 671 ? 15.800 19.594 22.930 1.00 86.12 671 VAL A C 1
ATOM 5240 O O . VAL A 1 671 ? 15.865 19.435 24.148 1.00 86.12 671 VAL A O 1
ATOM 5243 N N . GLN A 1 672 ? 14.633 19.829 22.325 1.00 83.25 672 GLN A N 1
ATOM 5244 C CA . GLN A 1 672 ? 13.375 20.015 23.057 1.00 83.25 672 GLN A CA 1
ATOM 5245 C C . GLN A 1 672 ? 12.934 18.771 23.835 1.00 83.25 672 GLN A C 1
ATOM 5247 O O . GLN A 1 672 ? 12.468 18.885 24.969 1.00 83.25 672 GLN A O 1
ATOM 5252 N N . MET A 1 673 ? 13.072 17.575 23.261 1.00 81.69 673 MET A N 1
ATOM 5253 C CA . MET A 1 673 ? 12.736 16.323 23.945 1.00 81.69 673 MET A CA 1
ATOM 5254 C C . MET A 1 673 ? 13.643 16.084 25.149 1.00 81.69 673 MET A C 1
ATOM 5256 O O . MET A 1 673 ? 13.156 15.718 26.220 1.00 81.69 673 MET A O 1
ATOM 5260 N N . ALA A 1 674 ? 14.945 16.330 25.002 1.00 84.62 674 ALA A N 1
ATOM 5261 C CA . ALA A 1 674 ? 15.880 16.208 26.109 1.00 84.62 674 ALA A CA 1
ATOM 5262 C C . ALA A 1 674 ? 15.610 17.252 27.198 1.00 84.62 674 ALA A C 1
ATOM 5264 O O . ALA A 1 674 ? 15.623 16.904 28.376 1.00 84.62 674 ALA A O 1
ATOM 5265 N N . MET A 1 675 ? 15.278 18.491 26.819 1.00 84.94 675 MET A N 1
ATOM 5266 C CA . MET A 1 675 ? 14.867 19.540 27.756 1.00 84.94 675 MET A CA 1
ATOM 5267 C C . MET A 1 675 ? 13.582 19.169 28.509 1.00 84.94 675 MET A C 1
ATOM 5269 O O . MET A 1 675 ? 13.510 19.361 29.718 1.00 84.94 675 MET A O 1
ATOM 5273 N N . ARG A 1 676 ? 12.594 18.557 27.841 1.00 84.38 676 ARG A N 1
ATOM 5274 C CA . ARG A 1 676 ? 11.358 18.058 28.480 1.00 84.38 676 ARG A CA 1
ATOM 5275 C C . ARG A 1 676 ? 11.577 16.855 29.401 1.00 84.38 676 ARG A C 1
ATOM 5277 O O . ARG A 1 676 ? 10.767 16.624 30.294 1.00 84.38 676 ARG A O 1
ATOM 5284 N N . ALA A 1 677 ? 12.637 16.076 29.186 1.00 84.19 677 ALA A N 1
ATOM 5285 C CA . ALA A 1 677 ? 13.000 14.947 30.046 1.00 84.19 677 ALA A CA 1
ATOM 5286 C C . ALA A 1 677 ? 13.702 15.379 31.351 1.00 84.19 677 ALA A C 1
ATOM 5288 O O . ALA A 1 677 ? 13.890 14.558 32.264 1.00 84.19 677 ALA A O 1
ATOM 5289 N N . LEU A 1 678 ? 14.111 16.647 31.440 1.00 87.44 678 LEU A N 1
ATOM 5290 C CA . LEU A 1 678 ? 14.670 17.248 32.643 1.00 87.44 678 LEU A CA 1
ATOM 5291 C C . LEU A 1 678 ? 13.549 17.816 33.524 1.00 87.44 678 LEU A C 1
ATOM 5293 O O . LEU A 1 678 ? 12.595 18.422 33.041 1.00 87.44 678 LEU A O 1
ATOM 5297 N N . SER A 1 679 ? 13.662 17.631 34.838 1.00 88.25 679 SER A N 1
ATOM 5298 C CA . SER A 1 679 ? 12.807 18.338 35.794 1.00 88.25 679 SER A CA 1
ATOM 5299 C C . SER A 1 679 ? 13.173 19.826 35.855 1.00 88.25 679 SER A C 1
ATOM 5301 O O . SER A 1 679 ? 14.272 20.223 35.474 1.00 88.25 679 SER A O 1
ATOM 5303 N N . TYR A 1 680 ? 12.291 20.656 36.417 1.00 85.81 680 TYR A N 1
ATOM 5304 C CA . TYR A 1 680 ? 12.568 22.086 36.605 1.00 85.81 680 TYR A CA 1
ATOM 5305 C C . TYR A 1 680 ? 13.902 22.347 37.337 1.00 85.81 680 TYR A C 1
ATOM 5307 O O . TYR A 1 680 ? 14.697 23.179 36.909 1.00 85.81 680 TYR A O 1
ATOM 5315 N N . SER A 1 681 ? 14.194 21.584 38.398 1.00 86.00 681 SER A N 1
ATOM 5316 C CA . SER A 1 681 ? 15.454 21.699 39.145 1.00 86.00 681 SER A CA 1
ATOM 5317 C C . SER A 1 681 ? 16.675 21.191 38.368 1.00 86.00 681 SER A C 1
ATOM 5319 O O . SER A 1 681 ? 17.777 21.703 38.564 1.00 86.00 681 SER A O 1
ATOM 5321 N N . GLU A 1 682 ? 16.503 20.215 37.472 1.00 89.75 682 GLU A N 1
ATOM 5322 C CA . GLU A 1 682 ? 17.561 19.740 36.575 1.00 89.75 682 GLU A CA 1
ATOM 5323 C C . GLU A 1 682 ? 17.869 20.765 35.472 1.00 89.75 682 GLU A C 1
ATOM 5325 O O . GLU A 1 682 ? 19.043 21.023 35.210 1.00 89.75 682 GLU A O 1
ATOM 5330 N N . VAL A 1 683 ? 16.848 21.394 34.876 1.00 87.69 683 VAL A N 1
ATOM 5331 C CA . VAL A 1 683 ? 17.012 22.466 33.876 1.00 87.69 683 VAL A CA 1
ATOM 5332 C C . VAL A 1 683 ? 17.761 23.658 34.472 1.00 87.69 683 VAL A C 1
ATOM 5334 O O . VAL A 1 683 ? 18.730 24.129 33.879 1.00 87.69 683 VAL A O 1
ATOM 5337 N N . GLU A 1 684 ? 17.371 24.109 35.668 1.00 85.44 684 GLU A N 1
ATOM 5338 C CA . GLU A 1 684 ? 18.037 25.233 36.339 1.00 85.44 684 GLU A CA 1
ATOM 5339 C C . GLU A 1 684 ? 19.502 24.912 36.665 1.00 85.44 684 GLU A C 1
ATOM 5341 O O . GLU A 1 684 ? 20.403 25.722 36.447 1.00 85.44 684 GLU A O 1
ATOM 5346 N N . SER A 1 685 ? 19.759 23.679 37.114 1.00 87.69 685 SER A N 1
ATOM 5347 C CA . SER A 1 685 ? 21.118 23.200 37.370 1.00 87.69 685 SER A CA 1
ATOM 5348 C C . SER A 1 685 ? 21.973 23.219 36.104 1.00 87.69 685 SER A C 1
ATOM 5350 O O . SER A 1 685 ? 23.114 23.668 36.140 1.00 87.69 685 SER A O 1
ATOM 5352 N N . VAL A 1 686 ? 21.426 22.753 34.979 1.00 88.62 686 VAL A N 1
ATOM 5353 C CA . VAL A 1 686 ? 22.109 22.739 33.680 1.00 88.62 686 VAL A CA 1
ATOM 5354 C C . VAL A 1 686 ? 22.395 24.155 33.189 1.00 88.62 686 VAL A C 1
ATOM 5356 O O . VAL A 1 686 ? 23.513 24.408 32.749 1.00 88.62 686 VAL A O 1
ATOM 5359 N N . ARG A 1 687 ? 21.453 25.096 33.325 1.00 88.19 687 ARG A N 1
ATOM 5360 C CA . ARG A 1 687 ? 21.675 26.501 32.948 1.00 88.19 687 ARG A CA 1
ATOM 5361 C C . ARG A 1 687 ? 22.886 27.089 33.675 1.00 88.19 687 ARG A C 1
ATOM 5363 O O . ARG A 1 687 ? 23.769 27.650 33.033 1.00 88.19 687 ARG A O 1
ATOM 5370 N N . HIS A 1 688 ? 22.975 26.891 34.990 1.00 86.19 688 HIS A N 1
ATOM 5371 C CA . HIS A 1 688 ? 24.118 27.357 35.778 1.00 86.19 688 HIS A CA 1
ATOM 5372 C C . HIS A 1 688 ? 25.432 26.655 35.419 1.00 86.19 688 HIS A C 1
ATOM 5374 O O . HIS A 1 688 ? 26.482 27.292 35.428 1.00 86.19 688 HIS A O 1
ATOM 5380 N N . ILE A 1 689 ? 25.387 25.365 35.070 1.00 86.75 689 ILE A N 1
ATOM 5381 C CA . ILE A 1 689 ? 26.561 24.621 34.585 1.00 86.75 689 ILE A CA 1
ATOM 5382 C C . ILE A 1 689 ? 27.081 25.234 33.288 1.00 86.75 689 ILE A C 1
ATOM 5384 O O . ILE A 1 689 ? 28.279 25.471 33.182 1.00 86.75 689 ILE A O 1
ATOM 5388 N N . ILE A 1 690 ? 26.199 25.490 32.317 1.00 86.00 690 ILE A N 1
ATOM 5389 C CA . ILE A 1 690 ? 26.584 26.050 31.018 1.00 86.00 690 ILE A CA 1
ATOM 5390 C C . ILE A 1 690 ? 27.092 27.492 31.160 1.00 86.00 690 ILE A C 1
ATOM 5392 O O . ILE A 1 690 ? 28.095 27.844 30.549 1.00 86.00 690 ILE A O 1
ATOM 5396 N N . GLN A 1 691 ? 26.484 28.304 32.028 1.00 83.75 691 GLN A N 1
ATOM 5397 C CA . GLN A 1 691 ? 26.980 29.655 32.325 1.00 83.75 691 GLN A CA 1
ATOM 5398 C C . GLN A 1 691 ? 28.369 29.646 32.983 1.00 83.75 691 GLN A C 1
ATOM 5400 O O . GLN A 1 691 ? 29.214 30.469 32.639 1.00 83.75 691 GLN A O 1
ATOM 5405 N N . ASP A 1 692 ? 28.635 28.698 33.889 1.00 81.44 692 ASP A N 1
ATOM 5406 C CA . ASP A 1 692 ? 29.943 28.548 34.541 1.00 81.44 692 ASP A CA 1
ATOM 5407 C C . ASP A 1 692 ? 31.039 28.037 33.578 1.00 81.44 692 ASP A C 1
ATOM 5409 O O . ASP A 1 692 ? 32.225 28.207 33.869 1.00 81.44 692 ASP A O 1
ATOM 5413 N N . LEU A 1 693 ? 30.671 27.412 32.448 1.00 81.62 693 LEU A N 1
ATOM 5414 C CA . LEU A 1 693 ? 31.626 26.967 31.423 1.00 81.62 693 LEU A CA 1
ATOM 5415 C C . LEU A 1 693 ? 32.231 28.141 30.639 1.00 81.62 693 LEU A C 1
ATOM 5417 O O . LEU A 1 693 ? 33.389 28.049 30.236 1.00 81.62 693 LEU A O 1
ATOM 5421 N N . GLY A 1 694 ? 31.479 29.230 30.429 1.00 65.75 694 GLY A N 1
ATOM 5422 C CA . GLY A 1 694 ? 31.943 30.412 29.688 1.00 65.75 694 GLY A CA 1
ATOM 5423 C C . GLY A 1 694 ? 32.284 30.157 28.210 1.00 65.75 694 GLY A C 1
ATOM 5424 O O . GLY A 1 694 ? 33.039 30.929 27.624 1.00 65.75 694 GLY A O 1
ATOM 5425 N N . GLY A 1 695 ? 31.781 29.062 27.627 1.00 74.44 695 GLY A N 1
ATOM 5426 C CA . GLY A 1 695 ? 32.034 28.633 26.249 1.00 74.44 695 GLY A CA 1
ATOM 5427 C C . GLY A 1 695 ? 31.410 27.263 25.944 1.00 74.44 695 GLY A C 1
ATOM 5428 O O . GLY A 1 695 ? 30.697 26.694 26.772 1.00 74.44 695 GLY A O 1
ATOM 5429 N N . SER A 1 696 ? 31.694 26.703 24.763 1.00 78.50 696 SER A N 1
ATOM 5430 C CA . SER A 1 696 ? 31.142 25.411 24.313 1.00 78.50 696 SER A CA 1
ATOM 5431 C C . SER A 1 696 ? 31.808 24.178 24.945 1.00 78.50 696 SER A C 1
ATOM 5433 O O . SER A 1 696 ? 31.328 23.060 24.753 1.00 78.50 696 SER A O 1
ATOM 5435 N N . GLU A 1 697 ? 32.876 24.341 25.734 1.00 87.56 697 GLU A N 1
ATOM 5436 C CA . GLU A 1 697 ? 33.542 23.252 26.459 1.00 87.56 697 GLU A CA 1
ATOM 5437 C C . GLU A 1 697 ? 34.272 23.716 27.731 1.00 87.56 697 GLU A C 1
ATOM 5439 O O . GLU A 1 697 ? 34.739 24.848 27.817 1.00 87.56 697 GLU A O 1
ATOM 5444 N N . GLY A 1 698 ? 34.411 22.832 28.728 1.00 86.06 698 GLY A N 1
ATOM 5445 C CA . GLY A 1 698 ? 35.127 23.138 29.973 1.00 86.06 698 GLY A CA 1
ATOM 5446 C C . GLY A 1 698 ? 34.908 22.117 31.095 1.00 86.06 698 GLY A C 1
ATOM 5447 O O . GLY A 1 698 ? 34.308 21.063 30.894 1.00 86.06 698 GLY A O 1
ATOM 5448 N N . VAL A 1 699 ? 35.434 22.393 32.295 1.00 86.06 699 VAL A N 1
ATOM 5449 C CA . VAL A 1 699 ? 35.374 21.470 33.447 1.00 86.06 699 VAL A CA 1
ATOM 5450 C C . VAL A 1 699 ? 34.537 22.054 34.576 1.00 86.06 699 VAL A C 1
ATOM 5452 O O . VAL A 1 699 ? 34.834 23.133 35.080 1.00 86.06 699 VAL A O 1
ATOM 5455 N N . VAL A 1 700 ? 33.548 21.289 35.042 1.00 85.31 700 VAL A N 1
ATOM 5456 C CA . VAL A 1 700 ? 32.623 21.708 36.102 1.00 85.31 700 VAL A CA 1
ATOM 5457 C C . VAL A 1 700 ? 32.692 20.776 37.308 1.00 85.31 700 VAL A C 1
ATOM 5459 O O . VAL A 1 700 ? 32.752 19.548 37.193 1.00 85.31 700 VAL A O 1
ATOM 5462 N N . VAL A 1 701 ? 32.664 21.361 38.508 1.00 85.56 701 VAL A N 1
ATOM 5463 C CA . VAL A 1 701 ? 32.647 20.628 39.780 1.00 85.56 701 VAL A CA 1
ATOM 5464 C C . VAL A 1 701 ? 31.215 20.568 40.310 1.00 85.56 701 VAL A C 1
ATOM 5466 O O . VAL A 1 701 ? 30.707 21.542 40.860 1.00 85.56 701 VAL A O 1
ATOM 5469 N N . ALA A 1 702 ? 30.580 19.399 40.188 1.00 80.25 702 ALA A N 1
ATOM 5470 C CA . ALA A 1 702 ? 29.163 19.205 40.516 1.00 80.25 702 ALA A CA 1
ATOM 5471 C C . ALA A 1 702 ? 28.777 19.590 41.958 1.00 80.25 702 ALA A C 1
ATOM 5473 O O . ALA A 1 702 ? 27.642 19.989 42.180 1.00 80.25 702 ALA A O 1
ATOM 5474 N N . SER A 1 703 ? 29.687 19.498 42.938 1.00 80.44 703 SER A N 1
ATOM 5475 C CA . SER A 1 703 ? 29.399 19.933 44.315 1.00 80.44 703 SER A CA 1
ATOM 5476 C C . SER A 1 703 ? 29.255 21.452 44.436 1.00 80.44 703 SER A C 1
ATOM 5478 O O . SER A 1 703 ? 28.318 21.914 45.067 1.00 80.44 703 SER A O 1
ATOM 5480 N N . LYS A 1 704 ? 30.111 22.232 43.762 1.00 82.38 704 LYS A N 1
ATOM 5481 C CA . LYS A 1 704 ? 30.036 23.704 43.790 1.00 82.38 704 LYS A CA 1
ATOM 5482 C C . LYS A 1 704 ? 28.751 24.229 43.153 1.00 82.38 704 LYS A C 1
ATOM 5484 O O . LYS A 1 704 ? 28.188 25.211 43.622 1.00 82.38 704 LYS A O 1
ATOM 5489 N N . VAL A 1 705 ? 28.305 23.572 42.085 1.00 81.81 705 VAL A N 1
ATOM 5490 C CA . VAL A 1 705 ? 27.046 23.905 41.413 1.00 81.81 705 VAL A CA 1
ATOM 5491 C C . VAL A 1 705 ? 25.851 23.483 42.276 1.00 81.81 705 VAL A C 1
ATOM 5493 O O . VAL A 1 705 ? 24.924 24.268 42.440 1.00 81.81 705 VAL A O 1
ATOM 5496 N N . ALA A 1 706 ? 25.892 22.291 42.883 1.00 83.25 706 ALA A N 1
ATOM 5497 C CA . ALA A 1 706 ? 24.845 21.800 43.787 1.00 83.25 706 ALA A CA 1
ATOM 5498 C C . ALA A 1 706 ? 24.587 22.769 44.952 1.00 83.25 706 ALA A C 1
ATOM 5500 O O . ALA A 1 706 ? 23.439 23.137 45.197 1.00 83.25 706 ALA A O 1
ATOM 5501 N N . ASP A 1 707 ? 25.658 23.238 45.600 1.00 83.12 707 ASP A N 1
ATOM 5502 C CA . ASP A 1 707 ? 25.583 24.173 46.727 1.00 83.12 707 ASP A CA 1
ATOM 5503 C C . ASP A 1 707 ? 24.993 25.534 46.317 1.00 83.12 707 ASP A C 1
ATOM 5505 O O . ASP A 1 707 ? 24.265 26.151 47.091 1.00 83.12 707 ASP A O 1
ATOM 5509 N N . ARG A 1 708 ? 25.270 25.999 45.090 1.00 79.88 708 ARG A N 1
ATOM 5510 C CA . ARG A 1 708 ? 24.786 27.293 44.576 1.00 79.88 708 ARG A CA 1
ATOM 5511 C C . ARG A 1 708 ? 23.313 27.254 44.164 1.00 79.88 708 ARG A C 1
ATOM 5513 O O . ARG A 1 708 ? 22.589 28.208 44.420 1.00 79.88 708 ARG A O 1
ATOM 5520 N N . VAL A 1 709 ? 22.885 26.163 43.528 1.00 81.25 709 VAL A N 1
ATOM 5521 C CA . VAL A 1 709 ? 21.507 25.979 43.032 1.00 81.25 709 VAL A CA 1
ATOM 5522 C C . VAL A 1 709 ? 20.578 25.436 44.130 1.00 81.25 709 VAL A C 1
ATOM 5524 O O . VAL A 1 709 ? 19.360 25.438 43.979 1.00 81.25 709 VAL A O 1
ATOM 5527 N N . GLY A 1 710 ? 21.130 24.992 45.265 1.00 84.06 710 GLY A N 1
ATOM 5528 C CA . GLY A 1 710 ? 20.356 24.448 46.383 1.00 84.06 710 GLY A CA 1
ATOM 5529 C C . GLY A 1 710 ? 19.790 23.053 46.100 1.00 84.06 710 GLY A C 1
ATOM 5530 O O . GLY A 1 710 ? 18.717 22.704 46.590 1.00 84.06 710 GLY A O 1
ATOM 5531 N N . VAL A 1 711 ? 20.493 22.250 45.296 1.00 87.06 711 VAL A N 1
ATOM 5532 C CA . VAL A 1 711 ? 20.083 20.890 44.904 1.00 87.06 711 VAL A CA 1
ATOM 5533 C C . VAL A 1 711 ? 21.120 19.857 45.330 1.00 87.06 711 VAL A C 1
ATOM 5535 O O . VAL A 1 711 ? 22.259 20.177 45.650 1.00 87.06 711 VAL A O 1
ATOM 5538 N N . THR A 1 712 ? 20.756 18.577 45.318 1.00 88.25 712 THR A N 1
ATOM 5539 C CA . THR A 1 712 ? 21.714 17.502 45.604 1.00 88.25 712 THR A CA 1
ATOM 5540 C C . THR A 1 712 ? 22.591 17.195 44.388 1.00 88.25 712 THR A C 1
ATOM 5542 O O . THR A 1 712 ? 22.175 17.316 43.236 1.00 88.25 712 THR A O 1
ATOM 5545 N N . ARG A 1 713 ? 23.816 16.709 44.628 1.00 83.06 713 ARG A N 1
ATOM 5546 C CA . ARG A 1 713 ? 24.754 16.310 43.561 1.00 83.06 713 ARG A CA 1
ATOM 5547 C C . ARG A 1 713 ? 24.168 15.266 42.595 1.00 83.06 713 ARG A C 1
ATOM 5549 O O . ARG A 1 713 ? 24.553 15.240 41.429 1.00 83.06 713 ARG A O 1
ATOM 5556 N N . SER A 1 714 ? 23.253 14.413 43.057 1.00 83.69 714 SER A N 1
ATOM 5557 C CA . SER A 1 714 ? 22.581 13.407 42.223 1.00 83.69 714 SER A CA 1
ATOM 5558 C C . SER A 1 714 ? 21.697 14.028 41.138 1.00 83.69 714 SER A C 1
ATOM 5560 O O . SER A 1 714 ? 21.648 13.479 40.041 1.00 83.69 714 SER A O 1
ATOM 5562 N N . VAL A 1 715 ? 21.070 15.182 41.399 1.00 84.69 715 VAL A N 1
ATOM 5563 C CA . VAL A 1 715 ? 20.258 15.924 40.414 1.00 84.69 715 VAL A CA 1
ATOM 5564 C C . VAL A 1 715 ? 21.127 16.364 39.235 1.00 84.69 715 VAL A C 1
ATOM 5566 O O . VAL A 1 715 ? 20.785 16.116 38.084 1.00 84.69 715 VAL A O 1
ATOM 5569 N N . ILE A 1 716 ? 22.312 16.910 39.516 1.00 86.31 716 ILE A N 1
ATOM 5570 C CA . ILE A 1 716 ? 23.260 17.354 38.484 1.00 86.31 716 ILE A CA 1
ATOM 5571 C C . ILE A 1 716 ? 23.782 16.180 37.655 1.00 86.31 716 ILE A C 1
ATOM 5573 O O . ILE A 1 716 ? 23.811 16.241 36.429 1.00 86.31 716 ILE A O 1
ATOM 5577 N N . VAL A 1 717 ? 24.188 15.092 38.313 1.00 84.69 717 VAL A N 1
ATOM 5578 C CA . VAL A 1 717 ? 24.719 13.912 37.613 1.00 84.69 717 VAL A CA 1
ATOM 5579 C C . VAL A 1 717 ? 23.645 13.268 36.731 1.00 84.69 717 VAL A C 1
ATOM 5581 O O . VAL A 1 717 ? 23.943 12.872 35.605 1.00 84.69 717 VAL A O 1
ATOM 5584 N N . ASN A 1 718 ? 22.398 13.201 37.204 1.00 85.38 718 ASN A N 1
ATOM 5585 C CA . ASN A 1 718 ? 21.282 12.683 36.415 1.00 85.38 718 ASN A CA 1
ATOM 5586 C C . ASN A 1 718 ? 20.961 13.577 35.213 1.00 85.38 718 ASN A C 1
ATOM 5588 O O . ASN A 1 718 ? 20.788 13.050 34.114 1.00 85.38 718 ASN A O 1
ATOM 5592 N N . ALA A 1 719 ? 20.956 14.901 35.388 1.00 87.88 719 ALA A N 1
ATOM 5593 C CA . ALA A 1 719 ? 20.741 15.849 34.299 1.00 87.88 719 ALA A CA 1
ATOM 5594 C C . ALA A 1 719 ? 21.806 15.709 33.196 1.00 87.88 719 ALA A C 1
ATOM 5596 O O . ALA A 1 719 ? 21.473 15.531 32.024 1.00 87.88 719 ALA A O 1
ATOM 5597 N N . LEU A 1 720 ? 23.091 15.680 33.576 1.00 88.12 720 LEU A N 1
ATOM 5598 C CA . LEU A 1 720 ? 24.201 15.499 32.633 1.00 88.12 720 LEU A CA 1
ATOM 5599 C C . LEU A 1 720 ? 24.139 14.142 31.919 1.00 88.12 720 LEU A C 1
ATOM 5601 O O . LEU A 1 720 ? 24.406 14.058 30.722 1.00 88.12 720 LEU A O 1
ATOM 5605 N N . ARG A 1 721 ? 23.735 13.076 32.622 1.00 85.56 721 ARG A N 1
ATOM 5606 C CA . ARG A 1 721 ? 23.568 11.745 32.025 1.00 85.56 721 ARG A CA 1
ATOM 5607 C C . ARG A 1 721 ? 22.447 11.716 30.988 1.00 85.56 721 ARG A C 1
ATOM 5609 O O . ARG A 1 721 ? 22.638 11.115 29.932 1.00 85.56 721 ARG A O 1
ATOM 5616 N N . LYS A 1 722 ? 21.303 12.351 31.268 1.00 87.62 722 LYS A N 1
ATOM 5617 C CA . LYS A 1 722 ? 20.169 12.451 30.331 1.00 87.62 722 LYS A CA 1
ATOM 5618 C C . LYS A 1 722 ? 20.569 13.206 29.062 1.00 87.62 722 LYS A C 1
ATOM 5620 O O . LYS A 1 722 ? 20.365 12.693 27.967 1.00 87.62 722 LYS A O 1
ATOM 5625 N N . LEU A 1 723 ? 21.220 14.361 29.209 1.00 88.50 723 LEU A N 1
ATOM 5626 C CA . LEU A 1 723 ? 21.696 15.170 28.081 1.00 88.50 723 LEU A CA 1
ATOM 5627 C C . LEU A 1 723 ? 22.788 14.468 27.265 1.00 88.50 723 LEU A C 1
ATOM 5629 O O . LEU A 1 723 ? 22.792 14.550 26.039 1.00 88.50 723 LEU A O 1
ATOM 5633 N N . SER A 1 724 ? 23.685 13.736 27.930 1.00 86.38 724 SER A N 1
ATOM 5634 C CA . SER A 1 724 ? 24.728 12.971 27.244 1.00 86.38 724 SER A CA 1
ATOM 5635 C C . SER A 1 724 ? 24.172 11.752 26.512 1.00 86.38 724 SER A C 1
ATOM 5637 O O . SER A 1 724 ? 24.590 11.461 25.396 1.00 86.38 724 SER A O 1
ATOM 5639 N N . SER A 1 725 ? 23.154 11.097 27.079 1.00 84.31 725 SER A N 1
ATOM 5640 C CA . SER A 1 725 ? 22.439 9.999 26.410 1.00 84.31 725 SER A CA 1
ATOM 5641 C C . SER A 1 725 ? 21.636 10.483 25.197 1.00 84.31 725 SER A C 1
ATOM 5643 O O . SER A 1 725 ? 21.468 9.732 24.243 1.00 84.31 725 SER A O 1
ATOM 5645 N N . ALA A 1 726 ? 21.171 11.736 25.217 1.00 82.12 726 ALA A N 1
ATOM 5646 C CA . ALA A 1 726 ? 20.509 12.386 24.086 1.00 82.12 726 ALA A CA 1
ATOM 5647 C C . ALA A 1 726 ? 21.490 12.909 23.015 1.00 82.12 726 ALA A C 1
ATOM 5649 O O . ALA A 1 726 ? 21.047 13.448 22.005 1.00 82.12 726 ALA A O 1
ATOM 5650 N N . GLY A 1 727 ? 22.807 12.775 23.226 1.00 84.56 727 GLY A N 1
ATOM 5651 C CA . GLY A 1 727 ? 23.827 13.249 22.286 1.00 84.56 727 GLY A CA 1
ATOM 5652 C C . GLY A 1 727 ? 23.937 14.774 22.192 1.00 84.56 727 GLY A C 1
ATOM 5653 O O . GLY A 1 727 ? 24.449 15.283 21.204 1.00 84.56 727 GLY A O 1
ATOM 5654 N N . ILE A 1 728 ? 23.449 15.509 23.195 1.00 88.44 728 ILE A N 1
ATOM 5655 C CA . ILE A 1 728 ? 23.488 16.983 23.220 1.00 88.44 728 ILE A CA 1
ATOM 5656 C C . ILE A 1 728 ? 24.803 17.486 23.811 1.00 88.44 728 ILE A C 1
ATOM 5658 O O . ILE A 1 728 ? 25.341 18.509 23.380 1.00 88.44 728 ILE A O 1
ATOM 5662 N N . ILE A 1 729 ? 25.326 16.755 24.797 1.00 89.44 729 ILE A N 1
ATOM 5663 C CA . ILE A 1 729 ? 26.606 17.046 25.436 1.00 89.44 729 ILE A CA 1
ATOM 5664 C C . ILE A 1 729 ? 27.474 15.791 25.496 1.00 89.44 729 ILE A C 1
ATOM 5666 O O . ILE A 1 729 ? 26.998 14.681 25.737 1.00 89.44 729 ILE A O 1
ATOM 5670 N N . GLU A 1 730 ? 28.778 15.967 25.374 1.00 88.06 730 GLU A N 1
ATOM 5671 C CA . GLU A 1 730 ? 29.748 14.971 25.803 1.00 88.06 730 GLU A CA 1
ATOM 5672 C C . GLU A 1 730 ? 30.135 15.254 27.247 1.00 88.06 730 GLU A C 1
ATOM 5674 O O . GLU A 1 730 ? 30.441 16.388 27.612 1.00 88.06 730 GLU A O 1
ATOM 5679 N N . SER A 1 731 ? 30.126 14.216 28.084 1.00 87.62 731 SER A N 1
ATOM 5680 C CA . SER A 1 731 ? 30.560 14.330 29.473 1.00 87.62 731 SER A CA 1
ATOM 5681 C C . SER A 1 731 ? 31.606 13.270 29.801 1.00 87.62 731 SER A C 1
ATOM 5683 O O . SER A 1 731 ? 31.436 12.086 29.511 1.00 87.62 731 SER A O 1
ATOM 5685 N N . ARG A 1 732 ? 32.714 13.691 30.419 1.00 86.75 732 ARG A N 1
ATOM 5686 C CA . ARG A 1 732 ? 33.797 12.800 30.849 1.00 86.75 732 ARG A CA 1
ATOM 5687 C C . ARG A 1 732 ? 34.199 13.104 32.286 1.00 86.75 732 ARG A C 1
ATOM 5689 O O . ARG A 1 732 ? 34.624 14.209 32.612 1.00 86.75 732 ARG A O 1
ATOM 5696 N N . SER A 1 733 ? 34.100 12.102 33.157 1.00 83.12 733 SER A N 1
ATOM 5697 C CA . SER A 1 733 ? 34.509 12.235 34.559 1.00 83.12 733 SER A CA 1
ATOM 5698 C C . SER A 1 733 ? 36.035 12.318 34.688 1.00 83.12 733 SER A C 1
ATOM 5700 O O . SER A 1 733 ? 36.750 11.464 34.164 1.00 83.12 733 SER A O 1
ATOM 5702 N N . LEU A 1 734 ? 36.531 13.321 35.419 1.00 85.12 734 LEU A N 1
ATOM 5703 C CA . LEU A 1 734 ? 37.949 13.503 35.766 1.00 85.12 734 LEU A CA 1
ATOM 5704 C C . LEU A 1 734 ? 38.213 13.222 37.261 1.00 85.12 734 LEU A C 1
ATOM 5706 O O . LEU A 1 734 ? 39.220 13.658 37.826 1.00 85.12 734 LEU A O 1
ATOM 5710 N N . GLY A 1 735 ? 37.299 12.510 37.930 1.00 76.75 735 GLY A N 1
ATOM 5711 C CA . GLY A 1 735 ? 37.404 12.185 39.353 1.00 76.75 735 GLY A CA 1
ATOM 5712 C C . GLY A 1 735 ? 37.297 13.428 40.244 1.00 76.75 735 GLY A C 1
ATOM 5713 O O . GLY A 1 735 ? 36.336 14.189 40.151 1.00 76.75 735 GLY A O 1
ATOM 5714 N N . MET A 1 736 ? 38.285 13.648 41.120 1.00 75.50 736 MET A N 1
ATOM 5715 C CA . MET A 1 736 ? 38.293 14.776 42.072 1.00 75.50 736 MET A CA 1
ATOM 5716 C C . MET A 1 736 ? 38.434 16.152 41.402 1.00 75.50 736 MET A C 1
ATOM 5718 O O . MET A 1 736 ? 38.150 17.166 42.032 1.00 75.50 736 MET A O 1
ATOM 5722 N N . LYS A 1 737 ? 38.864 16.199 40.134 1.00 76.62 737 LYS A N 1
ATOM 5723 C CA . LYS A 1 737 ? 39.058 17.449 39.383 1.00 76.62 737 LYS A CA 1
ATOM 5724 C C . LYS A 1 737 ? 37.764 18.005 38.773 1.00 76.62 737 LYS A C 1
ATOM 5726 O O . LYS A 1 737 ? 37.763 19.146 38.330 1.00 76.62 737 LYS A O 1
ATOM 5731 N N . GLY A 1 738 ? 36.674 17.233 38.774 1.00 84.25 738 GLY A N 1
ATOM 5732 C CA . GLY A 1 738 ? 35.386 17.620 38.190 1.00 84.25 738 GLY A CA 1
ATOM 5733 C C . GLY A 1 738 ? 34.987 16.752 36.996 1.00 84.25 738 GLY A C 1
ATOM 5734 O O . GLY A 1 738 ? 35.514 15.658 36.798 1.00 84.25 738 GLY A O 1
ATOM 5735 N N . THR A 1 739 ? 34.022 17.230 36.217 1.00 86.62 739 THR A N 1
ATOM 5736 C CA . THR A 1 739 ? 33.527 16.588 34.991 1.00 86.62 739 THR A CA 1
ATOM 5737 C C . THR A 1 739 ? 33.785 17.528 33.827 1.00 86.62 739 THR A C 1
ATOM 5739 O O . THR A 1 739 ? 33.379 18.685 33.886 1.00 86.62 739 THR A O 1
ATOM 5742 N N . TYR A 1 740 ? 34.475 17.049 32.796 1.00 89.31 740 TYR A N 1
ATOM 5743 C CA . TYR A 1 740 ? 34.608 17.779 31.542 1.00 89.31 740 TYR A CA 1
ATOM 5744 C C . TYR A 1 740 ? 33.310 17.650 30.749 1.00 89.31 740 TYR A C 1
ATOM 5746 O O . TYR A 1 740 ? 32.769 16.547 30.644 1.00 89.31 740 TYR A O 1
ATOM 5754 N N . ILE A 1 741 ? 32.820 18.769 30.234 1.00 89.62 741 ILE A N 1
ATOM 5755 C CA . ILE A 1 741 ? 31.586 18.878 29.469 1.00 89.62 741 ILE A CA 1
ATOM 5756 C C . ILE A 1 741 ? 31.912 19.601 28.169 1.00 89.62 741 ILE A C 1
ATOM 5758 O O . ILE A 1 741 ? 32.587 20.629 28.189 1.00 89.62 741 ILE A O 1
ATOM 5762 N N . LYS A 1 742 ? 31.404 19.075 27.058 1.00 90.56 742 LYS A N 1
ATOM 5763 C CA . LYS A 1 742 ? 31.431 19.722 25.751 1.00 90.56 742 LYS A CA 1
ATOM 5764 C C . LYS A 1 742 ? 30.027 19.735 25.166 1.00 90.56 742 LYS A C 1
ATOM 5766 O O . LYS A 1 742 ? 29.378 18.695 25.101 1.00 90.56 742 LYS A O 1
ATOM 5771 N N . VAL A 1 743 ? 29.557 20.906 24.766 1.00 88.19 743 VAL A N 1
ATOM 5772 C CA . VAL A 1 743 ? 28.263 21.094 24.112 1.00 88.19 743 VAL A CA 1
ATOM 5773 C C . VAL A 1 743 ? 28.427 20.773 22.630 1.00 88.19 743 VAL A C 1
ATOM 5775 O O . VAL A 1 743 ? 29.294 21.330 21.962 1.00 88.19 743 VAL A O 1
ATOM 5778 N N . ILE A 1 744 ? 27.622 19.835 22.130 1.00 85.69 744 ILE A N 1
ATOM 5779 C CA . ILE A 1 744 ? 27.691 19.372 20.737 1.00 85.69 744 ILE A CA 1
ATOM 5780 C C . ILE A 1 744 ? 26.764 20.208 19.848 1.00 85.69 744 ILE A C 1
ATOM 5782 O O . ILE A 1 744 ? 27.118 20.520 18.716 1.00 85.69 744 ILE A O 1
ATOM 5786 N N . SER A 1 745 ? 25.593 20.582 20.369 1.00 82.81 745 SER A N 1
ATOM 5787 C CA . SER A 1 745 ? 24.565 21.324 19.636 1.00 82.81 745 SER A CA 1
ATOM 5788 C C . SER A 1 745 ? 24.496 22.779 20.093 1.00 82.81 745 SER A C 1
ATOM 5790 O O . SER A 1 745 ? 24.237 23.043 21.265 1.00 82.81 745 SER A O 1
ATOM 5792 N N . SER A 1 746 ? 24.662 23.735 19.177 1.00 80.81 746 SER A N 1
ATOM 5793 C CA . SER A 1 746 ? 24.494 25.165 19.484 1.00 80.81 746 SER A CA 1
ATOM 5794 C C . SER A 1 746 ? 23.031 25.545 19.750 1.00 80.81 746 SER A C 1
ATOM 5796 O O . SER A 1 746 ? 22.764 26.419 20.569 1.00 80.81 746 SER A O 1
ATOM 5798 N N . LEU A 1 747 ? 22.069 24.821 19.161 1.00 83.69 747 LEU A N 1
ATOM 5799 C CA . LEU A 1 747 ? 20.630 25.015 19.401 1.00 83.69 747 LEU A CA 1
ATOM 5800 C C . LEU A 1 747 ? 20.228 24.751 20.861 1.00 83.69 747 LEU A C 1
ATOM 5802 O O . LEU A 1 747 ? 19.218 25.266 21.334 1.00 83.69 747 LEU A O 1
ATOM 5806 N N . PHE A 1 748 ? 21.012 23.956 21.589 1.00 86.88 748 PHE A N 1
ATOM 5807 C CA . PHE A 1 748 ? 20.812 23.740 23.019 1.00 86.88 748 PHE A CA 1
ATOM 5808 C C . PHE A 1 748 ? 21.100 24.995 23.852 1.00 86.88 748 PHE A C 1
ATOM 5810 O O . PHE A 1 748 ? 20.407 25.237 24.838 1.00 86.88 748 PHE A O 1
ATOM 5817 N N . LEU A 1 749 ? 22.083 25.805 23.447 1.00 83.81 749 LEU A N 1
ATOM 5818 C CA . LEU A 1 749 ? 22.392 27.079 24.101 1.00 83.81 749 LEU A CA 1
ATOM 5819 C C . LEU A 1 749 ? 21.258 28.088 23.876 1.00 83.81 749 LEU A C 1
ATOM 5821 O O . LEU A 1 749 ? 20.794 28.711 24.833 1.00 83.81 749 LEU A O 1
ATOM 5825 N N . GLU A 1 750 ? 20.739 28.148 22.643 1.00 83.00 750 GLU A N 1
ATOM 5826 C CA . GLU A 1 750 ? 19.574 28.968 22.285 1.00 83.00 750 GLU A CA 1
ATOM 5827 C C . GLU A 1 750 ? 18.342 28.606 23.133 1.00 83.00 750 GLU A C 1
ATOM 5829 O O . GLU A 1 750 ? 17.709 29.485 23.716 1.00 83.00 750 GLU A O 1
ATOM 5834 N N . GLU A 1 751 ? 18.015 27.313 23.259 1.00 83.06 751 GLU A N 1
ATOM 5835 C CA . GLU A 1 751 ? 16.848 26.850 24.030 1.00 83.06 751 GLU A CA 1
ATOM 5836 C C . GLU A 1 751 ? 17.005 27.104 25.544 1.00 83.06 751 GLU A C 1
ATOM 5838 O O . GLU A 1 751 ? 16.020 27.289 26.261 1.00 83.06 751 GLU A O 1
ATOM 5843 N N . LEU A 1 752 ? 18.243 27.153 26.048 1.00 82.75 752 LEU A N 1
ATOM 5844 C CA . LEU A 1 752 ? 18.539 27.545 27.429 1.00 82.75 752 LEU A CA 1
ATOM 5845 C C . LEU A 1 752 ? 18.446 29.062 27.667 1.00 82.75 752 LEU A C 1
ATOM 5847 O O . LEU A 1 752 ? 18.484 29.483 28.831 1.00 82.75 752 LEU A O 1
ATOM 5851 N N . GLY A 1 753 ? 18.303 29.860 26.603 1.00 78.25 753 GLY A N 1
ATOM 5852 C CA . GLY A 1 753 ? 18.293 31.322 26.649 1.00 78.25 753 GLY A CA 1
ATOM 5853 C C . GLY A 1 753 ? 19.670 31.921 26.943 1.00 78.25 753 GLY A C 1
ATOM 5854 O O . GLY A 1 753 ? 19.750 32.965 27.588 1.00 78.25 753 GLY A O 1
ATOM 5855 N N . ILE A 1 754 ? 20.744 31.234 26.545 1.00 76.12 754 ILE A N 1
ATOM 5856 C CA . ILE A 1 754 ? 22.130 31.677 26.725 1.00 76.12 754 ILE A CA 1
ATOM 5857 C C . ILE A 1 754 ? 22.656 32.072 25.339 1.00 76.12 754 ILE A C 1
ATOM 5859 O O . ILE A 1 754 ? 22.886 31.204 24.501 1.00 76.12 754 ILE A O 1
ATOM 5863 N N . GLU A 1 755 ? 22.791 33.375 25.082 1.00 58.38 755 GLU A N 1
ATOM 5864 C CA . GLU A 1 755 ? 23.459 33.891 23.876 1.00 58.38 755 GLU A CA 1
ATOM 5865 C C . GLU A 1 755 ? 24.988 33.721 24.014 1.00 58.38 755 GLU A C 1
ATOM 5867 O O . GLU A 1 755 ? 25.503 33.803 25.133 1.00 58.38 755 GLU A O 1
ATOM 5872 N N . GLU A 1 756 ? 25.682 33.421 22.904 1.00 51.91 756 GLU A N 1
ATOM 5873 C CA . GLU A 1 756 ? 27.148 33.212 22.851 1.00 51.91 756 GLU A CA 1
ATOM 5874 C C . GLU A 1 756 ? 27.975 34.420 23.315 1.00 51.91 756 GLU A C 1
ATOM 5876 O O . GLU A 1 756 ? 27.633 35.570 22.946 1.00 51.91 756 GLU A O 1
#

InterPro domains:
  IPR003593 AAA+ ATPase domain [SM00382] (49-351)
  IPR003959 ATPase, AAA-type, core [PF00004] (53-109)
  IPR003959 ATPase, AAA-type, core [PF07724] (204-348)
  IPR004491 Heat shock protein HslU [TIGR00390] (4-431)
  IPR010312 Global transcriptional regulator CodY, N-terminal [PF06018] (503-675)
  IPR013198 Global transcriptional regulator CodY, C-terminal [PF08222] (697-752)
  IPR014154 Global transcriptional regulator CodY [MF_00621] (498-756)
  IPR014154 Global transcriptional regulator CodY [TIGR02787] (503-752)
  IPR019489 Clp ATPase, C-terminal [SM01086] (354-445)
  IPR027417 P-loop containing nucleoside triphosphate hydrolase [G3DSA:3.40.50.300] (4-114)
  IPR027417 P-loop containing nucleoside triphosphate hydrolase [G3DSA:3.40.50.300] (232-352)
  IPR027417 P-loop containing nucleoside triphosphate hydrolase [SSF52540] (4-432)
  IPR029016 GAF-like domain superfamily [G3DSA:3.30.450.40] (496-658)
  IPR036388 Winged helix-like DNA-binding domain superfamily [G3DSA:1.10.10.10] (659-755)
  IPR036390 Winged helix DNA-binding domain superfamily [SSF46785] (666-752)
  IPR050052 ATP-dependent Clp protease ATP-binding subunit ClpX [PTHR48102] (4-431)

Foldseek 3Di:
DPLQALVNQLVQVVQAAFDQSQVSSLVSVLVNVLVVLVVDDPVVSLVDFRQFAEEAAAFARCQVVSQVSSCVVVVAQEDEDELVQQLDPDDPRPQPCVLLQNSLVSLLVSLLVVLLVVCLVVLLVVLLVQLLCQVPPDPDDDDPPVVVCVVVVPDDDDPDDPPPPPVVVVVSVVVSVVVSVCVVVCVQQQPKTKHWAFDLPPPPDPPPDDPDDDDDPVSVVVSVVDDGDTDIDIDGSNVSSVRSSVVSSVVPDDLLVSLVSSLVSCQSRAEYEHEALLVLFDPDDDPDSNVSSLVSLVSCLCLLCWDWRQYPSGIHISRNHHYYYYHHCPPHDLVSRDPSSSVSNVHYGYRDADDLVSLLCQQPRHDVGPVVVVQVVLVVLVDHDDDDSVNSSVLSVVLRVCVVVDPNNGSVSSVVSVCVVCVVVVVCSNVVSVDPPDDDDDPPDPPPNPPPPDDDPDCVVVVVVVVVCVVVPPPPDDDDPDDPPVVVVPPDDPPDPPLVVLLVVLLVVLVVVVVPPPDPDADPQAVLQASLCVSLVFWKWWAWLQFATPYTDGPDPDDDVVVVVCVVVRGADPVLSVVLVPDPAKDFFDAPCQADSRDRHGDPQRQKGKIWGFQDDPNDGTTIMITIDGDDTDDVSSVVSVNSSSPVVSVSSVSNVVVVVVVVVVVLVLLVVLCVVADPLLLVLVLVVVVVQVDQKDFDALVVSCVVSVHDSVSPVVSLVSCVVSVQWDWADPDPRGIIIGGPDPSNCVVSVHDD

pLDDT: mean 78.33, std 19.21, range [27.77, 98.19]